Protein AF-0000000083157730 (afdb_homodimer)

InterPro domains:
  IPR029063 S-adenosyl-L-methionine-dependent methyltransferase superfamily [G3DSA:3.40.50.150] (27-294)
  IPR029063 S-adenosyl-L-methionine-dependent methyltransferase superfamily [SSF53335] (9-199)
  IPR041698 Methyltransferase domain 25 [PF13649] (53-160)

Nearest PDB structures (foldseek):
  4nec-assembly3_C  TM=6.832E-01  e=2.246E-10  Streptomyces lasalocidi
  4azs-assembly1_A  TM=8.277E-01  e=1.214E-08  Escherichia coli
  4nec-assembly4_D  TM=6.715E-01  e=4.086E-10  Streptomyces lasalocidi
  4nec-assembly2_B  TM=6.394E-01  e=2.400E-10  Streptomyces lasalocidi
  4nec-assembly1_A  TM=6.431E-01  e=3.347E-10  Streptomyces lasalocidi

Secondary structure (DSSP, 8-state):
---HHHHHHHHHH-HHHHHHHT-SS-HHHHHHHHHHHHHHHHHHHH-SS--EEEEET-TTTHHHHHHHHTT-EEEEEES-HHHHHHHHHHHHHTT---SEEEE--GGG--PBPTTS-TT-SSBTT-EEEEEE-SGGGT--SHHHHHHHHHHHHHHEEEEEEEEEEEEBHHHHHHHHHHH-THHHHHTIIIIIHHHHHH-EE-SSTTS-EE-B-HHHHHHHHHHHHHHHHHTT--EEEEEEEEETTGGGTTTTTTTGGGS-HHHHHHHHHHHHTTTT-GGGGGG-SEEEEEEEEE--/---HHHHHHHHHH-HHHHHHHTTTT-HHHHHHHHHHHHHHHHHHHH-SSPPEEEEET-TTTHHHHHHHHTT-EEEEEES-HHHHHHHHHHHHHTT---SEEEE--GGG--PBPTTS-TT-SSBTT-EEEEEE-SGGGT--SHHHHHHHHHHHHHHEEEEEEEEEEEEBHHHHHHHHHHH-THHHHHTIIIIIHHHHHH-EE-SSTTS-EE-B-HHHHHHHHHHHHHHHHHTT--EEEEEEEEETTGGGTTTTTTTGGGS-HHHHHHHHHHHHTTTT-GGGGGG-SEEEEEEEEE--

Radius of gyration: 27.25 Å; Cα contacts (8 Å, |Δi|>4): 1191; chains: 2; bounding box: 50×84×63 Å

Foldseek 3Di:
DFPVVLVQVVCLVCQVVVVCVCPFLDLLVLLLLVVVVVQLVVLCVVVVDAFEEEEAQCFLCPSVLVSQVVPHAYEYEHQHPNSLVNNCVVSVVSVGDHNYYYHDDLLPQDEDEPPPDPPDPQYFADGLEYEAERPQFRDQDLVSVLSSVLSVLRNHHAFHKYKYKAFAPVLVVLQCVPVPVVCCVVCVVPAVVVCVVRQWDCVDVSGITGHHAPVVVQVSLVVSQVVQVVVVHFGKAWDFKFQSNAQCASCNCVCLRVDDPVSSVVVSVVRSVCRRPPVRRNNHRMMMIMMTGHGD/DFPVVLVQVVCLVCQPVVVCVCPFLDLLVLLLLVVVVVQLVVLCVVPVDAFEEEEAQCFLCPSVLVSQVVPHAYEYEHQHPNSLVNNCVVSVVSVGDHNYYYHDDLLPQDEDEPPPDPPDPQYFADGLEYEAEHPQFRDQDLVSVLSSVLSVLRNHHAFHKYKYKAFAPVLVVLQCVPVPVVVCVVCVVPAVVVCVVRQWDCVDVSGITGHHAPVVVQVSLVVSQVVQVVVVHFGKAWDFKFQSNAQCASCNCVCLSVDDPVSSVVVSVVRSVCRRPPVRRNNHRMMMIMMTGHGD

pLDDT: mean 94.05, std 6.21, range [65.0, 98.88]

Solvent-accessible surface area (backbone atoms only — not comparable to full-atom values): 29670 Å² total; per-residue (Å²): 129,62,63,59,64,45,50,27,50,45,44,46,74,37,39,68,62,57,58,50,63,56,50,77,59,32,52,47,50,54,44,45,49,52,52,50,49,51,52,49,53,59,44,41,75,73,39,92,57,71,46,36,32,38,27,40,39,39,49,47,28,66,66,48,43,57,46,25,66,73,58,27,44,24,34,39,28,20,60,25,62,54,20,43,53,47,18,53,52,50,24,52,75,69,74,36,73,65,72,4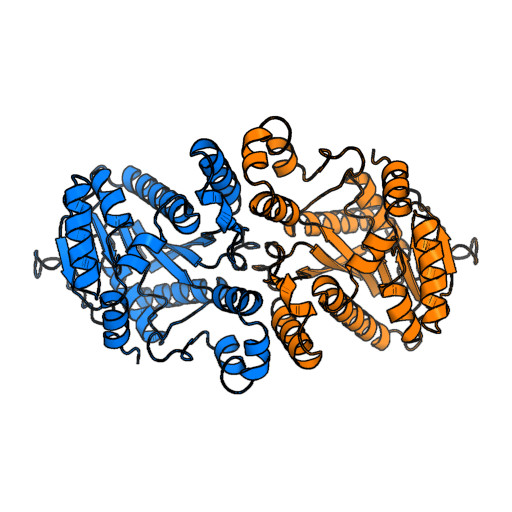1,81,45,76,46,56,70,84,68,66,66,72,36,62,71,87,76,54,91,79,49,88,47,29,39,46,66,22,46,32,36,38,39,48,45,53,52,28,47,37,59,42,66,68,50,45,45,50,37,53,46,50,53,52,48,21,30,22,86,68,10,39,41,37,33,27,42,35,25,49,54,34,59,54,37,48,33,33,66,75,42,55,61,50,58,48,75,35,24,87,83,44,46,60,56,27,75,74,69,21,48,41,62,85,47,81,65,57,50,26,24,26,42,50,66,67,58,54,52,50,50,42,52,50,39,19,50,56,29,44,75,73,74,41,55,29,43,45,77,76,46,58,32,13,26,35,8,76,32,27,77,61,43,51,68,58,40,48,78,45,55,72,67,40,36,50,45,51,52,57,59,39,56,74,47,13,60,40,63,30,21,41,48,24,9,33,33,35,39,35,36,27,32,30,36,76,124,128,61,63,61,64,46,51,26,51,46,44,47,74,37,39,68,61,58,56,50,63,56,49,76,61,32,53,46,52,54,44,47,49,52,53,49,48,52,51,50,53,58,45,40,76,74,39,92,55,70,48,36,33,39,26,40,39,38,49,48,27,67,64,48,43,57,47,25,65,73,59,26,45,23,34,40,28,20,61,26,62,54,20,42,53,48,17,54,51,50,26,52,76,69,74,36,73,66,72,41,80,45,76,44,56,69,82,68,66,67,71,38,64,70,86,75,54,91,78,50,88,48,29,38,45,67,22,46,33,35,38,38,49,45,54,51,29,46,37,60,41,67,69,50,46,45,51,39,52,46,48,53,52,50,22,29,23,86,67,10,39,41,38,33,29,42,34,25,48,52,34,58,53,37,48,34,33,66,76,43,52,61,50,56,48,76,34,23,87,83,43,45,58,56,26,75,73,68,20,50,40,62,85,47,81,67,57,46,26,24,25,45,50,68,69,58,54,51,50,51,43,52,50,40,21,49,56,30,44,74,72,72,39,56,30,44,45,78,76,47,58,32,13,26,36,9,76,34,27,78,63,42,52,67,58,44,48,78,46,56,72,66,39,34,49,44,49,52,57,60,37,56,74,48,13,59,40,62,32,22,41,48,25,9,33,34,39,39,36,36,28,32,28,36,75,124

Sequence (592 aa):
MTDTQIVADWYNQNVTVEHDRLKGRCLEFSISLRVIHQCVEQLAWRVERPLTILDLGGGTGRYAVELARKGHSVTLVDISQSELDLAKSFAAESGVTLKAVVQADARTIQVHPKGEDSQNIFTQSIYDMILCQGPMYHLLEESERLHVLCACASMLQPGGILVTAFVTRYAHLRDIAQRDPDRLAMEFESFYKEYLSSGKYTRNASMPSYHTNAKEAGELFWEVDGLLRARGAPGLTLNRVVACEGFLGGGLAGKLGALSPEAYERWVDVVVQSSEDEELLGNADHLLAVAERVLQMTDTQIVADWYNQNVTVEHDRLKGRCLEFSISLRVIHQCVEQLAWRVERPLTILDLGGGTGRYAVELARKGHSVTLVDISQSELDLAKSFAAESGVTLKAVVQADARTIQVHPKGEDSQNIFTQSIYDMILCQGPMYHLLEESERLHVLCACASMLQPGGILVTAFVTRYAHLRDIAQRDPDRLAMEFESFYKEYLSSGKYTRNASMPSYHTNAKEAGELFWEVDGLLRARGAPGLTLNRVVACEGFLGGGLAGKLGALSPEAYERWVDVVVQSSEDEELLGNADHLLAVAERVLQ

Organism: NCBI:txid41062

Structure (mmCIF, N/CA/C/O backbone):
data_AF-0000000083157730-model_v1
#
loop_
_entity.id
_entity.type
_entity.pdbx_description
1 polymer 'S-adenosyl-L-methionine-dependent methyltransferase'
#
loop_
_atom_site.group_PDB
_atom_site.id
_atom_site.type_symbol
_atom_site.label_atom_id
_atom_site.label_alt_id
_atom_site.label_comp_id
_atom_site.label_asym_id
_atom_site.label_entity_id
_atom_site.label_seq_id
_atom_site.pdbx_PDB_ins_code
_atom_site.Cartn_x
_atom_site.Cartn_y
_atom_site.Cartn_z
_atom_site.occupancy
_atom_site.B_iso_or_equiv
_atom_site.auth_seq_id
_atom_site.auth_comp_id
_atom_site.auth_asym_id
_atom_site.auth_atom_id
_atom_site.pdbx_PDB_model_num
ATOM 1 N N . MET A 1 1 ? -19.688 -24.188 -3.682 1 71.75 1 MET A N 1
ATOM 2 C CA . MET A 1 1 ? -18.594 -24.875 -4.363 1 71.75 1 MET A CA 1
ATOM 3 C C . MET A 1 1 ? -18.219 -24.156 -5.652 1 71.75 1 MET A C 1
ATOM 5 O O . MET A 1 1 ? -19.094 -23.656 -6.363 1 71.75 1 MET A O 1
ATOM 9 N N . THR A 1 2 ? -16.891 -24.047 -5.793 1 80.69 2 THR A N 1
ATOM 10 C CA . THR A 1 2 ? -16.438 -23.375 -7.008 1 80.69 2 THR A CA 1
ATOM 11 C C . THR A 1 2 ? -16.781 -24.203 -8.242 1 80.69 2 THR A C 1
ATOM 13 O O . THR A 1 2 ? -16.578 -25.406 -8.258 1 80.69 2 THR A O 1
ATOM 16 N N . ASP A 1 3 ? -17.453 -23.641 -9.18 1 81.69 3 ASP A N 1
ATOM 17 C CA . ASP A 1 3 ? -17.672 -24.281 -10.477 1 81.69 3 ASP A CA 1
ATOM 18 C C . ASP A 1 3 ? -16.438 -24.109 -11.375 1 81.69 3 ASP A C 1
ATOM 20 O O . ASP A 1 3 ? -16.328 -23.094 -12.062 1 81.69 3 ASP A O 1
ATOM 24 N N . THR A 1 4 ? -15.594 -25.094 -11.406 1 83.94 4 THR A N 1
ATOM 25 C CA . THR A 1 4 ? -14.32 -24.969 -12.094 1 83.94 4 THR A CA 1
ATOM 26 C C . THR A 1 4 ? -14.508 -25.062 -13.602 1 83.94 4 THR A C 1
ATOM 28 O O . THR A 1 4 ? -13.617 -24.703 -14.375 1 83.94 4 THR A O 1
ATOM 31 N N . GLN A 1 5 ? -15.586 -25.594 -13.977 1 84.88 5 GLN A N 1
ATOM 32 C CA . GLN A 1 5 ? -15.852 -25.625 -15.414 1 84.88 5 GLN A CA 1
ATOM 33 C C . GLN A 1 5 ? -16.016 -24.219 -15.969 1 84.88 5 GLN A C 1
ATOM 35 O O . GLN A 1 5 ? -15.609 -23.938 -17.094 1 84.88 5 GLN A O 1
ATOM 40 N N . ILE A 1 6 ? -16.625 -23.406 -15.172 1 83.38 6 ILE A N 1
ATOM 41 C CA . ILE A 1 6 ? -16.781 -22.016 -15.57 1 83.38 6 ILE A CA 1
ATOM 42 C C . ILE A 1 6 ? -15.422 -21.359 -15.719 1 83.38 6 ILE A C 1
ATOM 44 O O . ILE A 1 6 ? -15.195 -20.594 -16.656 1 83.38 6 ILE A O 1
ATOM 48 N N . VAL A 1 7 ? -14.539 -21.609 -14.836 1 83.81 7 VAL A N 1
ATOM 49 C C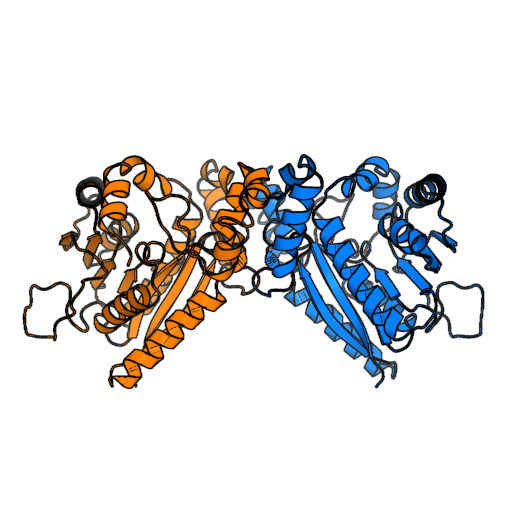A . VAL A 1 7 ? -13.18 -21.078 -14.891 1 83.81 7 VAL A CA 1
ATOM 50 C C . VAL A 1 7 ? -12.477 -21.578 -16.141 1 83.81 7 VAL A C 1
ATOM 52 O O . VAL A 1 7 ? -11.906 -20.797 -16.906 1 83.81 7 VAL A O 1
ATOM 55 N N . ALA A 1 8 ? -12.57 -22.859 -16.359 1 86.62 8 ALA A N 1
ATOM 56 C CA . ALA A 1 8 ? -11.953 -23.469 -17.531 1 86.62 8 ALA A CA 1
ATOM 57 C C . ALA A 1 8 ? -12.484 -22.828 -18.812 1 86.62 8 ALA A C 1
ATOM 59 O O . ALA A 1 8 ? -11.711 -22.516 -19.719 1 86.62 8 ALA A O 1
ATOM 60 N N . ASP A 1 9 ? -13.781 -22.656 -18.875 1 85.31 9 ASP A N 1
ATOM 61 C CA . ASP A 1 9 ? -14.422 -22.109 -20.062 1 85.31 9 ASP A CA 1
ATOM 62 C C . ASP A 1 9 ? -13.922 -20.688 -20.344 1 85.31 9 ASP A C 1
ATOM 64 O O . ASP A 1 9 ? -13.672 -20.328 -21.5 1 85.31 9 ASP A O 1
ATOM 68 N N . TRP A 1 10 ? -13.82 -19.953 -19.312 1 83 10 TRP A N 1
ATOM 69 C CA . TRP A 1 10 ? -13.336 -18.578 -19.484 1 83 10 TRP A CA 1
ATOM 70 C C . TRP A 1 10 ? -11.922 -18.578 -20.062 1 83 10 TRP A C 1
ATOM 72 O O . TRP A 1 10 ? -11.648 -17.891 -21.047 1 83 10 TRP A O 1
ATOM 82 N N . TYR A 1 11 ? -11.062 -19.281 -19.516 1 83.62 11 TYR A N 1
ATOM 83 C CA . TYR A 1 11 ? -9.672 -19.312 -19.953 1 83.62 11 TYR A CA 1
ATOM 84 C C . TYR A 1 11 ? -9.562 -19.938 -21.344 1 83.62 11 TYR A C 1
ATOM 86 O O . TYR A 1 11 ? -8.703 -19.547 -22.141 1 83.62 11 TYR A O 1
ATOM 94 N N . ASN A 1 12 ? -10.367 -20.891 -21.609 1 85.69 12 ASN A N 1
ATOM 95 C CA . ASN A 1 12 ? -10.391 -21.453 -22.953 1 85.69 12 ASN A CA 1
ATOM 96 C C . ASN A 1 12 ? -10.766 -20.406 -24 1 85.69 12 ASN A C 1
ATOM 98 O O . ASN A 1 12 ? -10.258 -20.438 -25.125 1 85.69 12 ASN A O 1
ATOM 102 N N . GLN A 1 13 ? -11.648 -19.484 -23.562 1 83.06 13 GLN A N 1
ATOM 103 C CA . GLN A 1 13 ? -12.18 -18.484 -24.484 1 83.06 13 GLN A CA 1
ATOM 104 C C . GLN A 1 13 ? -11.266 -17.266 -24.578 1 83.06 13 GLN A C 1
ATOM 106 O O . GLN A 1 13 ? -11.359 -16.484 -25.531 1 83.06 13 GLN A O 1
ATOM 111 N N . ASN A 1 14 ? -10.312 -17.125 -23.609 1 84.75 14 ASN A N 1
ATOM 112 C CA . ASN A 1 14 ? -9.516 -15.906 -23.547 1 84.75 14 ASN A CA 1
ATOM 113 C C . ASN A 1 14 ? -8.023 -16.219 -23.5 1 84.75 14 ASN A C 1
ATOM 115 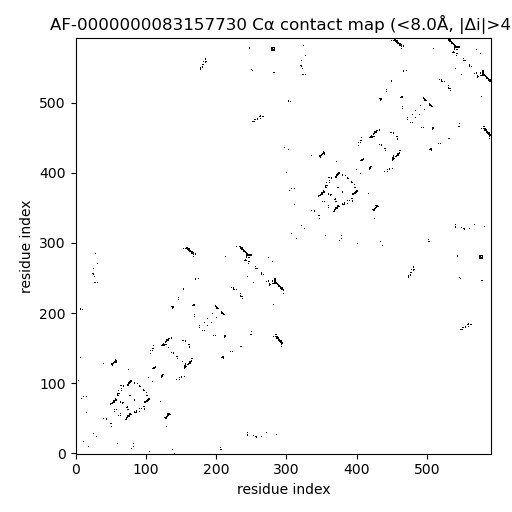O O . ASN A 1 14 ? -7.262 -15.516 -22.828 1 84.75 14 ASN A O 1
ATOM 119 N N . VAL A 1 15 ? -7.629 -17.125 -24.219 1 81.75 15 VAL A N 1
ATOM 120 C CA . VAL A 1 15 ? -6.277 -17.672 -24.125 1 81.75 15 VAL A CA 1
ATOM 121 C C . VAL A 1 15 ? -5.262 -16.609 -24.547 1 81.75 15 VAL A C 1
ATOM 123 O O . VAL A 1 15 ? -4.266 -16.391 -23.859 1 81.75 15 VAL A O 1
ATOM 126 N N . THR A 1 16 ? -5.523 -15.906 -25.625 1 79.19 16 THR A N 1
ATOM 127 C CA . THR A 1 16 ? -4.574 -14.922 -26.141 1 79.19 16 THR A CA 1
ATOM 128 C C . THR A 1 16 ? -4.457 -13.734 -25.188 1 79.19 16 THR A C 1
ATOM 130 O O . THR A 1 16 ? -3.355 -13.242 -24.938 1 79.19 16 THR A O 1
ATOM 133 N N . VAL A 1 17 ? -5.555 -13.344 -24.656 1 75.5 17 VAL A N 1
ATOM 134 C CA . VAL A 1 17 ? -5.586 -12.227 -23.719 1 75.5 17 VAL A CA 1
ATOM 135 C C . VAL A 1 17 ? -4.781 -12.57 -22.469 1 75.5 17 VAL A C 1
ATOM 137 O O . VAL A 1 17 ? -3.961 -11.773 -22.016 1 75.5 17 VAL A O 1
ATOM 140 N N . GLU A 1 18 ? -5.012 -13.727 -22.016 1 77.19 18 GLU A N 1
ATOM 141 C CA . GLU A 1 18 ? -4.328 -14.164 -20.797 1 77.19 18 GLU A CA 1
ATOM 142 C C . GLU A 1 18 ? -2.834 -14.352 -21.047 1 77.19 18 GLU A C 1
ATOM 144 O O . GLU A 1 18 ? -2.01 -13.977 -20.203 1 77.19 18 GLU A O 1
ATOM 149 N N . HIS A 1 19 ? -2.5 -14.914 -22.203 1 79.12 19 HIS A N 1
ATOM 150 C CA . HIS A 1 19 ? -1.092 -15.094 -22.531 1 79.12 19 HIS A CA 1
ATOM 151 C C . HIS A 1 19 ? -0.36 -13.758 -22.578 1 79.12 19 HIS A C 1
ATOM 153 O O . HIS A 1 19 ? 0.774 -13.648 -22.109 1 79.12 19 HIS A O 1
ATOM 159 N N . ASP A 1 20 ? -1.039 -12.773 -23.078 1 78.44 20 ASP A N 1
ATOM 160 C CA . ASP A 1 20 ? -0.409 -11.477 -23.297 1 78.44 20 ASP A CA 1
ATOM 161 C C . ASP A 1 20 ? -0.421 -10.633 -22.031 1 78.44 20 ASP A C 1
ATOM 163 O O . ASP A 1 20 ? 0.262 -9.609 -21.938 1 78.44 20 ASP A O 1
ATOM 167 N N . ARG A 1 21 ? -1.145 -11.148 -21.078 1 74.69 21 ARG A N 1
ATOM 168 C CA . ARG A 1 21 ? -1.3 -10.391 -19.828 1 74.69 21 ARG A CA 1
ATOM 169 C C . ARG A 1 21 ? 0.052 -10.141 -19.172 1 74.69 21 ARG A C 1
ATOM 171 O O . ARG A 1 21 ? 0.297 -9.055 -18.641 1 74.69 21 ARG A O 1
ATOM 178 N N . LEU A 1 22 ? 0.907 -11.109 -19.188 1 74.44 22 LEU A N 1
ATOM 179 C CA . LEU A 1 22 ? 2.189 -11.008 -18.5 1 74.44 22 LEU A CA 1
ATOM 180 C C . LEU A 1 22 ? 3.311 -10.688 -19.484 1 74.44 22 LEU A C 1
ATOM 182 O O . LEU A 1 22 ? 4.484 -10.672 -19.109 1 74.44 22 LEU A O 1
ATOM 186 N N . LYS A 1 23 ? 2.842 -10.57 -20.812 1 67.12 23 LYS A N 1
ATOM 187 C CA . LYS A 1 23 ? 3.861 -10.281 -21.828 1 67.12 23 LYS A CA 1
ATOM 188 C C . LYS A 1 23 ? 4.367 -8.852 -21.688 1 67.12 23 LYS A C 1
ATOM 190 O O . LYS A 1 23 ? 3.672 -7.984 -21.156 1 67.12 23 LYS A O 1
ATOM 195 N N . GLY A 1 24 ? 5.781 -8.828 -22.031 1 68.69 24 GLY A N 1
ATOM 196 C CA . GLY A 1 24 ? 6.359 -7.496 -22.047 1 68.69 24 GLY A CA 1
ATOM 197 C C . GLY A 1 24 ? 7.066 -7.137 -20.766 1 68.69 24 GLY A C 1
ATOM 198 O O . GLY A 1 24 ? 7.527 -8.023 -20.031 1 68.69 24 GLY A O 1
ATOM 199 N N . ARG A 1 25 ? 7.391 -6.156 -20.344 1 73.88 25 ARG A N 1
ATOM 200 C CA . ARG A 1 25 ? 8 -5.539 -19.188 1 73.88 25 ARG A CA 1
ATOM 201 C C . ARG A 1 25 ? 6.953 -5.219 -18.125 1 73.88 25 ARG A C 1
ATOM 203 O O . ARG A 1 25 ? 6.898 -4.098 -17.609 1 73.88 25 ARG A O 1
ATOM 210 N N . CYS A 1 26 ? 6.141 -6.484 -17.75 1 87.5 26 CYS A N 1
ATOM 211 C CA . CYS A 1 26 ? 5.148 -6.406 -16.688 1 87.5 26 CYS A CA 1
ATOM 212 C C . CYS A 1 26 ? 5.801 -6.562 -15.312 1 87.5 26 CYS A C 1
ATOM 214 O O . CYS A 1 26 ? 6.555 -7.508 -15.086 1 87.5 26 CYS A O 1
ATOM 216 N N . LEU A 1 27 ? 5.527 -5.668 -14.492 1 94.5 27 LEU A N 1
ATOM 217 C CA . LEU A 1 27 ? 6.184 -5.633 -13.188 1 94.5 27 LEU A CA 1
ATOM 218 C C . LEU A 1 27 ? 5.812 -6.855 -12.359 1 94.5 27 LEU A C 1
ATOM 220 O O . LEU A 1 27 ? 6.672 -7.441 -11.688 1 94.5 27 LEU A O 1
ATOM 224 N N . GLU A 1 28 ? 4.512 -7.242 -12.406 1 95.25 28 GLU A N 1
ATOM 225 C CA . GLU A 1 28 ? 4.07 -8.438 -11.688 1 95.25 28 GLU A CA 1
ATOM 226 C C . GLU A 1 28 ? 4.926 -9.648 -12.055 1 95.25 28 GLU A C 1
ATOM 228 O O . GLU A 1 28 ? 5.441 -10.336 -11.172 1 95.25 28 GLU A O 1
ATOM 233 N N . PHE A 1 29 ? 5.09 -9.906 -13.312 1 94.88 29 PHE A N 1
ATOM 234 C CA . PHE A 1 29 ? 5.863 -11.047 -13.797 1 94.88 29 PHE A CA 1
ATOM 235 C C . PHE A 1 29 ? 7.328 -10.922 -13.383 1 94.88 29 PHE A C 1
ATOM 237 O O . PHE A 1 29 ? 7.926 -11.883 -12.898 1 94.88 29 PHE A O 1
ATOM 244 N N . SER A 1 30 ? 7.887 -9.742 -13.555 1 96.31 30 SER A N 1
ATOM 245 C CA . SER A 1 30 ? 9.305 -9.523 -13.297 1 96.31 30 SER A CA 1
ATOM 246 C C . SER A 1 30 ? 9.648 -9.734 -11.828 1 96.31 30 SER A C 1
ATOM 248 O O . SER A 1 30 ? 10.641 -10.375 -11.5 1 96.31 30 SER A O 1
ATOM 250 N N . ILE A 1 31 ? 8.828 -9.188 -10.969 1 97.12 31 ILE A N 1
ATOM 251 C CA . ILE A 1 31 ? 9.086 -9.32 -9.539 1 97.12 31 ILE A CA 1
ATOM 252 C C . ILE A 1 31 ? 8.859 -10.766 -9.102 1 97.12 31 ILE A C 1
ATOM 254 O O . ILE A 1 31 ? 9.68 -11.336 -8.375 1 97.12 31 ILE A O 1
ATOM 258 N N . SER A 1 32 ? 7.781 -11.406 -9.578 1 97.25 32 SER A N 1
ATOM 259 C CA . SER A 1 32 ? 7.512 -12.797 -9.25 1 97.25 32 SER A CA 1
ATOM 260 C C . SER A 1 32 ? 8.648 -13.703 -9.719 1 97.25 32 SER A C 1
ATOM 262 O O . SER A 1 32 ? 9.102 -14.57 -8.969 1 97.25 32 SER A O 1
ATOM 264 N N . LEU A 1 33 ? 9.102 -13.469 -10.914 1 96.44 33 LEU A N 1
ATOM 265 C CA . LEU A 1 33 ? 10.18 -14.289 -11.461 1 96.44 33 LEU A CA 1
ATOM 266 C C . LEU A 1 33 ? 11.461 -14.117 -10.656 1 96.44 33 LEU A C 1
ATOM 268 O O . LEU A 1 33 ? 12.188 -15.086 -10.43 1 96.44 33 LEU A O 1
ATOM 272 N N . ARG A 1 34 ? 11.75 -12.93 -10.25 1 96.62 34 ARG A N 1
ATOM 273 C CA . ARG A 1 34 ? 12.914 -12.688 -9.414 1 96.62 34 ARG A CA 1
ATOM 274 C C . ARG A 1 34 ? 12.836 -13.477 -8.117 1 96.62 34 ARG A C 1
ATOM 276 O O . ARG A 1 34 ? 13.828 -14.07 -7.68 1 96.62 34 ARG A O 1
ATOM 283 N N . VAL A 1 35 ? 11.695 -13.438 -7.516 1 97.88 35 VAL A N 1
ATOM 284 C CA . VAL A 1 35 ? 11.5 -14.164 -6.27 1 97.88 35 VAL A CA 1
ATOM 285 C C . VAL A 1 35 ? 11.633 -15.664 -6.52 1 97.88 35 VAL A C 1
ATOM 287 O O . VAL A 1 35 ? 12.266 -16.375 -5.742 1 97.88 35 VAL A O 1
ATOM 290 N N . ILE A 1 36 ? 11.07 -16.156 -7.602 1 98.25 36 ILE A N 1
ATOM 291 C CA . ILE A 1 36 ? 11.148 -17.562 -7.969 1 98.25 36 ILE A CA 1
ATOM 292 C C . ILE A 1 36 ? 12.602 -17.953 -8.203 1 98.25 36 ILE A C 1
ATOM 294 O O . ILE A 1 36 ? 13.047 -19.016 -7.738 1 98.25 36 ILE A O 1
ATOM 298 N N . HIS A 1 37 ? 13.336 -17.125 -8.844 1 97.62 37 HIS A N 1
ATOM 299 C CA . HIS A 1 37 ? 14.75 -17.406 -9.07 1 97.62 37 HIS A CA 1
ATOM 300 C C . HIS A 1 37 ? 15.516 -17.453 -7.754 1 97.62 37 HIS A C 1
ATOM 302 O O . HIS A 1 37 ? 16.422 -18.266 -7.594 1 97.62 37 HIS A O 1
ATOM 308 N N . GLN A 1 38 ? 15.195 -16.594 -6.859 1 97.31 38 GLN A N 1
ATOM 309 C CA . GLN A 1 38 ? 15.82 -16.641 -5.543 1 97.31 38 GLN A CA 1
ATOM 310 C C . GLN A 1 38 ? 15.539 -17.969 -4.852 1 97.31 38 GLN A C 1
ATOM 312 O O . GLN A 1 38 ? 16.422 -18.531 -4.195 1 97.31 38 GLN A O 1
ATOM 317 N N . CYS A 1 39 ? 14.32 -18.438 -4.969 1 98.12 39 CYS A N 1
ATOM 318 C CA . CYS A 1 39 ? 13.945 -19.734 -4.398 1 98.12 39 CYS A CA 1
ATOM 319 C C . CYS A 1 39 ? 14.727 -20.859 -5.055 1 98.12 39 CYS A C 1
ATOM 321 O O . CYS A 1 39 ? 15.188 -21.781 -4.371 1 98.12 39 CYS A O 1
ATOM 323 N N . VAL A 1 40 ? 14.867 -20.781 -6.367 1 98.06 40 VAL A N 1
ATOM 324 C CA . VAL A 1 40 ? 15.617 -21.781 -7.121 1 98.06 40 VAL A CA 1
ATOM 325 C C . VAL A 1 40 ? 17.062 -21.812 -6.633 1 98.06 40 VAL A C 1
ATOM 327 O O . VAL A 1 40 ? 17.641 -22.891 -6.418 1 98.06 40 VAL A O 1
ATOM 330 N N . GLU A 1 41 ? 17.641 -20.641 -6.449 1 96.56 41 GLU A N 1
ATOM 331 C CA . GLU A 1 41 ? 19.016 -20.547 -5.973 1 96.56 41 GLU A CA 1
ATOM 332 C C . GLU A 1 41 ? 19.172 -21.141 -4.574 1 96.56 41 GLU A C 1
ATOM 334 O O . GLU A 1 41 ? 20.141 -21.828 -4.285 1 96.56 41 GLU A O 1
ATOM 339 N N . GLN A 1 42 ? 18.234 -20.844 -3.805 1 95.81 42 GLN A N 1
ATOM 340 C CA . GLN A 1 42 ? 18.234 -21.391 -2.453 1 95.81 42 GLN A CA 1
ATOM 341 C C . GLN A 1 42 ? 18.203 -22.922 -2.479 1 95.81 42 GLN A C 1
ATOM 343 O O . GLN A 1 42 ? 18.938 -23.578 -1.732 1 95.81 42 GLN A O 1
ATOM 348 N N . LEU A 1 43 ? 17.406 -23.484 -3.338 1 96.94 43 LEU A N 1
ATOM 349 C CA . LEU A 1 43 ? 17.25 -24.938 -3.438 1 96.94 43 LEU A CA 1
ATOM 350 C C . LEU A 1 43 ? 18.453 -25.578 -4.109 1 96.94 43 LEU A C 1
ATOM 352 O O . LEU A 1 43 ? 18.844 -26.688 -3.766 1 96.94 43 LEU A O 1
ATOM 356 N N . ALA A 1 44 ? 18.969 -24.859 -5.055 1 91.31 44 ALA A N 1
ATOM 357 C CA . ALA A 1 44 ? 20.125 -25.375 -5.797 1 91.31 44 ALA A CA 1
ATOM 358 C C . ALA A 1 44 ? 21.297 -25.641 -4.871 1 91.31 44 ALA A C 1
ATOM 360 O O . ALA A 1 44 ? 22.062 -26.594 -5.09 1 91.31 44 ALA A O 1
ATOM 361 N N . TRP A 1 45 ? 21.422 -24.797 -3.941 1 89 45 TRP A N 1
ATOM 362 C CA . TRP A 1 45 ? 22.5 -24.984 -2.971 1 89 45 TRP A CA 1
ATOM 363 C C . TRP A 1 45 ? 22.312 -26.281 -2.201 1 89 45 TRP A C 1
ATOM 365 O O . TRP A 1 45 ? 23.297 -26.906 -1.789 1 89 45 TRP A O 1
ATOM 375 N N . ARG A 1 46 ? 21.125 -26.703 -2.191 1 89.19 46 ARG A N 1
ATOM 376 C CA . ARG A 1 46 ? 20.812 -27.875 -1.385 1 89.19 46 ARG A CA 1
ATOM 377 C C . ARG A 1 46 ? 20.719 -29.125 -2.25 1 89.19 46 ARG A C 1
ATOM 379 O O . ARG A 1 46 ? 21.094 -30.219 -1.81 1 89.19 46 ARG A O 1
ATOM 386 N N . VAL A 1 47 ? 20.203 -28.766 -3.492 1 87.88 47 VAL A N 1
ATOM 387 C CA . VAL A 1 47 ? 19.938 -29.875 -4.402 1 87.88 47 VAL A CA 1
ATOM 388 C C . VAL A 1 47 ? 20.969 -29.859 -5.543 1 87.88 47 VAL A C 1
ATOM 390 O O . VAL A 1 47 ? 21.016 -28.891 -6.316 1 87.88 47 VAL A O 1
ATOM 393 N N . GLU A 1 48 ? 22 -30.391 -5.633 1 88.75 48 GLU A N 1
ATOM 394 C CA . GLU A 1 48 ? 23.078 -30.406 -6.605 1 88.75 48 GLU A CA 1
ATOM 395 C C . GLU A 1 48 ? 22.641 -31.078 -7.906 1 88.75 48 GLU A C 1
ATOM 397 O O . GLU A 1 48 ? 23.344 -31.953 -8.43 1 88.75 48 GLU A O 1
ATOM 402 N N . ARG A 1 49 ? 21.484 -30.844 -8.406 1 92.88 49 ARG A N 1
ATOM 403 C CA . ARG A 1 49 ? 20.906 -31.297 -9.664 1 92.88 49 ARG A CA 1
ATOM 404 C C . ARG A 1 49 ? 19.812 -30.344 -10.141 1 92.88 49 ARG A C 1
ATOM 406 O O . ARG A 1 49 ? 19.375 -29.469 -9.391 1 92.88 49 ARG A O 1
ATOM 413 N N . PRO A 1 50 ? 19.469 -30.438 -11.438 1 96.31 50 PRO A N 1
ATOM 414 C CA . PRO A 1 50 ? 18.281 -29.688 -11.859 1 96.31 50 PRO A CA 1
ATOM 415 C C . PRO A 1 50 ? 17.062 -29.984 -10.992 1 96.31 50 PRO A C 1
ATOM 417 O O . PRO A 1 50 ? 16.844 -31.125 -10.578 1 96.31 50 PRO A O 1
ATOM 420 N N . LEU A 1 51 ? 16.344 -28.969 -10.758 1 98.19 51 LEU A N 1
ATOM 421 C CA . LEU A 1 51 ? 15.188 -29.109 -9.875 1 98.19 51 LEU A CA 1
ATOM 422 C C . LEU A 1 51 ? 14.031 -29.781 -10.594 1 98.19 51 LEU A C 1
ATOM 424 O O . LEU A 1 51 ? 13.875 -29.625 -11.812 1 98.19 51 LEU A O 1
ATOM 428 N N . THR A 1 52 ? 13.297 -30.594 -9.875 1 97.94 52 THR A N 1
ATOM 429 C CA . THR A 1 52 ? 12 -31.094 -10.312 1 97.94 52 THR A CA 1
ATOM 430 C C . THR A 1 52 ? 10.875 -30.172 -9.836 1 97.94 52 THR A C 1
ATOM 432 O O . THR A 1 52 ? 10.664 -30.016 -8.633 1 97.94 52 THR A O 1
ATOM 435 N N . ILE A 1 53 ? 10.148 -29.531 -10.836 1 98.62 53 ILE A N 1
ATOM 436 C CA . ILE A 1 53 ? 9.234 -28.438 -10.5 1 98.62 53 ILE A CA 1
ATOM 437 C C . ILE A 1 53 ? 7.844 -28.75 -11.047 1 98.62 53 ILE A C 1
ATOM 439 O O . ILE A 1 53 ? 7.699 -29.234 -12.172 1 98.62 53 ILE A O 1
ATOM 443 N N . LEU A 1 54 ? 6.84 -28.547 -10.195 1 98.75 54 LEU A N 1
ATOM 444 C CA . LEU A 1 54 ? 5.449 -28.578 -10.633 1 98.75 54 LEU A CA 1
ATOM 445 C C . LEU A 1 54 ? 4.898 -27.156 -10.766 1 98.75 54 LEU A C 1
ATOM 447 O O . LEU A 1 54 ? 4.992 -26.359 -9.828 1 98.75 54 LEU A O 1
ATOM 451 N N . ASP A 1 55 ? 4.414 -26.766 -11.906 1 98.69 55 ASP A N 1
ATOM 452 C CA . ASP A 1 55 ? 3.668 -25.531 -12.133 1 98.69 55 ASP A CA 1
ATOM 453 C C . ASP A 1 55 ? 2.168 -25.812 -12.227 1 98.69 55 ASP A C 1
ATOM 455 O O . ASP A 1 55 ? 1.645 -26.031 -13.32 1 98.69 55 ASP A O 1
ATOM 459 N N . LEU A 1 56 ? 1.521 -25.766 -11.086 1 98.5 56 LEU A N 1
ATOM 460 C CA . LEU A 1 56 ? 0.1 -26.078 -10.961 1 98.5 56 LEU A CA 1
ATOM 461 C C . LEU A 1 56 ? -0.749 -24.828 -11.227 1 98.5 56 LEU A C 1
ATOM 463 O O . LEU A 1 56 ? -0.666 -23.844 -10.484 1 98.5 56 LEU A O 1
ATOM 467 N N . GLY A 1 57 ? -1.591 -24.891 -12.234 1 96.75 57 GLY A N 1
ATOM 468 C CA . GLY A 1 57 ? -2.32 -23.719 -12.664 1 96.75 57 GLY A CA 1
ATOM 469 C C . GLY A 1 57 ? -1.462 -22.734 -13.445 1 96.75 57 GLY A C 1
ATOM 470 O O . GLY A 1 57 ? -1.584 -21.516 -13.266 1 96.75 57 GLY A O 1
ATOM 471 N N . GLY A 1 58 ? -0.598 -23.25 -14.258 1 96.25 58 GLY A N 1
ATOM 472 C CA . GLY A 1 58 ? 0.433 -22.438 -14.883 1 96.25 58 GLY A CA 1
ATOM 473 C C . GLY A 1 58 ? -0.005 -21.828 -16.203 1 96.25 58 GLY A C 1
ATOM 474 O O . GLY A 1 58 ? 0.739 -21.047 -16.797 1 96.25 58 GLY A O 1
ATOM 475 N N . GLY A 1 59 ? -1.204 -22.141 -16.672 1 94.81 59 GLY A N 1
ATOM 476 C CA . GLY A 1 59 ? -1.761 -21.531 -17.859 1 94.81 59 GLY A CA 1
ATOM 477 C C . GLY A 1 59 ? -0.921 -21.766 -19.109 1 94.81 59 GLY A C 1
ATOM 478 O O . GLY A 1 59 ? -0.587 -22.922 -19.422 1 94.81 59 GLY A O 1
ATOM 479 N N . THR A 1 60 ? -0.521 -20.703 -19.734 1 93.44 60 THR A N 1
ATOM 480 C CA . THR A 1 60 ? 0.2 -20.797 -21 1 93.44 60 THR A CA 1
ATOM 481 C C . THR A 1 60 ? 1.683 -21.062 -20.75 1 93.44 60 THR A C 1
ATOM 483 O O . THR A 1 60 ? 2.49 -21 -21.688 1 93.44 60 THR A O 1
ATOM 486 N N . GLY A 1 61 ? 2.1 -21.266 -19.547 1 95.44 61 GLY A N 1
ATOM 487 C CA . GLY A 1 61 ? 3.4 -21.812 -19.203 1 95.44 61 GLY A CA 1
ATOM 488 C C . GLY A 1 61 ? 4.5 -20.766 -19.172 1 95.44 61 GLY A C 1
ATOM 489 O O . GLY A 1 61 ? 5.664 -21.078 -19.453 1 95.44 61 GLY A O 1
ATOM 490 N N . ARG A 1 62 ? 4.219 -19.562 -18.812 1 93.94 62 ARG A N 1
ATOM 491 C CA . ARG A 1 62 ? 5.219 -18.5 -18.844 1 93.94 62 ARG A CA 1
ATOM 492 C C . ARG A 1 62 ? 6.344 -18.781 -17.844 1 93.94 62 ARG A C 1
ATOM 494 O O . ARG A 1 62 ? 7.523 -18.688 -18.188 1 93.94 62 ARG A O 1
ATOM 501 N N . TYR A 1 63 ? 6.016 -19.125 -16.656 1 96.5 63 TYR A N 1
ATOM 502 C CA . TYR A 1 63 ? 7.031 -19.438 -15.656 1 96.5 63 TYR A CA 1
ATOM 503 C C . TYR A 1 63 ? 7.664 -20.797 -15.93 1 96.5 63 TYR A C 1
ATOM 505 O O . TYR A 1 63 ? 8.883 -20.953 -15.797 1 96.5 63 TYR A O 1
ATOM 513 N N . ALA A 1 64 ? 6.855 -21.75 -16.344 1 97.81 64 ALA A N 1
ATOM 514 C CA . ALA A 1 64 ? 7.336 -23.109 -16.625 1 97.81 64 ALA A CA 1
ATOM 515 C C . ALA A 1 64 ? 8.422 -23.078 -17.703 1 97.81 64 ALA A C 1
ATOM 517 O O . ALA A 1 64 ? 9.469 -23.719 -17.547 1 97.81 64 ALA A O 1
ATOM 518 N N . VAL A 1 65 ? 8.18 -22.359 -18.766 1 96.56 65 VAL A N 1
ATOM 519 C CA . VAL A 1 65 ? 9.109 -22.297 -19.891 1 96.56 65 VAL A CA 1
ATOM 520 C C . VAL A 1 65 ? 10.406 -21.625 -19.453 1 96.56 65 VAL A C 1
ATOM 522 O O . VAL A 1 65 ? 11.5 -22.078 -19.797 1 96.56 65 VAL A O 1
ATOM 525 N N . GLU A 1 66 ? 10.281 -20.516 -18.672 1 95.81 66 GLU A N 1
ATOM 526 C CA . GLU A 1 66 ? 11.461 -19.828 -18.156 1 95.81 66 GLU A CA 1
ATOM 527 C C . GLU A 1 66 ? 12.32 -20.75 -17.297 1 95.81 66 GLU A C 1
ATOM 529 O O . GLU A 1 66 ? 13.547 -20.75 -17.422 1 95.81 66 GLU A O 1
ATOM 534 N N . LEU A 1 67 ? 11.695 -21.531 -16.453 1 97.94 67 LEU A N 1
ATOM 535 C CA . LEU A 1 67 ? 12.414 -22.422 -15.555 1 97.94 67 LEU A CA 1
ATOM 536 C C . LEU A 1 67 ? 13.008 -23.609 -16.312 1 97.94 67 LEU A C 1
ATOM 538 O O . LEU A 1 67 ? 14.125 -24.031 -16.031 1 97.94 67 LEU A O 1
ATOM 542 N N . ALA A 1 68 ? 12.305 -24.109 -17.297 1 98.12 68 ALA A N 1
ATOM 543 C CA . ALA A 1 68 ? 12.82 -25.188 -18.141 1 98.12 68 ALA A CA 1
ATOM 544 C C . ALA A 1 68 ? 14.031 -24.719 -18.938 1 98.12 68 ALA A C 1
ATOM 546 O O . ALA A 1 68 ? 14.977 -25.484 -19.125 1 98.12 68 ALA A O 1
ATOM 547 N N . ARG A 1 69 ? 13.969 -23.516 -19.422 1 96.75 69 ARG A N 1
ATOM 548 C CA . ARG A 1 69 ? 15.086 -22.938 -20.172 1 96.75 69 ARG A CA 1
ATOM 549 C C . ARG A 1 69 ? 16.359 -22.938 -19.328 1 96.75 69 ARG A C 1
ATOM 551 O O . ARG A 1 69 ? 17.469 -23.047 -19.859 1 96.75 69 ARG A O 1
ATOM 558 N N . LYS A 1 70 ? 16.203 -22.891 -18.078 1 96 70 LYS A N 1
ATOM 559 C CA . LYS A 1 70 ? 17.344 -22.891 -17.172 1 96 70 LYS A CA 1
ATOM 560 C C . LYS A 1 70 ? 17.781 -24.312 -16.844 1 96 70 LYS A C 1
ATOM 562 O O . LYS A 1 70 ? 18.688 -24.516 -16.031 1 96 70 LYS A O 1
ATOM 567 N N . GLY A 1 71 ? 17.078 -25.328 -17.375 1 96.06 71 GLY A N 1
ATOM 568 C CA . GLY A 1 71 ? 17.531 -26.703 -17.266 1 96.06 71 GLY A CA 1
ATOM 569 C C . GLY A 1 71 ? 16.75 -27.516 -16.266 1 96.06 71 GLY A C 1
ATOM 570 O O . GLY A 1 71 ? 17.047 -28.688 -16.047 1 96.06 71 GLY A O 1
ATOM 571 N N . HIS A 1 72 ? 15.727 -26.953 -15.695 1 97.75 72 HIS A N 1
ATOM 572 C CA . HIS A 1 72 ? 14.945 -27.672 -14.695 1 97.75 72 HIS A CA 1
ATOM 573 C C . HIS A 1 72 ? 13.891 -28.562 -15.352 1 97.75 72 HIS A C 1
ATOM 575 O O . HIS A 1 72 ? 13.523 -28.328 -16.516 1 97.75 72 HIS A O 1
ATOM 581 N N . SER A 1 73 ? 13.562 -29.625 -14.672 1 98 73 SER A N 1
ATOM 582 C CA . SER A 1 73 ? 12.484 -30.5 -15.109 1 98 73 SER A CA 1
ATOM 583 C C . SER A 1 73 ? 11.125 -29.984 -14.633 1 98 73 SER A C 1
ATOM 585 O O . SER A 1 73 ? 10.82 -30.062 -13.445 1 98 73 SER A O 1
ATOM 587 N N . VAL A 1 74 ? 10.289 -29.484 -15.578 1 98.62 74 VAL A N 1
ATOM 588 C CA . VAL A 1 74 ? 9.07 -28.781 -15.18 1 98.62 74 VAL A CA 1
ATOM 589 C C . VAL A 1 74 ? 7.852 -29.516 -15.727 1 98.62 74 VAL A C 1
ATOM 591 O O . VAL A 1 74 ? 7.781 -29.812 -16.922 1 98.62 74 VAL A O 1
ATOM 594 N N . THR A 1 75 ? 6.941 -29.875 -14.867 1 98.5 75 THR A N 1
ATOM 595 C CA . THR A 1 75 ? 5.613 -30.359 -15.227 1 98.5 75 THR A CA 1
ATOM 596 C C . THR A 1 75 ? 4.586 -29.234 -15.117 1 98.5 75 THR A C 1
ATOM 598 O O . THR A 1 75 ? 4.496 -28.562 -14.078 1 98.5 75 THR A O 1
ATOM 601 N N . LEU A 1 76 ? 3.826 -28.984 -16.203 1 98.56 76 LEU A N 1
ATOM 602 C CA . LEU A 1 76 ? 2.799 -27.953 -16.25 1 98.56 76 LEU A CA 1
ATOM 603 C C . LEU A 1 76 ? 1.406 -28.562 -16.156 1 98.56 76 LEU A C 1
ATOM 605 O O . LEU A 1 76 ? 1.083 -29.5 -16.906 1 98.56 76 LEU A O 1
ATOM 609 N N . VAL A 1 77 ? 0.639 -28.094 -15.219 1 98 77 VAL A N 1
ATOM 610 C CA . VAL A 1 77 ? -0.73 -28.562 -15.031 1 98 77 VAL A CA 1
ATOM 611 C C . VAL A 1 77 ? -1.695 -27.375 -15.086 1 98 77 VAL A C 1
ATOM 613 O O . VAL A 1 77 ? -1.436 -26.328 -14.492 1 98 77 VAL A O 1
ATOM 616 N N . ASP A 1 78 ? -2.779 -27.5 -15.766 1 97 78 ASP A N 1
ATOM 617 C CA . ASP A 1 78 ? -3.838 -26.5 -15.812 1 97 78 ASP A CA 1
ATOM 618 C C . ASP A 1 78 ? -5.184 -27.141 -16.156 1 97 78 ASP A C 1
ATOM 620 O O . ASP A 1 78 ? -5.23 -28.219 -16.75 1 97 78 ASP A O 1
ATOM 624 N N . ILE A 1 79 ? -6.223 -26.453 -15.812 1 95.38 79 ILE A N 1
ATOM 625 C CA . ILE A 1 79 ? -7.559 -26.984 -16.062 1 95.38 79 ILE A CA 1
ATOM 626 C C . ILE A 1 79 ? -7.969 -26.719 -17.5 1 95.38 79 ILE A C 1
ATOM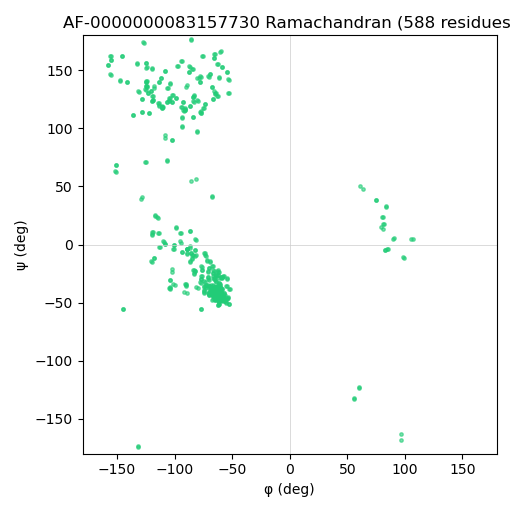 628 O O . ILE A 1 79 ? -8.836 -27.391 -18.047 1 95.38 79 ILE A O 1
ATOM 632 N N . SER A 1 80 ? -7.379 -25.719 -18.156 1 94.25 80 SER A N 1
ATOM 633 C CA . SER A 1 80 ? -7.762 -25.281 -19.484 1 94.25 80 SER A CA 1
ATOM 634 C C . SER A 1 80 ? -6.91 -25.969 -20.562 1 94.25 80 SER A C 1
ATOM 636 O O . SER A 1 80 ? -5.715 -25.688 -20.672 1 94.25 80 SER A O 1
ATOM 638 N N . GLN A 1 81 ? -7.547 -26.734 -21.438 1 94.81 81 GLN A N 1
ATOM 639 C CA . GLN A 1 81 ? -6.828 -27.422 -22.5 1 94.81 81 GLN A CA 1
ATOM 640 C C . GLN A 1 81 ? -6.289 -26.406 -23.516 1 94.81 81 GLN A C 1
ATOM 642 O O . GLN A 1 81 ? -5.195 -26.594 -24.062 1 94.81 81 GLN A O 1
ATOM 647 N N . SER A 1 82 ? -7.055 -25.406 -23.766 1 93.69 82 SER A N 1
ATOM 648 C CA . SER A 1 82 ? -6.617 -24.391 -24.719 1 93.69 82 SER A CA 1
ATOM 649 C C . SER A 1 82 ? -5.34 -23.703 -24.25 1 93.69 82 SER A C 1
ATOM 651 O O . SER A 1 82 ? -4.445 -23.422 -25.062 1 93.69 82 SER A O 1
ATOM 653 N N . GLU A 1 83 ? -5.273 -23.391 -22.953 1 94.25 83 GLU A N 1
ATOM 654 C CA . GLU A 1 83 ? -4.059 -22.781 -22.406 1 94.25 83 GLU A CA 1
ATOM 655 C C . GLU A 1 83 ? -2.875 -23.734 -22.516 1 94.25 83 GLU A C 1
ATOM 657 O O . GLU A 1 83 ? -1.76 -23.328 -22.828 1 94.25 83 GLU A O 1
ATOM 662 N N . LEU A 1 84 ? -3.119 -25.016 -22.312 1 96.69 84 LEU A N 1
ATOM 663 C CA . LEU A 1 84 ? -2.062 -26.016 -22.359 1 96.69 84 LEU A CA 1
ATOM 664 C C . LEU A 1 84 ? -1.551 -26.203 -23.781 1 96.69 84 LEU A C 1
ATOM 666 O O . LEU A 1 84 ? -0.353 -26.406 -23.984 1 96.69 84 LEU A O 1
ATOM 670 N N . ASP A 1 85 ? -2.451 -26.156 -24.719 1 96.06 85 ASP A N 1
ATOM 671 C CA . ASP A 1 85 ? -2.047 -26.266 -26.109 1 96.06 85 ASP A CA 1
ATOM 672 C C . ASP A 1 85 ? -1.131 -25.109 -26.5 1 96.06 85 ASP A C 1
ATOM 674 O O . ASP A 1 85 ? -0.118 -25.297 -27.172 1 96.06 85 ASP A O 1
ATOM 678 N N . LEU A 1 86 ? -1.515 -23.984 -26.078 1 94.69 86 LEU A N 1
ATOM 679 C CA . LEU A 1 86 ? -0.674 -22.828 -26.344 1 94.69 86 LEU A CA 1
ATOM 680 C C . LEU A 1 86 ? 0.664 -22.953 -25.625 1 94.69 86 LEU A C 1
ATOM 682 O O . LEU A 1 86 ? 1.695 -22.516 -26.125 1 94.69 86 LEU A O 1
ATOM 686 N N . ALA A 1 87 ? 0.624 -23.469 -24.438 1 95.81 87 ALA A N 1
ATOM 687 C CA . ALA A 1 87 ? 1.852 -23.656 -23.672 1 95.81 87 ALA A CA 1
ATOM 688 C C . ALA A 1 87 ? 2.828 -24.562 -24.406 1 95.81 87 ALA A C 1
ATOM 690 O O . ALA A 1 87 ? 4.035 -24.312 -24.422 1 95.81 87 ALA A O 1
ATOM 691 N N . LYS A 1 88 ? 2.371 -25.625 -25 1 96.56 88 LYS A N 1
ATOM 692 C CA . LYS A 1 88 ? 3.207 -26.531 -25.766 1 96.56 88 LYS A CA 1
ATOM 693 C C . LYS A 1 88 ? 3.861 -25.812 -26.938 1 96.56 88 LYS A C 1
ATOM 695 O O . LYS A 1 88 ? 5.059 -25.969 -27.188 1 96.56 88 LYS A O 1
ATOM 700 N N . SER A 1 89 ? 3.039 -25.062 -27.609 1 95.19 89 SER A N 1
ATOM 701 C CA . SER A 1 89 ? 3.551 -24.297 -28.734 1 95.19 89 SER A CA 1
ATOM 702 C C . SER A 1 89 ? 4.594 -23.281 -28.281 1 95.19 89 SER A C 1
ATOM 704 O O . SER A 1 89 ? 5.633 -23.109 -28.922 1 95.19 89 SER A O 1
ATOM 706 N N . PHE A 1 90 ? 4.234 -22.625 -27.234 1 93.88 90 PHE A N 1
ATOM 707 C CA . PHE A 1 90 ? 5.137 -21.625 -26.672 1 93.88 90 PHE A CA 1
ATOM 708 C C . PHE A 1 90 ? 6.461 -22.266 -26.266 1 93.88 90 PHE A C 1
ATOM 710 O O . PHE A 1 90 ? 7.527 -21.719 -26.547 1 93.88 90 PHE A O 1
ATOM 717 N N . ALA A 1 91 ? 6.422 -23.375 -25.609 1 96.12 91 ALA A N 1
ATOM 718 C CA . ALA A 1 91 ? 7.629 -24.109 -25.219 1 96.12 91 ALA A CA 1
ATOM 719 C C . ALA A 1 91 ? 8.461 -24.484 -26.438 1 96.12 91 ALA A C 1
ATOM 721 O O . ALA A 1 91 ? 9.68 -24.266 -26.469 1 96.12 91 ALA A O 1
ATOM 722 N N . ALA A 1 92 ? 7.852 -24.969 -27.438 1 96 92 ALA A N 1
ATOM 723 C CA . ALA A 1 92 ? 8.531 -25.359 -28.656 1 96 92 ALA A CA 1
ATOM 724 C C . ALA A 1 92 ? 9.211 -24.156 -29.328 1 96 92 ALA A C 1
ATOM 726 O O . ALA A 1 92 ? 10.367 -24.25 -29.734 1 96 92 ALA A O 1
ATOM 727 N N . GLU A 1 93 ? 8.492 -23.141 -29.422 1 95.44 93 GLU A N 1
ATOM 728 C CA . GLU A 1 93 ? 9.008 -21.906 -30.031 1 95.44 93 GLU A CA 1
ATOM 729 C C . GLU A 1 93 ? 10.203 -21.375 -29.234 1 95.44 93 GLU A C 1
ATOM 731 O O . GLU A 1 93 ? 11.086 -20.734 -29.812 1 95.44 93 GLU A O 1
ATOM 736 N N . SER A 1 94 ? 10.188 -21.656 -28 1 94.75 94 SER A N 1
ATOM 737 C CA . SER A 1 94 ? 11.25 -21.156 -27.125 1 94.75 94 SER A CA 1
ATOM 738 C C . SER A 1 94 ? 12.422 -22.141 -27.078 1 94.75 94 SER A C 1
ATOM 740 O O . SER A 1 94 ? 13.406 -21.906 -26.359 1 94.75 94 SER A O 1
ATOM 742 N N . GLY A 1 95 ? 12.289 -23.328 -27.672 1 95.62 95 GLY A N 1
ATOM 743 C CA . GLY A 1 95 ? 13.352 -24.312 -27.734 1 95.62 95 GLY A CA 1
ATOM 744 C C . GLY A 1 95 ? 13.492 -25.125 -26.453 1 95.62 95 GLY A C 1
ATOM 745 O O . GLY A 1 95 ? 14.594 -25.562 -26.109 1 95.62 95 GLY A O 1
ATOM 746 N N . VAL A 1 96 ? 12.406 -25.172 -25.734 1 95.5 96 VAL A N 1
ATOM 747 C CA . VAL A 1 96 ? 12.477 -25.891 -24.469 1 95.5 96 VAL A CA 1
ATOM 748 C C . VAL A 1 96 ? 11.477 -27.047 -24.484 1 95.5 96 VAL A C 1
ATOM 750 O O . VAL A 1 96 ? 10.5 -27.031 -25.234 1 95.5 96 VAL A O 1
ATOM 753 N N . THR A 1 97 ? 11.844 -28.062 -23.719 1 95.25 97 THR A N 1
ATOM 754 C CA . THR A 1 97 ? 10.945 -29.203 -23.547 1 95.25 97 THR A CA 1
ATOM 755 C C . THR A 1 97 ? 10.477 -29.297 -22.094 1 95.25 97 THR A C 1
ATOM 757 O O . THR A 1 97 ? 11.289 -29.375 -21.172 1 95.25 97 THR A O 1
ATOM 760 N N . LEU A 1 98 ? 9.195 -29.25 -21.906 1 97.69 98 LEU A N 1
ATOM 761 C CA . LEU A 1 98 ? 8.617 -29.5 -20.594 1 97.69 98 LEU A CA 1
ATOM 762 C C . LEU A 1 98 ? 8.531 -31 -20.328 1 97.69 98 LEU A C 1
ATOM 764 O O . LEU A 1 98 ? 8.281 -31.797 -21.25 1 97.69 98 LEU A O 1
ATOM 768 N N . LYS A 1 99 ? 8.75 -31.359 -19.141 1 97.25 99 LYS A N 1
ATOM 769 C CA . LYS A 1 99 ? 8.695 -32.781 -18.766 1 97.25 99 LYS A CA 1
ATOM 770 C C . LYS A 1 99 ? 7.32 -33.375 -19.062 1 97.25 99 LYS A C 1
ATOM 772 O O . LYS A 1 99 ? 7.211 -34.5 -19.531 1 97.25 99 LYS A O 1
ATOM 777 N N . ALA A 1 100 ? 6.266 -32.656 -18.672 1 97.25 100 ALA A N 1
ATOM 778 C CA . ALA A 1 100 ? 4.891 -33.094 -18.938 1 97.25 100 ALA A CA 1
ATOM 779 C C . ALA A 1 100 ? 3.945 -31.891 -18.938 1 97.25 100 ALA A C 1
ATOM 781 O O . ALA A 1 100 ? 4.207 -30.875 -18.281 1 97.25 100 ALA A O 1
ATOM 782 N N . VAL A 1 101 ? 2.924 -31.922 -19.75 1 97.81 101 VAL A N 1
ATOM 783 C CA . VAL A 1 101 ? 1.807 -30.984 -19.812 1 97.81 101 VAL A CA 1
ATOM 784 C C . VAL A 1 101 ? 0.491 -31.734 -19.609 1 97.81 101 VAL A C 1
ATOM 786 O O . VAL A 1 101 ? 0.098 -32.531 -20.453 1 97.81 101 VAL A O 1
ATOM 789 N N . VAL A 1 102 ? -0.184 -31.469 -18.516 1 97.25 102 VAL A N 1
ATOM 790 C CA . VAL A 1 102 ? -1.286 -32.312 -18.094 1 97.25 102 VAL A CA 1
ATOM 791 C C . VAL A 1 102 ? -2.508 -31.469 -17.766 1 97.25 102 VAL A C 1
ATOM 793 O O . VAL A 1 102 ? -2.393 -30.438 -17.078 1 97.25 102 VAL A O 1
ATOM 796 N N . GLN A 1 103 ? -3.65 -31.828 -18.281 1 96.75 103 GLN A N 1
ATOM 797 C CA . GLN A 1 103 ? -4.902 -31.188 -17.891 1 96.75 103 GLN A CA 1
ATOM 798 C C . GLN A 1 103 ? -5.469 -31.781 -16.609 1 96.75 103 GLN A C 1
ATOM 800 O O . GLN A 1 103 ? -5.68 -33 -16.531 1 96.75 103 GLN A O 1
ATOM 805 N N . ALA A 1 104 ? -5.68 -30.984 -15.594 1 95.75 104 ALA A N 1
ATOM 806 C CA . ALA A 1 104 ? -6.281 -31.453 -14.352 1 95.75 104 ALA A CA 1
ATOM 807 C C . ALA A 1 104 ? -6.902 -30.281 -13.57 1 95.75 104 ALA A C 1
ATOM 809 O O . ALA A 1 104 ? -6.535 -29.125 -13.781 1 95.75 104 ALA A O 1
ATOM 810 N N . ASP A 1 105 ? -7.859 -30.609 -12.773 1 95.06 105 ASP A N 1
ATOM 811 C CA . ASP A 1 105 ? -8.461 -29.688 -11.805 1 95.06 105 ASP A CA 1
ATOM 812 C C . ASP A 1 105 ? -7.734 -29.766 -10.461 1 95.06 105 ASP A C 1
ATOM 814 O O . ASP A 1 105 ? -7.738 -30.812 -9.805 1 95.06 105 ASP A O 1
ATOM 818 N N . ALA A 1 106 ? -7.113 -28.609 -10.055 1 94.06 106 ALA A N 1
ATOM 819 C CA . ALA A 1 106 ? -6.348 -28.578 -8.812 1 94.06 106 ALA A CA 1
ATOM 820 C C . ALA A 1 106 ? -7.195 -29.047 -7.637 1 94.06 106 ALA A C 1
ATOM 822 O O . ALA A 1 106 ? -6.68 -29.656 -6.695 1 94.06 106 ALA A O 1
ATOM 823 N N . ARG A 1 107 ? -8.508 -28.922 -7.527 1 92.5 107 ARG A N 1
ATOM 824 C CA . ARG A 1 107 ? -9.414 -29.234 -6.426 1 92.5 107 ARG A CA 1
ATOM 825 C C . ARG A 1 107 ? -9.531 -30.75 -6.227 1 92.5 107 ARG A C 1
ATOM 827 O O . ARG A 1 107 ? -9.93 -31.203 -5.156 1 92.5 107 ARG A O 1
ATOM 834 N N . THR A 1 108 ? -9.164 -31.438 -7.32 1 90.31 108 THR A N 1
ATOM 835 C CA . THR A 1 108 ? -9.461 -32.844 -7.277 1 90.31 108 THR A CA 1
ATOM 836 C C . THR A 1 108 ? -8.172 -33.688 -7.258 1 90.31 108 THR A C 1
ATOM 838 O O . THR A 1 108 ? -8.211 -34.906 -7.426 1 90.31 108 THR A O 1
ATOM 841 N N . ILE A 1 109 ? -7.176 -33 -7.082 1 91.94 109 ILE A N 1
ATOM 842 C CA . ILE A 1 109 ? -5.891 -33.688 -7.039 1 91.94 109 ILE A CA 1
ATOM 843 C C . ILE A 1 109 ? -5.863 -34.656 -5.852 1 91.94 109 ILE A C 1
ATOM 845 O O . ILE A 1 109 ? -6.227 -34.281 -4.734 1 91.94 109 ILE A O 1
ATOM 849 N N . GLN A 1 110 ? -5.527 -35.875 -6.137 1 92.5 110 GLN A N 1
ATOM 850 C CA . GLN A 1 110 ? -5.258 -36.906 -5.129 1 92.5 110 GLN A CA 1
ATOM 851 C C . GLN A 1 110 ? -3.779 -37.281 -5.113 1 92.5 110 GLN A C 1
ATOM 853 O O . GLN A 1 110 ? -3.248 -37.75 -6.117 1 92.5 110 GLN A O 1
ATOM 858 N N . VAL A 1 111 ? -3.221 -37 -3.98 1 95.31 111 VAL A N 1
ATOM 859 C CA . VAL A 1 111 ? -1.794 -37.281 -3.859 1 95.31 111 VAL A CA 1
ATOM 860 C C . VAL A 1 111 ? -1.582 -38.719 -3.484 1 95.31 111 VAL A C 1
ATOM 862 O O . VAL A 1 111 ? -2.125 -39.219 -2.486 1 95.31 111 VAL A O 1
ATOM 865 N N . HIS A 1 112 ? -0.809 -39.406 -4.211 1 94.19 112 HIS A N 1
ATOM 866 C CA . HIS A 1 112 ? -0.535 -40.812 -3.986 1 94.19 112 HIS A CA 1
ATOM 867 C C . HIS A 1 112 ? 0.767 -41.031 -3.215 1 94.19 112 HIS A C 1
ATOM 869 O O . HIS A 1 112 ? 1.671 -40.188 -3.295 1 94.19 112 HIS A O 1
ATOM 875 N N . PRO A 1 113 ? 0.899 -42.156 -2.482 1 91.56 113 PRO A N 1
ATOM 876 C CA . PRO A 1 113 ? 2.16 -42.469 -1.804 1 91.56 113 PRO A CA 1
ATOM 877 C C . PRO A 1 113 ? 3.303 -42.75 -2.777 1 91.56 113 PRO A C 1
ATOM 879 O O . PRO A 1 113 ? 3.064 -43.188 -3.902 1 91.56 113 PRO A O 1
ATOM 882 N N . LYS A 1 114 ? 4.371 -42.625 -2.223 1 88.06 114 LYS A N 1
ATOM 883 C CA . LYS A 1 114 ? 5.559 -42.906 -3.021 1 88.06 114 LYS A CA 1
ATOM 884 C C . LYS A 1 114 ? 5.641 -44.375 -3.361 1 88.06 114 LYS A C 1
ATOM 886 O O . LYS A 1 114 ? 5.344 -45.25 -2.521 1 88.06 114 LYS A O 1
ATOM 891 N N . GLY A 1 115 ? 5.934 -44.75 -4.531 1 81.12 115 GLY A N 1
ATOM 892 C CA . GLY A 1 115 ? 6.172 -46.125 -4.895 1 81.12 115 GLY A CA 1
ATOM 893 C C . GLY A 1 115 ? 4.965 -46.781 -5.531 1 81.12 115 GLY A C 1
ATOM 894 O O . GLY A 1 115 ? 5.078 -47.875 -6.109 1 81.12 115 GLY A O 1
ATOM 895 N N . GLU A 1 116 ? 3.834 -46.219 -5.496 1 77.19 116 GLU A N 1
ATOM 896 C CA . GLU A 1 116 ? 2.641 -46.875 -6.031 1 77.19 116 GLU A CA 1
ATOM 897 C C . GLU A 1 116 ? 2.619 -46.812 -7.559 1 77.19 116 GLU A C 1
ATOM 899 O O . GLU A 1 116 ? 2.367 -47.812 -8.219 1 77.19 116 GLU A O 1
ATOM 904 N N . ASP A 1 117 ? 2.711 -45.625 -8.102 1 76.44 117 ASP A N 1
ATOM 905 C CA . ASP A 1 117 ? 2.719 -45.375 -9.539 1 76.44 117 ASP A CA 1
ATOM 906 C C . ASP A 1 117 ? 3.791 -44.344 -9.922 1 76.44 117 ASP A C 1
ATOM 908 O O . ASP A 1 117 ? 3.641 -43.156 -9.656 1 76.44 117 ASP A O 1
ATOM 912 N N . SER A 1 118 ? 4.691 -44.844 -10.562 1 75.31 118 SER A N 1
ATOM 913 C CA . SER A 1 118 ? 5.84 -44 -10.867 1 75.31 118 SER A CA 1
ATOM 914 C C . SER A 1 118 ? 5.492 -42.969 -11.93 1 75.31 118 SER A C 1
ATOM 916 O O . SER A 1 118 ? 6.203 -41.969 -12.094 1 75.31 118 SER A O 1
ATOM 918 N N . GLN A 1 119 ? 4.391 -43.156 -12.477 1 79.88 119 GLN A N 1
ATOM 919 C CA . GLN A 1 119 ? 4.055 -42.25 -13.562 1 79.88 119 GLN A CA 1
ATOM 920 C C . GLN A 1 119 ? 3.086 -41.156 -13.102 1 79.88 119 GLN A C 1
ATOM 922 O O . GLN A 1 119 ? 2.842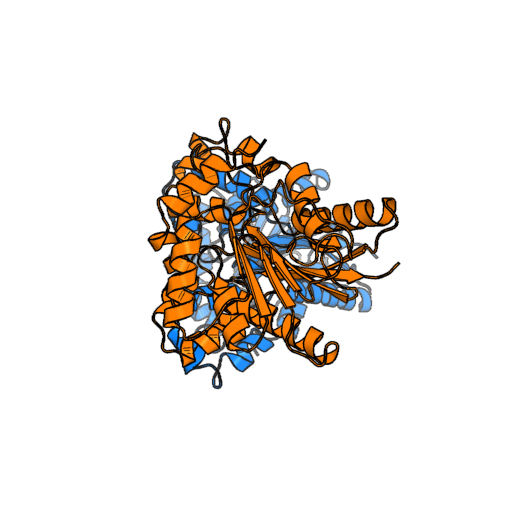 -40.188 -13.812 1 79.88 119 GLN A O 1
ATOM 927 N N . ASN A 1 120 ? 2.717 -41.281 -11.953 1 91.25 120 ASN A N 1
ATOM 928 C CA . ASN A 1 120 ? 1.765 -40.312 -11.43 1 91.25 120 ASN A CA 1
ATOM 929 C C . ASN A 1 120 ? 2.457 -39.031 -11.023 1 91.25 120 ASN A C 1
ATOM 931 O O . ASN A 1 120 ? 3.369 -39.031 -10.195 1 91.25 120 ASN A O 1
ATOM 935 N N . ILE A 1 121 ? 2.021 -37.969 -11.578 1 94.56 121 ILE A N 1
ATOM 936 C CA . ILE A 1 121 ? 2.682 -36.688 -11.328 1 94.56 121 ILE A CA 1
ATOM 937 C C . ILE A 1 121 ? 2.201 -36.094 -10.008 1 94.56 121 ILE A C 1
ATOM 939 O O . ILE A 1 121 ? 2.758 -35.125 -9.516 1 94.56 121 ILE A O 1
ATOM 943 N N . PHE A 1 122 ? 1.173 -36.719 -9.438 1 97.12 122 PHE A N 1
ATOM 944 C CA . PHE A 1 122 ? 0.686 -36.312 -8.125 1 97.12 122 PHE A CA 1
ATOM 945 C C . PHE A 1 122 ? 1.06 -37.312 -7.066 1 97.12 122 PHE A C 1
ATOM 947 O O . PHE A 1 122 ? 0.208 -38.094 -6.609 1 97.12 122 PHE A O 1
ATOM 954 N N . THR A 1 123 ? 2.307 -37.344 -6.738 1 95.69 123 THR A N 1
ATOM 955 C CA . THR A 1 123 ? 2.891 -38.312 -5.805 1 95.69 123 THR A CA 1
ATOM 956 C C . THR A 1 123 ? 3.596 -37.562 -4.66 1 95.69 123 THR A C 1
ATOM 958 O O . THR A 1 123 ? 4.105 -36.469 -4.84 1 95.69 123 THR A O 1
ATOM 961 N N . GLN A 1 124 ? 3.688 -38.188 -3.494 1 95 124 GLN A N 1
ATOM 962 C CA . GLN A 1 124 ? 4.305 -37.594 -2.311 1 95 124 GLN A CA 1
ATOM 963 C C . GLN A 1 124 ? 5.797 -37.375 -2.527 1 95 124 GLN A C 1
ATOM 965 O O . GLN A 1 124 ? 6.488 -38.219 -3.084 1 95 124 GLN A O 1
ATOM 970 N N . SER A 1 125 ? 6.242 -36.188 -2.189 1 94.56 125 SER A N 1
ATOM 971 C CA . SER A 1 125 ? 7.645 -35.844 -1.979 1 94.56 125 SER A CA 1
ATOM 972 C C . SER A 1 125 ? 8.461 -36.062 -3.254 1 94.56 125 SER A C 1
ATOM 974 O O . SER A 1 125 ? 9.531 -36.656 -3.221 1 94.56 125 SER A O 1
ATOM 976 N N . ILE A 1 126 ? 7.992 -35.531 -4.336 1 94.81 126 ILE A N 1
ATOM 977 C CA . ILE A 1 126 ? 8.766 -35.75 -5.555 1 94.81 126 ILE A CA 1
ATOM 978 C C . ILE A 1 126 ? 9.203 -34.406 -6.129 1 94.81 126 ILE A C 1
ATOM 980 O O . ILE A 1 126 ? 10.062 -34.344 -7.012 1 94.81 126 ILE A O 1
ATOM 984 N N . TYR A 1 127 ? 8.617 -33.344 -5.672 1 97.75 127 TYR A N 1
ATOM 985 C CA . TYR A 1 127 ? 8.961 -32.031 -6.246 1 97.75 127 TYR A CA 1
ATOM 986 C C . TYR A 1 127 ? 9.859 -31.25 -5.305 1 97.75 127 TYR A C 1
ATOM 988 O O . TYR A 1 127 ? 9.656 -31.266 -4.09 1 97.75 127 TYR A O 1
ATOM 996 N N . ASP A 1 128 ? 10.875 -30.578 -5.844 1 98.31 128 ASP A N 1
ATOM 997 C CA . ASP A 1 128 ? 11.703 -29.641 -5.094 1 98.31 128 ASP A CA 1
ATOM 998 C C . ASP A 1 128 ? 10.977 -28.312 -4.895 1 98.31 128 ASP A C 1
ATOM 1000 O O . ASP A 1 128 ? 11.188 -27.625 -3.893 1 98.31 128 ASP A O 1
ATOM 1004 N N . MET A 1 129 ? 10.164 -27.938 -5.879 1 98.75 129 MET A N 1
ATOM 1005 C CA . MET A 1 129 ? 9.453 -26.672 -5.887 1 98.75 129 MET A CA 1
ATOM 1006 C C . MET A 1 129 ? 8.102 -26.812 -6.582 1 98.75 129 MET A C 1
ATOM 1008 O O . MET A 1 129 ? 7.984 -27.516 -7.578 1 98.75 129 MET A O 1
ATOM 1012 N N . ILE A 1 130 ? 7.141 -26.156 -6.062 1 98.88 130 ILE A N 1
ATOM 1013 C CA . ILE A 1 130 ? 5.824 -26.094 -6.688 1 98.88 130 ILE A CA 1
ATOM 1014 C C . ILE A 1 130 ? 5.375 -24.641 -6.812 1 98.88 130 ILE A C 1
ATOM 1016 O O . ILE A 1 130 ? 5.477 -23.875 -5.855 1 98.88 130 ILE A O 1
ATOM 1020 N N . LEU A 1 131 ? 5.035 -24.234 -7.992 1 98.81 131 LEU A N 1
ATOM 1021 C CA . LEU A 1 131 ? 4.301 -23 -8.234 1 98.81 131 LEU A CA 1
ATOM 1022 C C . LEU A 1 131 ? 2.799 -23.25 -8.273 1 98.81 131 LEU A C 1
ATOM 1024 O O . LEU A 1 131 ? 2.332 -24.125 -9.008 1 98.81 131 LEU A O 1
ATOM 1028 N N . CYS A 1 132 ? 2.062 -22.594 -7.438 1 98.44 132 CYS A N 1
ATOM 1029 C CA . CYS A 1 132 ? 0.605 -22.656 -7.406 1 98.44 132 CYS A CA 1
ATOM 1030 C C . CYS A 1 132 ? 0.008 -21.25 -7.5 1 98.44 132 CYS A C 1
ATOM 1032 O O . CYS A 1 132 ? -0.602 -20.766 -6.543 1 98.44 132 CYS A O 1
ATOM 1034 N N . GLN A 1 133 ? 0.048 -20.578 -8.586 1 94.31 133 GLN A N 1
ATOM 1035 C CA . GLN A 1 133 ? -0.245 -19.156 -8.695 1 94.31 133 GLN A CA 1
ATOM 1036 C C . GLN A 1 133 ? -1.638 -18.922 -9.273 1 94.31 133 GLN A C 1
ATOM 1038 O O . GLN A 1 133 ? -2.32 -17.969 -8.898 1 94.31 133 GLN A O 1
ATOM 1043 N N . GLY A 1 134 ? -2.238 -19.719 -9.961 1 88.81 134 GLY A N 1
ATOM 1044 C CA . GLY A 1 134 ? -3.539 -19.531 -10.586 1 88.81 134 GLY A CA 1
ATOM 1045 C C . GLY A 1 134 ? -4.691 -19.953 -9.695 1 88.81 134 GLY A C 1
ATOM 1046 O O . GLY A 1 134 ? -5.641 -19.203 -9.492 1 88.81 134 GLY A O 1
ATOM 1047 N N . PRO A 1 135 ? -4.629 -20.953 -9.047 1 91.75 135 PRO A N 1
ATOM 1048 C CA . PRO A 1 135 ? -5.781 -21.609 -8.414 1 91.75 135 PRO A CA 1
ATOM 1049 C C . PRO A 1 135 ? -6.34 -20.797 -7.242 1 91.75 135 PRO A C 1
ATOM 1051 O O . PRO A 1 135 ? -7.555 -20.719 -7.066 1 91.75 135 PRO A O 1
ATOM 1054 N N . MET A 1 136 ? -5.52 -20.125 -6.48 1 91.88 136 MET A N 1
ATOM 1055 C CA . MET A 1 136 ? -5.945 -19.578 -5.195 1 91.88 136 MET A CA 1
ATOM 1056 C C . MET A 1 136 ? -7.008 -18.5 -5.395 1 91.88 136 MET A C 1
ATOM 1058 O O . MET A 1 136 ? -7.871 -18.297 -4.535 1 91.88 136 MET A O 1
ATOM 1062 N N . TYR A 1 137 ? -6.961 -17.797 -6.496 1 89.5 137 TYR A N 1
ATOM 1063 C CA . TYR A 1 137 ? -7.93 -16.703 -6.617 1 89.5 137 TYR A CA 1
ATOM 1064 C C . TYR A 1 137 ? -9.117 -17.125 -7.465 1 89.5 137 TYR A C 1
ATOM 1066 O O . TYR A 1 137 ? -9.992 -16.312 -7.777 1 89.5 137 TYR A O 1
ATOM 1074 N N . HIS A 1 138 ? -9.266 -18.391 -7.699 1 91.5 138 HIS A N 1
ATOM 1075 C CA . HIS A 1 138 ? -10.445 -18.906 -8.383 1 91.5 138 HIS A CA 1
ATOM 1076 C C . HIS A 1 138 ? -11.227 -19.859 -7.484 1 91.5 138 HIS A C 1
ATOM 1078 O O . HIS A 1 138 ? -12.352 -20.25 -7.816 1 91.5 138 HIS A O 1
ATOM 1084 N N . LEU A 1 139 ? -10.656 -20.234 -6.418 1 93.62 139 LEU A N 1
ATOM 1085 C CA . LEU A 1 139 ? -11.32 -21.125 -5.469 1 93.62 139 LEU A CA 1
ATOM 1086 C C . LEU A 1 139 ? -12.062 -20.328 -4.402 1 93.62 139 LEU A C 1
ATOM 1088 O O . LEU A 1 139 ? -11.438 -19.703 -3.539 1 93.62 139 LEU A O 1
ATOM 1092 N N . LEU A 1 140 ? -13.32 -20.406 -4.355 1 92.19 140 LEU A N 1
ATOM 1093 C CA . LEU A 1 140 ? -14.164 -19.562 -3.52 1 92.19 140 LEU A CA 1
ATOM 1094 C C . LEU A 1 140 ? -14.18 -20.062 -2.078 1 92.19 140 LEU A C 1
ATOM 1096 O O . LEU A 1 140 ? -14.172 -19.266 -1.14 1 92.19 140 LEU A O 1
ATOM 1100 N N . GLU A 1 141 ? -14.18 -21.328 -1.928 1 94.25 141 GLU A N 1
ATOM 1101 C CA . GLU A 1 141 ? -14.305 -21.891 -0.587 1 94.25 141 GLU A CA 1
ATOM 1102 C C . GLU A 1 141 ? -12.938 -22.078 0.058 1 94.25 141 GLU A C 1
ATOM 1104 O O . GLU A 1 141 ? -12.008 -22.578 -0.586 1 94.25 141 GLU A O 1
ATOM 1109 N N . GLU A 1 142 ? -12.875 -21.719 1.289 1 95.69 142 GLU A N 1
ATOM 1110 C CA . GLU A 1 142 ? -11.617 -21.875 2.023 1 95.69 142 GLU A CA 1
ATOM 1111 C C . GLU A 1 142 ? -11.18 -23.328 2.064 1 95.69 142 GLU A C 1
ATOM 1113 O O . GLU A 1 142 ? -9.984 -23.625 1.978 1 95.69 142 GLU A O 1
ATOM 1118 N N . SER A 1 143 ? -12.148 -24.25 2.213 1 96 143 SER A N 1
ATOM 1119 C CA . SER A 1 143 ? -11.828 -25.672 2.279 1 96 143 SER A CA 1
ATOM 1120 C C . SER A 1 143 ? -11.133 -26.141 1.007 1 96 143 SER A C 1
ATOM 1122 O O . SER A 1 143 ? -10.266 -27.016 1.055 1 96 143 SER A O 1
ATOM 1124 N N . GLU A 1 144 ? -11.539 -25.594 -0.113 1 96.31 144 GLU A N 1
ATOM 1125 C CA . GLU A 1 144 ? -10.906 -25.922 -1.385 1 96.31 144 GLU A CA 1
ATOM 1126 C C . GLU A 1 144 ? -9.469 -25.422 -1.431 1 96.31 144 GLU A C 1
ATOM 1128 O O . GLU A 1 144 ? -8.57 -26.141 -1.886 1 96.31 144 GLU A O 1
ATOM 1133 N N . ARG A 1 145 ? -9.242 -24.156 -0.966 1 97.38 145 ARG A N 1
ATOM 1134 C CA . ARG A 1 145 ? -7.898 -23.578 -0.934 1 97.38 145 ARG A CA 1
ATOM 1135 C C . ARG A 1 145 ? -6.992 -24.359 0.012 1 97.38 145 ARG A C 1
ATOM 1137 O O . ARG A 1 145 ? -5.836 -24.641 -0.316 1 97.38 145 ARG A O 1
ATOM 1144 N N . LEU A 1 146 ? -7.52 -24.781 1.139 1 97.5 146 LEU A N 1
ATOM 1145 C CA . LEU A 1 146 ? -6.766 -25.594 2.096 1 97.5 146 LEU A CA 1
ATOM 1146 C C . LEU A 1 146 ? -6.383 -26.938 1.49 1 97.5 146 LEU A C 1
ATOM 1148 O O . LEU A 1 146 ? -5.25 -27.391 1.649 1 97.5 146 LEU A O 1
ATOM 1152 N N . HIS A 1 147 ? -7.316 -27.547 0.802 1 96.75 147 HIS A N 1
ATOM 1153 C CA . HIS A 1 147 ? -7.066 -28.844 0.186 1 96.75 147 HIS A CA 1
ATOM 1154 C C . HIS A 1 147 ? -5.918 -28.766 -0.815 1 96.75 147 HIS A C 1
ATOM 1156 O O . HIS A 1 147 ? -5.008 -29.609 -0.792 1 96.75 147 HIS A O 1
ATOM 1162 N N . VAL A 1 148 ? -5.969 -27.781 -1.67 1 98.06 148 VAL A N 1
ATOM 1163 C CA . VAL A 1 148 ? -4.961 -27.641 -2.713 1 98.06 148 VAL A CA 1
ATOM 1164 C C . VAL A 1 148 ? -3.596 -27.375 -2.08 1 98.06 148 VAL A C 1
ATOM 1166 O O . VAL A 1 148 ? -2.594 -27.984 -2.482 1 98.06 148 VAL A O 1
ATOM 1169 N N . LEU A 1 149 ? -3.52 -26.5 -1.093 1 98.38 149 LEU A N 1
ATOM 1170 C CA . LEU A 1 149 ? -2.252 -26.156 -0.456 1 98.38 149 LEU A CA 1
ATOM 1171 C C . LEU A 1 149 ? -1.687 -27.359 0.299 1 98.38 149 LEU A C 1
ATOM 1173 O O . LEU A 1 149 ? -0.475 -27.578 0.29 1 98.38 149 LEU A O 1
ATOM 1177 N N . CYS A 1 150 ? -2.529 -28.156 0.922 1 97.81 150 CYS A N 1
ATOM 1178 C CA . CYS A 1 150 ? -2.08 -29.375 1.597 1 97.81 150 CYS A CA 1
ATOM 1179 C C . CYS A 1 150 ? -1.54 -30.375 0.595 1 97.81 150 CYS A C 1
ATOM 1181 O O . CYS A 1 150 ? -0.522 -31.031 0.849 1 97.81 150 CYS A O 1
ATOM 1183 N N . ALA A 1 151 ? -2.264 -30.547 -0.485 1 97.81 151 ALA A N 1
ATOM 1184 C CA . ALA A 1 151 ? -1.793 -31.453 -1.534 1 97.81 151 ALA A CA 1
ATOM 1185 C C . ALA A 1 151 ? -0.421 -31.016 -2.049 1 97.81 151 ALA A C 1
ATOM 1187 O O . ALA A 1 151 ? 0.482 -31.844 -2.186 1 97.81 151 ALA A O 1
ATOM 1188 N N . CYS A 1 152 ? -0.289 -29.688 -2.322 1 98.62 152 CYS A N 1
ATOM 1189 C CA . CYS A 1 152 ? 0.997 -29.156 -2.77 1 98.62 152 CYS A CA 1
ATOM 1190 C C . CYS A 1 152 ? 2.092 -29.469 -1.753 1 98.62 152 CYS A C 1
ATOM 1192 O O . CYS A 1 152 ? 3.162 -29.953 -2.115 1 98.62 152 CYS A O 1
ATOM 1194 N N . ALA A 1 153 ? 1.815 -29.203 -0.535 1 98.19 153 ALA A N 1
ATOM 1195 C CA . ALA A 1 153 ? 2.797 -29.422 0.521 1 98.19 153 ALA A CA 1
ATOM 1196 C C . ALA A 1 153 ? 3.217 -30.891 0.572 1 98.19 153 ALA A C 1
ATOM 1198 O O . ALA A 1 153 ? 4.402 -31.203 0.732 1 98.19 153 ALA A O 1
ATOM 1199 N N . SER A 1 154 ? 2.297 -31.797 0.433 1 96.88 154 SER A N 1
ATOM 1200 C CA . SER A 1 154 ? 2.568 -33.219 0.524 1 96.88 154 SER A CA 1
ATOM 1201 C C . SER A 1 154 ? 3.453 -33.688 -0.625 1 96.88 154 SER A C 1
ATOM 1203 O O . SER A 1 154 ? 4.199 -34.656 -0.484 1 96.88 154 SER A O 1
ATOM 1205 N N . MET A 1 155 ? 3.354 -33.031 -1.719 1 97.75 155 MET A N 1
ATOM 1206 C CA . MET A 1 155 ? 4.105 -33.438 -2.902 1 97.75 155 MET A CA 1
ATOM 1207 C C . MET A 1 155 ? 5.52 -32.844 -2.873 1 97.75 155 MET A C 1
ATOM 1209 O O . MET A 1 155 ? 6.375 -33.281 -3.656 1 97.75 155 MET A O 1
ATOM 1213 N N . LEU A 1 156 ? 5.734 -31.922 -1.967 1 97.88 156 LEU A N 1
ATOM 1214 C CA . LEU A 1 156 ? 7.059 -31.312 -1.845 1 97.88 156 LEU A CA 1
ATOM 1215 C C . LEU A 1 156 ? 8.008 -32.25 -1.099 1 97.88 156 LEU A C 1
ATOM 1217 O O . LEU A 1 156 ? 7.617 -32.906 -0.125 1 97.88 156 LEU A O 1
ATOM 1221 N N . GLN A 1 157 ? 9.242 -32.312 -1.559 1 95.25 157 GLN A N 1
ATOM 1222 C CA . GLN A 1 157 ? 10.32 -32.875 -0.772 1 95.25 157 GLN A CA 1
ATOM 1223 C C . GLN A 1 157 ? 10.555 -32.094 0.513 1 95.25 157 GLN A C 1
ATOM 1225 O O . GLN A 1 157 ? 10.219 -30.922 0.592 1 95.25 157 GLN A O 1
ATOM 1230 N N . PRO A 1 158 ? 11.141 -32.844 1.502 1 92.88 158 PRO A N 1
ATOM 1231 C CA . PRO A 1 158 ? 11.562 -32.062 2.66 1 92.88 158 PRO A CA 1
ATOM 1232 C C . PRO A 1 158 ? 12.453 -30.891 2.275 1 92.88 158 PRO A C 1
ATOM 1234 O O . PRO A 1 158 ? 13.398 -31.047 1.503 1 92.88 158 PRO A O 1
ATOM 1237 N N . GLY A 1 159 ? 12.102 -29.75 2.791 1 95.19 159 GLY A N 1
ATOM 1238 C CA . GLY A 1 159 ? 12.859 -28.562 2.459 1 95.19 159 GLY A CA 1
ATOM 1239 C C . GLY A 1 159 ? 12.422 -27.906 1.161 1 95.19 159 GLY A C 1
ATOM 1240 O O . GLY A 1 159 ? 12.93 -26.859 0.78 1 95.19 159 GLY A O 1
ATOM 1241 N N . GLY A 1 160 ? 11.461 -28.562 0.492 1 97.94 160 GLY A N 1
ATOM 1242 C CA . GLY A 1 160 ? 10.945 -28 -0.75 1 97.94 160 GLY A CA 1
ATOM 1243 C C . GLY A 1 160 ? 10.195 -26.703 -0.553 1 97.94 160 GLY A C 1
ATOM 1244 O O . GLY A 1 160 ? 9.844 -26.344 0.574 1 97.94 160 GLY A O 1
ATOM 1245 N N . ILE A 1 161 ? 9.977 -25.938 -1.646 1 98.62 161 ILE A N 1
ATOM 1246 C CA . ILE A 1 161 ? 9.406 -24.594 -1.555 1 98.62 161 ILE A CA 1
ATOM 1247 C C . ILE A 1 161 ? 8.109 -24.531 -2.352 1 98.62 161 ILE A C 1
ATOM 1249 O O . ILE A 1 161 ? 8.023 -25.062 -3.461 1 98.62 161 ILE A O 1
ATOM 1253 N N . LEU A 1 162 ? 7.129 -24 -1.762 1 98.88 162 LEU A N 1
ATOM 1254 C CA . LEU A 1 162 ? 5.848 -23.703 -2.395 1 98.88 162 LEU A CA 1
ATOM 1255 C C . LEU A 1 162 ? 5.688 -22.203 -2.621 1 98.88 162 LEU A C 1
ATOM 1257 O O . LEU A 1 162 ? 5.797 -21.422 -1.68 1 98.88 162 LEU A O 1
ATOM 1261 N N . VAL A 1 163 ? 5.473 -21.766 -3.863 1 98.88 163 VAL A N 1
ATOM 1262 C CA . VAL A 1 163 ? 5.207 -20.375 -4.223 1 98.88 163 VAL A CA 1
ATOM 1263 C C . VAL A 1 163 ? 3.76 -20.234 -4.688 1 98.88 163 VAL A C 1
ATOM 1265 O O . VAL A 1 163 ? 3.352 -20.859 -5.668 1 98.88 163 VAL A O 1
ATOM 1268 N N . THR A 1 164 ? 3.002 -19.438 -4 1 98.75 164 THR A N 1
ATOM 1269 C CA . THR A 1 164 ? 1.574 -19.297 -4.262 1 98.75 164 THR A CA 1
ATOM 1270 C C . THR A 1 164 ? 1.208 -17.828 -4.5 1 98.75 164 THR A C 1
ATOM 1272 O O . THR A 1 164 ? 1.703 -16.938 -3.805 1 98.75 164 THR A O 1
ATOM 1275 N N . ALA A 1 165 ? 0.341 -17.578 -5.434 1 98.25 165 ALA A N 1
ATOM 1276 C CA . ALA A 1 165 ? -0.086 -16.203 -5.715 1 98.25 165 ALA A CA 1
ATOM 1277 C C . ALA A 1 165 ? -1.519 -15.977 -5.242 1 98.25 165 ALA A C 1
ATOM 1279 O O . ALA A 1 165 ? -2.332 -16.906 -5.223 1 98.25 165 ALA A O 1
ATOM 1280 N N . PHE A 1 166 ? -1.821 -14.773 -4.859 1 98.19 166 PHE A N 1
ATOM 1281 C CA . PHE A 1 166 ? -3.137 -14.297 -4.449 1 98.19 166 PHE A CA 1
ATOM 1282 C C . PHE A 1 166 ? -3.467 -12.977 -5.129 1 98.19 166 PHE A C 1
ATOM 1284 O O . PHE A 1 166 ? -2.57 -12.281 -5.617 1 98.19 166 PHE A O 1
ATOM 1291 N N . VAL A 1 167 ? -4.723 -12.695 -5.246 1 97.75 167 VAL A N 1
ATOM 1292 C CA . VAL A 1 167 ? -5.211 -11.383 -5.656 1 97.75 167 VAL A CA 1
ATOM 1293 C C . VAL A 1 167 ? -5.797 -10.656 -4.449 1 97.75 167 VAL A C 1
ATOM 1295 O O . VAL A 1 167 ? -6.531 -11.242 -3.654 1 97.75 167 VAL A O 1
ATOM 1298 N N . THR A 1 168 ? -5.445 -9.398 -4.309 1 97.56 168 THR A N 1
ATOM 1299 C CA . THR A 1 168 ? -5.926 -8.648 -3.148 1 97.56 168 THR A CA 1
ATOM 1300 C C . THR A 1 168 ? -7.293 -8.031 -3.434 1 97.56 168 THR A C 1
ATOM 1302 O O . THR A 1 168 ? -7.625 -7.75 -4.586 1 97.56 168 THR A O 1
ATOM 1305 N N . ARG A 1 169 ? -8.078 -7.82 -2.383 1 96.94 169 ARG A N 1
ATOM 1306 C CA . ARG A 1 169 ? -9.344 -7.109 -2.49 1 96.94 169 ARG A CA 1
ATOM 1307 C C . ARG A 1 169 ? -9.141 -5.699 -3.027 1 96.94 169 ARG A C 1
ATOM 1309 O O . ARG A 1 169 ? -9.992 -5.172 -3.744 1 96.94 169 ARG A O 1
ATOM 1316 N N . TYR A 1 170 ? -8.023 -5.121 -2.795 1 97.31 170 TYR A N 1
ATOM 1317 C CA . TYR A 1 170 ? -7.719 -3.75 -3.184 1 97.31 170 TYR A CA 1
ATOM 1318 C C . TYR A 1 170 ? -7.57 -3.631 -4.695 1 97.31 170 TYR A C 1
ATOM 1320 O O . TYR A 1 170 ? -7.844 -2.576 -5.273 1 97.31 170 TYR A O 1
ATOM 1328 N N . ALA A 1 171 ? -7.094 -4.762 -5.289 1 97.19 171 ALA A N 1
ATOM 1329 C CA . ALA A 1 171 ? -6.957 -4.762 -6.746 1 97.19 171 ALA A CA 1
ATOM 1330 C C . ALA A 1 171 ? -8.289 -4.426 -7.418 1 97.19 171 ALA A C 1
ATOM 1332 O O . ALA A 1 171 ? -8.344 -3.555 -8.289 1 97.19 171 ALA A O 1
ATOM 1333 N N . HIS A 1 172 ? -9.32 -5.07 -6.996 1 96.81 172 HIS A N 1
ATOM 1334 C CA . HIS A 1 172 ? -10.641 -4.836 -7.57 1 96.81 172 HIS A CA 1
ATOM 1335 C C . HIS A 1 172 ? -11.141 -3.434 -7.246 1 96.81 172 HIS A C 1
ATOM 1337 O O . HIS A 1 172 ? -11.68 -2.746 -8.117 1 96.81 172 HIS A O 1
ATOM 1343 N N . LEU A 1 173 ? -10.945 -3.014 -6.027 1 97.94 173 LEU A N 1
ATOM 1344 C CA . LEU A 1 173 ? -11.43 -1.707 -5.594 1 97.94 173 LEU A CA 1
ATOM 1345 C C . LEU A 1 173 ? -10.703 -0.587 -6.332 1 97.94 173 LEU A C 1
ATOM 1347 O O . LEU A 1 173 ? -11.32 0.409 -6.719 1 97.94 173 LEU A O 1
ATOM 1351 N N . ARG A 1 174 ? -9.422 -0.72 -6.547 1 97.94 174 ARG A N 1
ATOM 1352 C CA . ARG A 1 174 ? -8.656 0.251 -7.32 1 97.94 174 ARG A CA 1
ATOM 1353 C C . ARG A 1 174 ? -9.148 0.303 -8.766 1 97.94 174 ARG A C 1
ATOM 1355 O O . ARG A 1 174 ? -9.242 1.381 -9.359 1 97.94 174 ARG A O 1
ATOM 1362 N N . ASP A 1 175 ? -9.453 -0.861 -9.305 1 96.44 175 ASP A N 1
ATOM 1363 C CA . ASP A 1 175 ? -9.961 -0.938 -10.672 1 96.44 175 ASP A CA 1
ATOM 1364 C C . ASP A 1 175 ? -11.266 -0.167 -10.828 1 96.44 175 ASP A C 1
ATOM 1366 O O . ASP A 1 175 ? -11.414 0.643 -11.742 1 96.44 175 ASP A O 1
ATOM 1370 N N . ILE A 1 176 ? -12.219 -0.329 -9.914 1 96.94 176 ILE A N 1
ATOM 1371 C CA . ILE A 1 176 ? -13.523 0.304 -10.078 1 96.94 176 ILE A CA 1
ATOM 1372 C C . ILE A 1 176 ? -13.422 1.79 -9.742 1 96.94 176 ILE A C 1
ATOM 1374 O O . ILE A 1 176 ? -14.156 2.611 -10.297 1 96.94 176 ILE A O 1
ATOM 1378 N N . ALA A 1 177 ? -12.477 2.18 -8.883 1 97.75 177 ALA A N 1
ATOM 1379 C CA . ALA A 1 177 ? -12.258 3.596 -8.609 1 97.75 177 ALA A CA 1
ATOM 1380 C C . ALA A 1 177 ? -11.844 4.34 -9.875 1 97.75 177 ALA A C 1
ATOM 1382 O O . ALA A 1 177 ? -12.18 5.516 -10.047 1 97.75 177 ALA A O 1
ATOM 1383 N N . GLN A 1 178 ? -11.141 3.664 -10.727 1 96.38 178 GLN A N 1
ATOM 1384 C CA . GLN A 1 178 ? -10.602 4.281 -11.93 1 96.38 178 GLN A CA 1
ATOM 1385 C C . GLN A 1 178 ? -11.578 4.164 -13.102 1 96.38 178 GLN A C 1
ATOM 1387 O O . GLN A 1 178 ? -11.695 5.082 -13.914 1 96.38 178 GLN A O 1
ATOM 1392 N N . ARG A 1 179 ? -12.312 3.082 -13.172 1 96.38 179 ARG A N 1
ATOM 1393 C CA . ARG A 1 179 ? -13.062 2.803 -14.391 1 96.38 179 ARG A CA 1
ATOM 1394 C C . ARG A 1 179 ? -14.547 3.1 -14.211 1 96.38 179 ARG A C 1
ATOM 1396 O O . ARG A 1 179 ? -15.219 3.533 -15.148 1 96.38 179 ARG A O 1
ATOM 1403 N N . ASP A 1 180 ? -15.031 2.812 -13.055 1 97.06 180 ASP A N 1
ATOM 1404 C CA . ASP A 1 180 ? -16.453 2.945 -12.758 1 97.06 180 ASP A CA 1
ATOM 1405 C C . ASP A 1 180 ? -16.672 3.248 -11.281 1 97.06 180 ASP A C 1
ATOM 1407 O O . ASP A 1 180 ? -17.281 2.451 -10.562 1 97.06 180 ASP A O 1
ATOM 1411 N N . PRO A 1 181 ? -16.281 4.422 -10.844 1 97.25 181 PRO A N 1
ATOM 1412 C CA . PRO A 1 181 ? -16.297 4.719 -9.406 1 97.25 181 PRO A CA 1
ATOM 1413 C C . PRO A 1 181 ? -17.703 4.777 -8.828 1 97.25 181 PRO A C 1
ATOM 1415 O O . PRO A 1 181 ? -17.891 4.578 -7.625 1 97.25 181 PRO A O 1
ATOM 1418 N N . ASP A 1 182 ? -18.75 4.945 -9.664 1 97.69 182 ASP A N 1
ATOM 1419 C CA . ASP A 1 182 ? -20.125 5.004 -9.172 1 97.69 182 ASP A CA 1
ATOM 1420 C C . ASP A 1 182 ? -20.594 3.633 -8.695 1 97.69 182 ASP A C 1
ATOM 1422 O O . ASP A 1 182 ? -21.531 3.533 -7.902 1 97.69 182 ASP A O 1
ATOM 1426 N N . ARG A 1 183 ? -20 2.652 -9.172 1 97.31 183 ARG A N 1
ATOM 1427 C CA . ARG A 1 183 ? -20.453 1.282 -8.977 1 97.31 183 ARG A CA 1
ATOM 1428 C C . ARG A 1 183 ? -20.438 0.909 -7.496 1 97.31 183 ARG A C 1
ATOM 1430 O O . ARG A 1 183 ? -21.328 0.186 -7.027 1 97.31 183 ARG A O 1
ATOM 1437 N N . LEU A 1 184 ? -19.406 1.349 -6.723 1 97.94 184 LEU A N 1
ATOM 1438 C CA . LEU A 1 184 ? -19.297 1.004 -5.309 1 97.94 184 LEU A CA 1
ATOM 1439 C C . LEU A 1 184 ? -20.562 1.413 -4.555 1 97.94 184 LEU A C 1
ATOM 1441 O O . LEU A 1 184 ? -21.156 0.597 -3.848 1 97.94 184 LEU A O 1
ATOM 1445 N N . ALA A 1 185 ? -20.953 2.639 -4.75 1 97.25 185 ALA A N 1
ATOM 1446 C CA . ALA A 1 185 ? -22.141 3.145 -4.059 1 97.25 185 ALA A CA 1
ATOM 1447 C C . ALA A 1 185 ? -23.406 2.482 -4.59 1 97.25 185 ALA A C 1
ATOM 1449 O O . ALA A 1 185 ? -24.281 2.094 -3.812 1 97.25 185 ALA A O 1
ATOM 1450 N N . MET A 1 186 ? -23.516 2.322 -5.898 1 97.56 186 MET A N 1
ATOM 1451 C CA . MET A 1 186 ? -24.703 1.792 -6.551 1 97.56 186 MET A CA 1
ATOM 1452 C C . MET A 1 186 ? -24.969 0.352 -6.121 1 97.56 186 MET A C 1
ATOM 1454 O O . MET A 1 186 ? -26.125 -0.056 -5.965 1 97.56 186 MET A O 1
ATOM 1458 N N . GLU A 1 187 ? -23.938 -0.387 -5.934 1 97.69 187 GLU A N 1
ATOM 1459 C CA . GLU A 1 187 ? -24.078 -1.808 -5.633 1 97.69 187 GLU A CA 1
ATOM 1460 C C . GLU A 1 187 ? -23.578 -2.133 -4.23 1 97.69 187 GLU A C 1
ATOM 1462 O O . GLU A 1 187 ? -23.094 -3.244 -3.979 1 97.69 187 GLU A O 1
ATOM 1467 N N . PHE A 1 188 ? -23.562 -1.082 -3.334 1 97.62 188 PHE A N 1
ATOM 1468 C CA . PHE A 1 188 ? -22.969 -1.307 -2.021 1 97.62 188 PHE A CA 1
ATOM 1469 C C . PHE A 1 188 ? -23.734 -2.377 -1.257 1 97.62 188 PHE A C 1
ATOM 1471 O O . PHE A 1 188 ? -23.156 -3.373 -0.819 1 97.62 188 PHE A O 1
ATOM 1478 N N . GLU A 1 189 ? -25.062 -2.256 -1.133 1 96.88 189 GLU A N 1
ATOM 1479 C CA . GLU A 1 189 ? -25.859 -3.176 -0.333 1 96.88 189 GLU A CA 1
ATOM 1480 C C . GLU A 1 189 ? -26.016 -4.52 -1.034 1 96.88 189 GLU A C 1
ATOM 1482 O O . GLU A 1 189 ? -26.078 -5.566 -0.38 1 96.88 189 GLU A O 1
ATOM 1487 N N . SER A 1 190 ? -26.047 -4.543 -2.367 1 96.25 190 SER A N 1
ATOM 1488 C CA . SER A 1 190 ? -26.344 -5.762 -3.115 1 96.25 190 SER A CA 1
ATOM 1489 C C . SER A 1 190 ? -25.094 -6.613 -3.299 1 96.25 190 SER A C 1
ATOM 1491 O O . SER A 1 190 ? -25.188 -7.828 -3.488 1 96.25 190 SER A O 1
ATOM 1493 N N . PHE A 1 191 ? -23.969 -6.004 -3.197 1 96.94 191 PHE A N 1
ATOM 1494 C CA . PHE A 1 191 ? -22.797 -6.805 -3.537 1 96.94 191 PHE A CA 1
ATOM 1495 C C . PHE A 1 191 ? -21.609 -6.43 -2.654 1 96.94 191 PHE A C 1
ATOM 1497 O O . PHE A 1 191 ? -21.047 -7.281 -1.959 1 96.94 191 PHE A O 1
ATOM 1504 N N . TYR A 1 192 ? -21.156 -5.164 -2.557 1 97.75 192 TYR A N 1
ATOM 1505 C CA . TYR A 1 192 ? -19.844 -4.766 -2.047 1 97.75 192 TYR A CA 1
ATOM 1506 C C . TYR A 1 192 ? -19.766 -4.941 -0.535 1 97.75 192 TYR A C 1
ATOM 1508 O O . TYR A 1 192 ? -18.703 -5.258 0.009 1 97.75 192 TYR A O 1
ATOM 1516 N N . LYS A 1 193 ? -20.859 -4.715 0.178 1 97.06 193 LYS A N 1
ATOM 1517 C CA . LYS A 1 193 ? -20.859 -4.93 1.621 1 97.06 193 LYS A CA 1
ATOM 1518 C C . LYS A 1 193 ? -20.391 -6.34 1.968 1 97.06 193 LYS A C 1
ATOM 1520 O O . LYS A 1 193 ? -19.516 -6.512 2.816 1 97.06 193 LYS A O 1
ATOM 1525 N N . GLU A 1 194 ? -20.906 -7.32 1.259 1 96.31 194 GLU A N 1
ATOM 1526 C CA . GLU A 1 194 ? -20.516 -8.711 1.473 1 96.31 194 GLU A CA 1
ATOM 1527 C C . GLU A 1 194 ? -19.125 -8.984 0.896 1 96.31 194 GLU A C 1
ATOM 1529 O O . GLU A 1 194 ? -18.328 -9.703 1.503 1 96.31 194 GLU A O 1
ATOM 1534 N N . TYR A 1 195 ? -18.859 -8.461 -0.239 1 96.88 195 TYR A N 1
ATOM 1535 C CA . TYR A 1 195 ? -17.562 -8.641 -0.894 1 96.88 195 TYR A CA 1
ATOM 1536 C C . TYR A 1 195 ? -16.438 -8.172 0.006 1 96.88 195 TYR A C 1
ATOM 1538 O O . TYR A 1 195 ? -15.422 -8.867 0.148 1 96.88 195 TYR A O 1
ATOM 1546 N N . LEU A 1 196 ? -16.594 -6.996 0.681 1 96.44 196 LEU A N 1
ATOM 1547 C CA . LEU A 1 196 ? -15.562 -6.41 1.524 1 96.44 196 LEU A CA 1
ATOM 1548 C C . LEU A 1 196 ? -15.273 -7.301 2.729 1 96.44 196 LEU A C 1
ATOM 1550 O O . LEU A 1 196 ? -14.141 -7.367 3.197 1 96.44 196 LEU A O 1
ATOM 1554 N N . SER A 1 197 ? -16.219 -8.031 3.156 1 94.56 197 SER A N 1
ATOM 1555 C CA . SER A 1 197 ? -16.062 -8.875 4.336 1 94.56 197 SER A CA 1
ATOM 1556 C C . SER A 1 197 ? -15.562 -10.266 3.961 1 94.56 197 SER A C 1
ATOM 1558 O O . SER A 1 197 ? -14.719 -10.836 4.648 1 94.56 197 SER A O 1
ATOM 1560 N N . SER A 1 198 ? -15.977 -10.836 2.801 1 94.81 198 SER A N 1
ATOM 1561 C CA . SER A 1 198 ? -15.742 -12.242 2.5 1 94.81 198 SER A CA 1
ATOM 1562 C C . SER A 1 198 ? -14.602 -12.406 1.494 1 94.81 198 SER A C 1
ATOM 1564 O O . SER A 1 198 ? -13.977 -13.469 1.434 1 94.81 198 SER A O 1
ATOM 1566 N N . GLY A 1 199 ? -14.477 -11.383 0.621 1 96.25 199 GLY A N 1
ATOM 1567 C CA . GLY A 1 199 ? -13.508 -11.492 -0.46 1 96.25 199 GLY A CA 1
ATOM 1568 C C . GLY A 1 199 ? -14.031 -12.266 -1.655 1 96.25 199 GLY A C 1
ATOM 1569 O O . GLY A 1 199 ? -13.336 -12.422 -2.658 1 96.25 199 GLY A O 1
ATOM 1570 N N . LYS A 1 200 ? -15.242 -12.828 -1.568 1 95.31 200 LYS A N 1
ATOM 1571 C CA . LYS A 1 200 ? -15.836 -13.578 -2.666 1 95.31 200 LYS A CA 1
ATOM 1572 C C . LYS A 1 200 ? -16.375 -12.641 -3.742 1 95.31 200 LYS A C 1
ATOM 1574 O O . LYS A 1 200 ? -17.281 -11.844 -3.482 1 95.31 200 LYS A O 1
ATOM 1579 N N . TYR A 1 201 ? -15.812 -12.664 -4.84 1 95 201 TYR A N 1
ATOM 1580 C CA . TYR A 1 201 ? -16.266 -11.906 -6 1 95 201 TYR A CA 1
ATOM 1581 C C . TYR A 1 201 ? -17.188 -12.75 -6.875 1 95 201 TYR A C 1
ATOM 1583 O O . TYR A 1 201 ? -16.719 -13.508 -7.727 1 95 201 TYR A O 1
ATOM 1591 N N . THR A 1 202 ? -18.438 -12.555 -6.77 1 90.94 202 THR A N 1
ATOM 1592 C CA . THR A 1 202 ? -19.438 -13.352 -7.473 1 90.94 202 THR A CA 1
ATOM 1593 C C . THR A 1 202 ? -20.281 -12.477 -8.391 1 90.94 202 THR A C 1
ATOM 1595 O O . THR A 1 202 ? -21.359 -12.883 -8.836 1 90.94 202 THR A O 1
ATOM 1598 N N . ARG A 1 203 ? -19.859 -11.25 -8.523 1 87.88 203 ARG A N 1
ATOM 1599 C CA . ARG A 1 203 ? -20.609 -10.297 -9.328 1 87.88 203 ARG A CA 1
ATOM 1600 C C . ARG A 1 203 ? -20.672 -10.742 -10.781 1 87.88 203 ARG A C 1
ATOM 1602 O O . ARG A 1 203 ? -21.703 -10.555 -11.438 1 87.88 203 ARG A O 1
ATOM 1609 N N . ASN A 1 204 ? -19.562 -11.164 -11.25 1 84.06 204 ASN A N 1
ATOM 1610 C CA . ASN A 1 204 ? -19.516 -11.766 -12.578 1 84.06 204 ASN A CA 1
ATOM 1611 C C . ASN A 1 204 ? -19.656 -13.289 -12.508 1 84.06 204 ASN A C 1
ATOM 1613 O O . ASN A 1 204 ? -18.703 -13.992 -12.172 1 84.06 204 ASN A O 1
ATOM 1617 N N . ALA A 1 205 ? -20.703 -13.75 -12.93 1 80 205 ALA A N 1
ATOM 1618 C CA . ALA A 1 205 ? -21.031 -15.172 -12.812 1 80 205 ALA A CA 1
ATOM 1619 C C . ALA A 1 205 ? -20.094 -16.031 -13.656 1 80 205 ALA A C 1
ATOM 1621 O O . ALA A 1 205 ? -19.859 -17.203 -13.352 1 80 205 ALA A O 1
ATOM 1622 N N . SER A 1 206 ? -19.578 -15.414 -14.633 1 80.81 206 SER A N 1
ATOM 1623 C CA . SER A 1 206 ? -18.719 -16.156 -15.547 1 80.81 206 SER A CA 1
ATOM 1624 C C . SER A 1 206 ? -17.281 -16.203 -15.031 1 80.81 206 SER A C 1
ATOM 1626 O O . SER A 1 206 ? -16.469 -17 -15.523 1 80.81 206 SER A O 1
ATOM 1628 N N . MET A 1 207 ? -17.016 -15.484 -13.977 1 83.25 207 MET A N 1
ATOM 1629 C CA . MET A 1 207 ? -15.648 -15.484 -13.477 1 83.25 207 MET A CA 1
ATOM 1630 C C . MET A 1 207 ? -15.625 -15.234 -11.969 1 83.25 207 MET A C 1
ATOM 1632 O O . MET A 1 207 ? -15.062 -14.234 -11.516 1 83.25 207 MET A O 1
ATOM 1636 N N . PRO A 1 208 ? -16.203 -16.125 -11.266 1 88.5 208 PRO A N 1
ATOM 1637 C CA . PRO A 1 208 ? -16.078 -15.961 -9.812 1 88.5 208 PRO A CA 1
ATOM 1638 C C . PRO A 1 208 ? -14.633 -16.016 -9.336 1 88.5 208 PRO A C 1
ATOM 1640 O O . PRO A 1 208 ? -13.82 -16.766 -9.906 1 88.5 208 PRO A O 1
ATOM 1643 N N . SER A 1 209 ? -14.359 -15.25 -8.383 1 93.06 209 SER A N 1
ATOM 1644 C CA . SER A 1 209 ? -13 -15.164 -7.871 1 93.06 209 SER A CA 1
ATOM 1645 C C . SER A 1 209 ? -12.984 -14.922 -6.363 1 93.06 209 SER A C 1
ATOM 1647 O O . SER A 1 209 ? -14.031 -14.648 -5.77 1 93.06 209 SER A O 1
ATOM 1649 N N . TYR A 1 210 ? -11.914 -15.18 -5.801 1 96 210 TYR A N 1
ATOM 1650 C CA . TYR A 1 210 ? -11.68 -14.891 -4.391 1 96 210 TYR A CA 1
ATOM 1651 C C . TYR A 1 210 ? -10.508 -13.93 -4.219 1 96 210 TYR A C 1
ATOM 1653 O O . TYR A 1 210 ? -9.414 -14.18 -4.734 1 96 210 TYR A O 1
ATOM 1661 N N . HIS A 1 211 ? -10.789 -12.828 -3.555 1 97.62 211 HIS A N 1
ATOM 1662 C CA . HIS A 1 211 ? -9.781 -11.812 -3.273 1 97.62 211 HIS A CA 1
ATOM 1663 C C . HIS A 1 211 ? -9.5 -11.719 -1.778 1 97.62 211 HIS A C 1
ATOM 1665 O O . HIS A 1 211 ? -10.414 -11.812 -0.961 1 97.62 211 HIS A O 1
ATOM 1671 N N . THR A 1 212 ? -8.25 -11.562 -1.462 1 96.94 212 THR A N 1
ATOM 1672 C CA . THR A 1 212 ? -7.844 -11.625 -0.061 1 96.94 212 THR A CA 1
ATOM 1673 C C . THR A 1 212 ? -6.945 -10.445 0.295 1 96.94 212 THR A C 1
ATOM 1675 O O . THR A 1 212 ? -6.949 -9.422 -0.397 1 96.94 212 THR A O 1
ATOM 1678 N N . ASN A 1 213 ? -6.359 -10.375 1.512 1 95.5 213 ASN A N 1
ATOM 1679 C CA . ASN A 1 213 ? -5.273 -9.5 1.927 1 95.5 213 ASN A CA 1
ATOM 1680 C C . ASN A 1 213 ? -4.117 -10.281 2.541 1 95.5 213 ASN A C 1
ATOM 1682 O O . ASN A 1 213 ? -4.188 -11.508 2.652 1 95.5 213 ASN A O 1
ATOM 1686 N N . ALA A 1 214 ? -3.07 -9.633 2.826 1 96.44 214 ALA A N 1
ATOM 1687 C CA . ALA A 1 214 ? -1.846 -10.289 3.279 1 96.44 214 ALA A CA 1
ATOM 1688 C C . ALA A 1 214 ? -2.084 -11.062 4.574 1 96.44 214 ALA A C 1
ATOM 1690 O O . ALA A 1 214 ? -1.58 -12.172 4.738 1 96.44 214 ALA A O 1
ATOM 1691 N N . LYS A 1 215 ? -2.811 -10.477 5.477 1 95.44 215 LYS A N 1
ATOM 1692 C CA . LYS A 1 215 ? -3.086 -11.117 6.758 1 95.44 215 LYS A CA 1
ATOM 1693 C C . LYS A 1 215 ? -3.846 -12.43 6.562 1 95.44 215 LYS A C 1
ATOM 1695 O O . LYS A 1 215 ? -3.469 -13.461 7.121 1 95.44 215 LYS A O 1
ATOM 1700 N N . GLU A 1 216 ? -4.871 -12.398 5.793 1 96 216 GLU A N 1
ATOM 1701 C CA . GLU A 1 216 ? -5.691 -13.578 5.539 1 96 216 GLU A CA 1
ATOM 1702 C C . GLU A 1 216 ? -4.902 -14.648 4.789 1 96 216 GLU A C 1
ATOM 1704 O O . GLU A 1 216 ? -5.078 -15.844 5.031 1 96 216 GLU A O 1
ATOM 1709 N N . ALA A 1 217 ? -4.109 -14.258 3.838 1 96.94 217 ALA A N 1
ATOM 1710 C CA . ALA A 1 217 ? -3.238 -15.211 3.15 1 96.94 217 ALA A CA 1
ATOM 1711 C C . ALA A 1 217 ? -2.318 -15.922 4.137 1 96.94 217 ALA A C 1
ATOM 1713 O O . ALA A 1 217 ? -2.125 -17.141 4.051 1 96.94 217 ALA A O 1
ATOM 1714 N N . GLY A 1 218 ? -1.725 -15.133 5.074 1 97.69 218 GLY A N 1
ATOM 1715 C CA . GLY A 1 218 ? -0.89 -15.727 6.102 1 97.69 218 GLY A CA 1
ATOM 1716 C C . GLY A 1 218 ? -1.64 -16.719 6.98 1 97.69 218 GLY A C 1
ATOM 1717 O O . GLY A 1 218 ? -1.111 -17.766 7.328 1 97.69 218 GLY A O 1
ATOM 1718 N N . GLU A 1 219 ? -2.82 -16.359 7.348 1 97.69 219 GLU A N 1
ATOM 1719 C CA . GLU A 1 219 ? -3.654 -17.234 8.172 1 97.69 219 GLU A CA 1
ATOM 1720 C C . GLU A 1 219 ? -3.947 -18.547 7.469 1 97.69 219 GLU A C 1
ATOM 1722 O O . GLU A 1 219 ? -4.023 -19.609 8.109 1 97.69 219 GLU A O 1
ATOM 1727 N N . LEU A 1 220 ? -4.148 -18.453 6.215 1 97.81 220 LEU A N 1
ATOM 1728 C CA . LEU A 1 220 ? -4.387 -19.656 5.422 1 97.81 220 LEU A CA 1
ATOM 1729 C C . LEU A 1 220 ? -3.217 -20.641 5.551 1 97.81 220 LEU A C 1
ATOM 1731 O O . LEU A 1 220 ? -3.42 -21.828 5.73 1 97.81 220 LEU A O 1
ATOM 1735 N N . PHE A 1 221 ? -2.012 -20.156 5.469 1 98.38 221 PHE A N 1
ATOM 1736 C CA . PHE A 1 221 ? -0.83 -21 5.578 1 98.38 221 PHE A CA 1
ATOM 1737 C C . PHE A 1 221 ? -0.682 -21.547 6.992 1 98.38 221 PHE A C 1
ATOM 1739 O O . PHE A 1 221 ? -0.208 -22.672 7.188 1 98.38 221 PHE A O 1
ATOM 1746 N N . TRP A 1 222 ? -1.038 -20.734 7.957 1 98.06 222 TRP A N 1
ATOM 1747 C CA . TRP A 1 222 ? -1.033 -21.219 9.336 1 98.06 222 TRP A CA 1
ATOM 1748 C C . TRP A 1 222 ? -1.989 -22.391 9.508 1 98.06 222 TRP A C 1
ATOM 1750 O O . TRP A 1 222 ? -1.657 -23.375 10.172 1 98.06 222 TRP A O 1
ATOM 1760 N N . GLU A 1 223 ? -3.1 -22.25 8.953 1 98.31 223 GLU A N 1
ATOM 1761 C CA . GLU A 1 223 ? -4.082 -23.328 9.023 1 98.31 223 GLU A CA 1
ATOM 1762 C C . GLU A 1 223 ? -3.574 -24.594 8.32 1 98.31 223 GLU A C 1
ATOM 1764 O O . GLU A 1 223 ? -3.768 -25.703 8.812 1 98.31 223 GLU A O 1
ATOM 1769 N N . VAL A 1 224 ? -2.994 -24.406 7.18 1 98.44 224 VAL A N 1
ATOM 1770 C CA . VAL A 1 224 ? -2.43 -25.531 6.434 1 98.44 224 VAL A CA 1
ATOM 1771 C C . VAL A 1 224 ? -1.379 -26.234 7.285 1 98.44 224 VAL A C 1
ATOM 1773 O O . VAL A 1 224 ? -1.37 -27.469 7.371 1 98.44 224 VAL A O 1
ATOM 1776 N N . ASP A 1 225 ? -0.471 -25.469 7.879 1 98.31 225 ASP A N 1
ATOM 1777 C CA . ASP A 1 225 ? 0.553 -26.031 8.758 1 98.31 225 ASP A CA 1
ATOM 1778 C C . ASP A 1 225 ? -0.076 -26.859 9.875 1 98.31 225 ASP A C 1
ATOM 1780 O O . ASP A 1 225 ? 0.37 -27.984 10.148 1 98.31 225 ASP A O 1
ATOM 1784 N N . GLY A 1 226 ? -1.089 -26.281 10.477 1 97.5 226 GLY A N 1
ATOM 1785 C CA . GLY A 1 226 ? -1.79 -27 11.539 1 97.5 226 GLY A CA 1
ATOM 1786 C C . GLY A 1 226 ? -2.406 -28.297 11.07 1 97.5 226 GLY A C 1
ATOM 1787 O O . GLY A 1 226 ? -2.301 -29.312 11.758 1 97.5 226 GLY A O 1
ATOM 1788 N N . LEU A 1 227 ? -3.07 -28.312 9.953 1 97.62 227 LEU A N 1
ATOM 1789 C CA . LEU A 1 227 ? -3.727 -29.5 9.398 1 97.62 227 LEU A CA 1
ATOM 1790 C C . LEU A 1 227 ? -2.711 -30.594 9.102 1 97.62 227 LEU A C 1
ATOM 1792 O O . LEU A 1 227 ? -2.959 -31.766 9.375 1 97.62 227 LEU A O 1
ATOM 1796 N N . LEU A 1 228 ? -1.632 -30.203 8.539 1 97 228 LEU A N 1
ATOM 1797 C CA . LEU A 1 228 ? -0.587 -31.172 8.211 1 97 228 LEU A CA 1
ATOM 1798 C C . LEU A 1 228 ? -0.019 -31.812 9.469 1 97 228 LEU A C 1
ATOM 1800 O O . LEU A 1 228 ? 0.09 -33.031 9.555 1 97 228 LEU A O 1
ATOM 1804 N N . ARG A 1 229 ? 0.273 -31.016 10.422 1 95.75 229 ARG A N 1
ATOM 1805 C CA . ARG A 1 229 ? 0.854 -31.5 11.664 1 95.75 229 ARG A CA 1
ATOM 1806 C C . ARG A 1 229 ? -0.133 -32.406 12.414 1 95.75 229 ARG A C 1
ATOM 1808 O O . ARG A 1 229 ? 0.262 -33.375 13.047 1 95.75 229 ARG A O 1
ATOM 1815 N N . ALA A 1 230 ? -1.325 -32.062 12.344 1 96.19 230 ALA A N 1
ATOM 1816 C CA . ALA A 1 230 ? -2.361 -32.844 12.984 1 96.19 230 ALA A CA 1
ATOM 1817 C C . ALA A 1 230 ? -2.422 -34.25 12.383 1 96.19 230 ALA A C 1
ATOM 1819 O O . ALA A 1 230 ? -2.797 -35.219 13.062 1 96.19 230 ALA A O 1
ATOM 1820 N N . ARG A 1 231 ? -2.006 -34.438 11.141 1 93.19 231 ARG A N 1
ATOM 1821 C CA . ARG A 1 231 ? -2.014 -35.75 10.461 1 93.19 231 ARG A CA 1
ATOM 1822 C C . ARG A 1 231 ? -0.663 -36.438 10.586 1 93.19 231 ARG A C 1
ATOM 1824 O O . ARG A 1 231 ? -0.429 -37.469 9.953 1 93.19 231 ARG A O 1
ATOM 1831 N N . GLY A 1 232 ? 0.24 -35.812 11.305 1 93.5 232 GLY A N 1
ATOM 1832 C CA . GLY A 1 232 ? 1.562 -36.375 11.5 1 93.5 232 GLY A CA 1
ATOM 1833 C C . GLY A 1 232 ? 2.488 -36.156 10.32 1 93.5 232 GLY A C 1
ATOM 1834 O O . GLY A 1 232 ? 3.492 -36.875 10.172 1 93.5 232 GLY A O 1
ATOM 1835 N N . ALA A 1 233 ? 2.117 -35.281 9.469 1 93.5 233 ALA A N 1
ATOM 1836 C CA . ALA A 1 233 ? 2.934 -34.969 8.297 1 93.5 233 ALA A CA 1
ATOM 1837 C C . ALA A 1 233 ? 3.846 -33.781 8.555 1 93.5 233 ALA A C 1
ATOM 1839 O O . ALA A 1 233 ? 3.615 -33 9.492 1 93.5 233 ALA A O 1
ATOM 1840 N N . PRO A 1 234 ? 4.914 -33.656 7.809 1 94.56 234 PRO A N 1
ATOM 1841 C CA . PRO A 1 234 ? 5.719 -32.438 7.887 1 94.56 234 PRO A CA 1
ATOM 1842 C C . PRO A 1 234 ? 4.891 -31.172 7.656 1 94.56 234 PRO A C 1
ATOM 1844 O O . PRO A 1 234 ? 3.975 -31.172 6.832 1 94.56 234 PRO A O 1
ATOM 1847 N N . GLY A 1 235 ? 5.289 -30.094 8.305 1 96.69 235 GLY A N 1
ATOM 1848 C CA . GLY A 1 235 ? 4.559 -28.844 8.234 1 96.69 235 GLY A CA 1
ATOM 1849 C C . GLY A 1 235 ? 4.949 -27.984 7.043 1 96.69 235 GLY A C 1
ATOM 1850 O O . GLY A 1 235 ? 5.734 -28.422 6.199 1 96.69 235 GLY A O 1
ATOM 1851 N N . LEU A 1 236 ? 4.297 -26.922 6.91 1 98.12 236 LEU A N 1
ATOM 1852 C CA . LEU A 1 236 ? 4.559 -25.891 5.902 1 98.12 236 LEU A CA 1
ATOM 1853 C C . LEU A 1 236 ? 4.684 -24.516 6.539 1 98.12 236 LEU A C 1
ATOM 1855 O O . LEU A 1 236 ? 3.709 -23.984 7.082 1 98.12 236 LEU A O 1
ATOM 1859 N N . THR A 1 237 ? 5.84 -23.922 6.484 1 97.94 237 THR A N 1
ATOM 1860 C CA . THR A 1 237 ? 6.098 -22.641 7.137 1 97.94 237 THR A CA 1
ATOM 1861 C C . THR A 1 237 ? 6.145 -21.5 6.113 1 97.94 237 THR A C 1
ATOM 1863 O O . THR A 1 237 ? 6.902 -21.578 5.141 1 97.94 237 THR A O 1
ATOM 1866 N N . LEU A 1 238 ? 5.312 -20.5 6.324 1 98.38 238 LEU A N 1
ATOM 1867 C CA . LEU A 1 238 ? 5.34 -19.312 5.484 1 98.38 238 LEU A CA 1
ATOM 1868 C C . LEU A 1 238 ? 6.562 -18.453 5.801 1 98.38 238 LEU A C 1
ATOM 1870 O O . LEU A 1 238 ? 6.723 -17.984 6.93 1 98.38 238 LEU A O 1
ATOM 1874 N N . ASN A 1 239 ? 7.391 -18.234 4.77 1 97.69 239 ASN A N 1
ATOM 1875 C CA . ASN A 1 239 ? 8.648 -17.531 4.988 1 97.69 239 ASN A CA 1
ATOM 1876 C C . ASN A 1 239 ? 8.578 -16.094 4.484 1 97.69 239 ASN A C 1
ATOM 1878 O O . ASN A 1 239 ? 9.188 -15.195 5.066 1 97.69 239 ASN A O 1
ATOM 1882 N N . ARG A 1 240 ? 7.898 -15.922 3.355 1 97.75 240 ARG A N 1
ATOM 1883 C CA . ARG A 1 240 ? 7.867 -14.609 2.709 1 97.75 240 ARG A CA 1
ATOM 1884 C C . ARG A 1 240 ? 6.484 -14.32 2.135 1 97.75 240 ARG A C 1
ATOM 1886 O O . ARG A 1 240 ? 5.805 -15.219 1.646 1 97.75 240 ARG A O 1
ATOM 1893 N N . VAL A 1 241 ? 6.043 -13.188 2.252 1 98.56 241 VAL A N 1
ATOM 1894 C CA . VAL A 1 241 ? 4.957 -12.633 1.452 1 98.56 241 VAL A CA 1
ATOM 1895 C C . VAL A 1 241 ? 5.457 -11.422 0.672 1 98.56 241 VAL A C 1
ATOM 1897 O O . VAL A 1 241 ? 6.035 -10.5 1.251 1 98.56 241 VAL A O 1
ATOM 1900 N N . VAL A 1 242 ? 5.242 -11.398 -0.642 1 98.56 242 VAL A N 1
ATOM 1901 C CA . VAL A 1 242 ? 5.859 -10.422 -1.531 1 98.56 242 VAL A CA 1
ATOM 1902 C C . VAL A 1 242 ? 4.773 -9.656 -2.293 1 98.56 242 VAL A C 1
ATOM 1904 O O . VAL A 1 242 ? 3.857 -10.266 -2.852 1 98.56 242 VAL A O 1
ATOM 1907 N N . ALA A 1 243 ? 4.879 -8.336 -2.277 1 98.38 243 ALA A N 1
ATOM 1908 C CA . ALA A 1 243 ? 4.035 -7.492 -3.123 1 98.38 243 ALA A CA 1
ATOM 1909 C C . ALA A 1 243 ? 4.535 -7.496 -4.566 1 98.38 243 ALA A C 1
ATOM 1911 O O . ALA A 1 243 ? 5.559 -6.879 -4.879 1 98.38 243 ALA A O 1
ATOM 1912 N N . CYS A 1 244 ? 3.777 -8.023 -5.508 1 97.44 244 CYS A N 1
ATOM 1913 C CA . CYS A 1 244 ? 4.285 -8.32 -6.84 1 97.44 244 CYS A CA 1
ATOM 1914 C C . CYS A 1 244 ? 4.414 -7.051 -7.672 1 97.44 244 CYS A C 1
ATOM 1916 O O . CYS A 1 244 ? 5.137 -7.023 -8.664 1 97.44 244 CYS A O 1
ATOM 1918 N N . GLU A 1 245 ? 3.697 -5.984 -7.332 1 96.88 245 GLU A N 1
ATOM 1919 C CA . GLU A 1 245 ? 3.842 -4.703 -8.016 1 96.88 245 GLU A CA 1
ATOM 1920 C C . GLU A 1 245 ? 4.496 -3.666 -7.105 1 96.88 245 GLU A C 1
ATOM 1922 O O . GLU A 1 245 ? 4.57 -2.484 -7.453 1 96.88 245 GLU A O 1
ATOM 1927 N N . GLY A 1 246 ? 4.867 -4.141 -5.879 1 96.25 246 GLY A N 1
ATOM 1928 C CA . GLY A 1 246 ? 5.441 -3.207 -4.926 1 96.25 246 GLY A CA 1
ATOM 1929 C C . GLY A 1 246 ? 4.547 -2.01 -4.656 1 96.25 246 GLY A C 1
ATOM 1930 O O . GLY A 1 246 ? 3.357 -2.166 -4.379 1 96.25 246 GLY A O 1
ATOM 1931 N N . PHE A 1 247 ? 5.133 -0.834 -4.699 1 97.44 247 PHE A N 1
ATOM 1932 C CA . PHE A 1 247 ? 4.395 0.391 -4.418 1 97.44 247 PHE A CA 1
ATOM 1933 C C . PHE A 1 247 ? 3.725 0.923 -5.68 1 97.44 247 PHE A C 1
ATOM 1935 O O . PHE A 1 247 ? 3.203 2.039 -5.688 1 97.44 247 PHE A O 1
ATOM 1942 N N . LEU A 1 248 ? 3.664 0.141 -6.777 1 97.75 248 LEU A N 1
ATOM 1943 C CA . LEU A 1 248 ? 3.113 0.616 -8.039 1 97.75 248 LEU A CA 1
ATOM 1944 C C . LEU A 1 248 ? 1.876 -0.187 -8.43 1 97.75 248 LEU A C 1
ATOM 1946 O O . LEU A 1 248 ? 1.579 -0.342 -9.617 1 97.75 248 LEU A O 1
ATOM 1950 N N . GLY A 1 249 ? 1.184 -0.787 -7.492 1 96.06 249 GLY A N 1
ATOM 1951 C CA . GLY A 1 249 ? -0.081 -1.446 -7.773 1 96.06 249 GLY A CA 1
ATOM 1952 C C . GLY A 1 249 ? -1.132 -0.509 -8.336 1 96.06 249 GLY A C 1
ATOM 1953 O O . GLY A 1 249 ? -0.949 0.71 -8.336 1 96.06 249 GLY A O 1
ATOM 1954 N N . GLY A 1 250 ? -2.238 -1.084 -8.891 1 95.31 250 GLY A N 1
ATOM 1955 C CA . GLY A 1 250 ? -3.35 -0.288 -9.391 1 95.31 250 GLY A CA 1
ATOM 1956 C C . GLY A 1 250 ? -3.105 0.272 -10.781 1 95.31 250 GLY A C 1
ATOM 1957 O O . GLY A 1 250 ? -3.736 1.254 -11.18 1 95.31 250 GLY A O 1
ATOM 1958 N N . GLY A 1 251 ? -2.15 -0.296 -11.461 1 94.31 251 GLY A N 1
ATOM 1959 C CA . GLY A 1 251 ? -1.878 0.157 -12.812 1 94.31 251 GLY A CA 1
ATOM 1960 C C . GLY A 1 251 ? -0.854 1.275 -12.875 1 94.31 251 GLY A C 1
ATOM 1961 O O . GLY A 1 251 ? -0.545 1.784 -13.953 1 94.31 251 GLY A O 1
ATOM 1962 N N . LEU A 1 252 ? -0.257 1.648 -11.812 1 96 252 LEU A N 1
ATOM 1963 C CA . LEU A 1 252 ? 0.668 2.773 -11.75 1 96 252 LEU A CA 1
ATOM 1964 C C . LEU A 1 252 ? 1.958 2.461 -12.5 1 96 252 LEU A C 1
ATOM 1966 O O . LEU A 1 252 ? 2.732 3.367 -12.812 1 96 252 LEU A O 1
ATOM 1970 N N . ALA A 1 253 ? 2.174 1.2 -12.805 1 95.25 253 ALA A N 1
ATOM 1971 C CA . ALA A 1 253 ? 3.363 0.784 -13.539 1 95.25 253 ALA A CA 1
ATOM 1972 C C . ALA A 1 253 ? 3.08 0.692 -15.039 1 95.25 253 ALA A C 1
ATOM 1974 O O . ALA A 1 253 ? 3.902 0.181 -15.805 1 95.25 253 ALA A O 1
ATOM 1975 N N . GLY A 1 254 ? 1.97 1.143 -15.508 1 92.62 254 GLY A N 1
ATOM 1976 C CA . GLY A 1 254 ? 1.484 0.93 -16.859 1 92.62 254 GLY A CA 1
ATOM 1977 C C . GLY A 1 254 ? 2.436 1.448 -17.922 1 92.62 254 GLY A C 1
ATOM 1978 O O . GLY A 1 254 ? 2.482 0.916 -19.047 1 92.62 254 GLY A O 1
ATOM 1979 N N . LYS A 1 255 ? 3.211 2.43 -17.656 1 94.56 255 LYS A N 1
ATOM 1980 C CA . LYS A 1 255 ? 4.066 3.062 -18.656 1 94.56 255 LYS A CA 1
ATOM 1981 C C . LYS A 1 255 ? 5.465 2.449 -18.656 1 94.56 255 LYS A C 1
ATOM 1983 O O . LYS A 1 255 ? 6.277 2.74 -19.531 1 94.56 255 LYS A O 1
ATOM 1988 N N . LEU A 1 256 ? 5.738 1.599 -17.734 1 96.06 256 LEU A N 1
ATOM 1989 C CA . LEU A 1 256 ? 7.094 1.073 -17.594 1 96.06 256 LEU A CA 1
ATOM 1990 C C . LEU A 1 256 ? 7.43 0.131 -18.75 1 96.06 256 LEU A C 1
ATOM 1992 O O . LEU A 1 256 ? 8.594 -0.017 -19.109 1 96.06 256 LEU A O 1
ATOM 1996 N N . GLY A 1 257 ? 6.426 -0.499 -19.312 1 92.19 257 GLY A N 1
ATOM 1997 C CA . GLY A 1 257 ? 6.637 -1.447 -20.406 1 92.19 257 GLY A CA 1
ATOM 1998 C C . GLY A 1 257 ? 7.234 -0.813 -21.641 1 92.19 257 GLY A C 1
ATOM 1999 O O . GLY A 1 257 ? 7.855 -1.498 -22.453 1 92.19 257 GLY A O 1
ATOM 2000 N N . ALA A 1 258 ? 7.07 0.471 -21.828 1 93.12 258 ALA A N 1
ATOM 2001 C CA . ALA A 1 258 ? 7.52 1.187 -23.031 1 93.12 258 ALA A CA 1
ATOM 2002 C C . ALA A 1 258 ? 8.953 1.674 -22.859 1 93.12 258 ALA A C 1
ATOM 2004 O O . ALA A 1 258 ? 9.562 2.172 -23.812 1 93.12 258 ALA A O 1
ATOM 2005 N N . LEU A 1 259 ? 9.547 1.49 -21.75 1 96.12 259 LEU A N 1
ATOM 2006 C CA . LEU A 1 259 ? 10.898 1.967 -21.484 1 96.12 259 LEU A CA 1
ATOM 2007 C C . LEU A 1 259 ? 11.938 1.086 -22.156 1 96.12 259 LEU A C 1
ATOM 2009 O O . LEU A 1 259 ? 11.617 -0.01 -22.625 1 96.12 259 LEU A O 1
ATOM 2013 N N . SER A 1 260 ? 13.164 1.678 -22.281 1 96.25 260 SER A N 1
ATOM 2014 C CA . SER A 1 260 ? 14.289 0.822 -22.656 1 96.25 260 SER A CA 1
ATOM 2015 C C . SER A 1 260 ? 14.484 -0.298 -21.641 1 96.25 260 SER A C 1
ATOM 2017 O O . SER A 1 260 ? 14.062 -0.182 -20.484 1 96.25 260 SER A O 1
ATOM 2019 N N . PRO A 1 261 ? 15.047 -1.43 -22.078 1 95.38 261 PRO A N 1
ATOM 2020 C CA . PRO A 1 261 ? 15.289 -2.531 -21.141 1 95.38 261 PRO A CA 1
ATOM 2021 C C . PRO A 1 261 ? 16.062 -2.094 -19.891 1 95.38 261 PRO A C 1
ATOM 2023 O O . PRO A 1 261 ? 15.75 -2.529 -18.781 1 95.38 261 PRO A O 1
ATOM 2026 N N . GLU A 1 262 ? 17 -1.236 -20.078 1 96 262 GLU A N 1
ATOM 2027 C CA . GLU A 1 262 ? 17.812 -0.779 -18.969 1 96 262 GLU A CA 1
ATOM 2028 C C . GLU A 1 262 ? 17 0.041 -17.969 1 96 262 GLU A C 1
ATOM 2030 O O . GLU A 1 262 ? 17.094 -0.155 -16.766 1 96 262 GLU A O 1
ATOM 2035 N N . ALA A 1 263 ? 16.234 0.961 -18.484 1 97.5 263 ALA A N 1
ATOM 2036 C CA . ALA A 1 263 ? 15.391 1.794 -17.641 1 97.5 263 ALA A CA 1
ATOM 2037 C C . ALA A 1 263 ? 14.352 0.951 -16.906 1 97.5 263 ALA A C 1
ATOM 2039 O O . ALA A 1 263 ? 14.078 1.179 -15.727 1 97.5 263 ALA A O 1
ATOM 2040 N N . TYR A 1 264 ? 13.805 0.005 -17.625 1 97.56 264 TYR A N 1
ATOM 2041 C CA . TYR A 1 264 ? 12.82 -0.897 -17.031 1 97.56 264 TYR A CA 1
ATOM 2042 C C . TYR A 1 264 ? 13.445 -1.699 -15.891 1 97.56 264 TYR A C 1
ATOM 2044 O O . TYR A 1 264 ? 12.859 -1.807 -14.812 1 97.56 264 TYR A O 1
ATOM 2052 N N . GLU A 1 265 ? 14.594 -2.24 -16.141 1 97.06 265 GLU A N 1
ATOM 2053 C CA . GLU A 1 265 ? 15.266 -3.045 -15.117 1 97.06 265 GLU A CA 1
ATOM 2054 C C . GLU A 1 265 ? 15.602 -2.215 -13.883 1 97.06 265 GLU A C 1
ATOM 2056 O O . GLU A 1 265 ? 15.578 -2.725 -12.766 1 97.06 265 GLU A O 1
ATOM 2061 N N . ARG A 1 266 ? 15.938 -0.948 -14.086 1 97.81 266 ARG A N 1
ATOM 2062 C CA . ARG A 1 266 ? 16.188 -0.062 -12.953 1 97.81 266 ARG A CA 1
ATOM 2063 C C . ARG A 1 266 ? 14.953 0.07 -12.078 1 97.81 266 ARG A C 1
ATOM 2065 O O . ARG A 1 266 ? 15.055 0.06 -10.844 1 97.81 266 ARG A O 1
ATOM 2072 N N . TRP A 1 267 ? 13.805 0.215 -12.656 1 98.19 267 TRP A N 1
ATOM 2073 C CA . TRP A 1 267 ? 12.562 0.249 -11.898 1 98.19 267 TRP A CA 1
ATOM 2074 C C . TRP A 1 267 ? 12.352 -1.056 -11.141 1 98.19 267 TRP A C 1
ATOM 2076 O O . TRP A 1 267 ? 11.992 -1.043 -9.961 1 98.19 267 TRP A O 1
ATOM 2086 N N . VAL A 1 268 ? 12.547 -2.205 -11.828 1 97.69 268 VAL A N 1
ATOM 2087 C CA . VAL A 1 268 ? 12.375 -3.502 -11.18 1 97.69 268 VAL A CA 1
ATOM 2088 C C . VAL A 1 268 ? 13.289 -3.592 -9.961 1 97.69 268 VAL A C 1
ATOM 2090 O O . VAL A 1 268 ? 12.859 -4.012 -8.883 1 97.69 268 VAL A O 1
ATOM 2093 N N . ASP A 1 269 ? 14.508 -3.107 -10.102 1 97.44 269 ASP A N 1
ATOM 2094 C CA . ASP A 1 269 ? 15.492 -3.127 -9.023 1 97.44 269 ASP A CA 1
ATOM 2095 C C . ASP A 1 269 ? 15.016 -2.297 -7.832 1 97.44 269 ASP A C 1
ATOM 2097 O O . ASP A 1 269 ? 15.141 -2.717 -6.68 1 97.44 269 ASP A O 1
ATOM 2101 N N . VAL A 1 270 ? 14.5 -1.156 -8.109 1 97.88 270 VAL A N 1
ATOM 2102 C CA . VAL A 1 270 ? 14.078 -0.244 -7.055 1 97.88 270 VAL A CA 1
ATOM 2103 C C . VAL A 1 270 ? 12.828 -0.792 -6.371 1 97.88 270 VAL A C 1
ATOM 2105 O O . VAL A 1 270 ? 12.742 -0.811 -5.141 1 97.88 270 VAL A O 1
ATOM 2108 N N . VAL A 1 271 ? 11.891 -1.326 -7.109 1 97.69 271 VAL A N 1
ATOM 2109 C CA . VAL A 1 271 ? 10.609 -1.789 -6.582 1 97.69 271 VAL A CA 1
ATOM 2110 C C . VAL A 1 271 ? 10.82 -3.035 -5.727 1 97.69 271 VAL A C 1
ATOM 2112 O O . VAL A 1 271 ? 10.227 -3.17 -4.652 1 97.69 271 VAL A O 1
ATOM 2115 N N . VAL A 1 272 ? 11.664 -3.924 -6.156 1 96.5 272 VAL A N 1
ATOM 2116 C CA . VAL A 1 272 ? 11.844 -5.199 -5.473 1 96.5 272 VAL A CA 1
ATOM 2117 C C . VAL A 1 272 ? 12.445 -4.965 -4.09 1 96.5 272 VAL A C 1
ATOM 2119 O O . VAL A 1 272 ? 12.227 -5.754 -3.168 1 96.5 272 VAL A O 1
ATOM 2122 N N . GLN A 1 273 ? 13.133 -3.84 -3.859 1 94.75 273 GLN A N 1
ATOM 2123 C CA . GLN A 1 273 ? 13.797 -3.545 -2.594 1 94.75 273 GLN A CA 1
ATOM 2124 C C . GLN A 1 273 ? 12.789 -3.422 -1.458 1 94.75 273 GLN A C 1
ATOM 2126 O O . GLN A 1 273 ? 13.102 -3.723 -0.304 1 94.75 273 GLN A O 1
ATOM 2131 N N . SER A 1 274 ? 11.578 -3.062 -1.819 1 94.31 274 SER A N 1
ATOM 2132 C CA . SER A 1 274 ? 10.578 -2.852 -0.772 1 94.31 274 SER A CA 1
ATOM 2133 C C . SER A 1 274 ? 9.398 -3.807 -0.93 1 94.31 274 SER A C 1
ATOM 2135 O O . SER A 1 274 ? 8.383 -3.658 -0.256 1 94.31 274 SER A O 1
ATOM 2137 N N . SER A 1 275 ? 9.531 -4.785 -1.797 1 96.44 275 SER A N 1
ATOM 2138 C CA . SER A 1 275 ? 8.391 -5.625 -2.156 1 96.44 275 SER A CA 1
ATOM 2139 C C . SER A 1 275 ? 8.008 -6.559 -1.015 1 96.44 275 SER A C 1
ATOM 2141 O O . SER A 1 275 ? 6.926 -7.145 -1.021 1 96.44 275 SER A O 1
ATOM 2143 N N . GLU A 1 276 ? 8.883 -6.703 -0.006 1 97.19 276 GLU A N 1
ATOM 2144 C CA . GLU A 1 276 ? 8.57 -7.57 1.125 1 97.19 276 GLU A CA 1
ATOM 2145 C C . GLU A 1 276 ? 8.281 -6.758 2.383 1 97.19 276 GLU A C 1
ATOM 2147 O O . GLU A 1 276 ? 8.055 -7.32 3.455 1 97.19 276 GLU A O 1
ATOM 2152 N N . ASP A 1 277 ? 8.336 -5.406 2.295 1 96.12 277 ASP A N 1
ATOM 2153 C CA . ASP A 1 277 ? 7.977 -4.559 3.428 1 96.12 277 ASP A CA 1
ATOM 2154 C C . ASP A 1 277 ? 6.5 -4.703 3.779 1 96.12 277 ASP A C 1
ATOM 2156 O O . ASP A 1 277 ? 5.633 -4.562 2.912 1 96.12 277 ASP A O 1
ATOM 2160 N N . GLU A 1 278 ? 6.219 -4.93 5.012 1 95.81 278 GLU A N 1
ATOM 2161 C CA . GLU A 1 278 ? 4.848 -5.145 5.465 1 95.81 278 GLU A CA 1
ATOM 2162 C C . GLU A 1 278 ? 3.943 -3.988 5.047 1 95.81 278 GLU A C 1
ATOM 2164 O O . GLU A 1 278 ? 2.793 -4.203 4.66 1 95.81 278 GLU A O 1
ATOM 2169 N N . GLU A 1 279 ? 4.406 -2.803 5.027 1 95.88 279 GLU A N 1
ATOM 2170 C CA . GLU A 1 279 ? 3.59 -1.616 4.785 1 95.88 279 GLU A CA 1
ATOM 2171 C C . GLU A 1 279 ? 3.199 -1.506 3.314 1 95.88 279 GLU A C 1
ATOM 2173 O O . GLU A 1 279 ? 2.369 -0.671 2.947 1 95.88 279 GLU A O 1
ATOM 2178 N N . LEU A 1 280 ? 3.76 -2.381 2.496 1 96.56 280 LEU A N 1
ATOM 2179 C CA . LEU A 1 280 ? 3.482 -2.256 1.068 1 96.56 280 LEU A CA 1
ATOM 2180 C C . LEU A 1 280 ? 2.67 -3.443 0.566 1 96.56 280 LEU A C 1
ATOM 2182 O O . LEU A 1 280 ? 2.256 -3.471 -0.595 1 96.56 280 LEU A O 1
ATOM 2186 N N . LEU A 1 281 ? 2.359 -4.41 1.4 1 97.75 281 LEU A N 1
ATOM 2187 C CA . LEU A 1 281 ? 1.699 -5.633 0.956 1 97.75 281 LEU A CA 1
ATOM 2188 C C . LEU A 1 281 ? 0.307 -5.332 0.413 1 97.75 281 LEU A C 1
ATOM 2190 O O . LEU A 1 281 ? -0.132 -5.953 -0.559 1 97.75 281 LEU A O 1
ATOM 2194 N N . GLY A 1 282 ? -0.283 -4.344 0.969 1 96.5 282 GLY A N 1
ATOM 2195 C CA . GLY A 1 282 ? -1.614 -3.979 0.513 1 96.5 282 GLY A CA 1
ATOM 2196 C C . GLY A 1 282 ? -1.6 -3.105 -0.729 1 96.5 282 GLY A C 1
ATOM 2197 O O . GLY A 1 282 ? -2.648 -2.844 -1.322 1 96.5 282 GLY A O 1
ATOM 2198 N N . ASN A 1 283 ? -0.465 -2.717 -1.174 1 94.81 283 ASN A N 1
ATOM 2199 C CA . ASN A 1 283 ? -0.332 -1.861 -2.348 1 94.81 283 ASN A CA 1
ATOM 2200 C C . ASN A 1 283 ? -0.38 -2.672 -3.641 1 94.81 283 ASN A C 1
ATOM 2202 O O . ASN A 1 283 ? -0.67 -2.129 -4.707 1 94.81 283 ASN A O 1
ATOM 2206 N N . ALA A 1 284 ? -0.032 -3.898 -3.541 1 95.81 284 ALA A N 1
ATOM 2207 C CA . ALA A 1 284 ? 0.06 -4.723 -4.742 1 95.81 284 ALA A CA 1
ATOM 2208 C C . ALA A 1 284 ? -1.285 -5.359 -5.074 1 95.81 284 ALA A C 1
ATOM 2210 O O . ALA A 1 284 ? -2.096 -5.613 -4.184 1 95.81 284 ALA A O 1
ATOM 2211 N N . ASP A 1 285 ? -1.482 -5.527 -6.305 1 97 285 ASP A N 1
ATOM 2212 C CA . ASP A 1 285 ? -2.678 -6.227 -6.77 1 97 285 ASP A CA 1
ATOM 2213 C C . ASP A 1 285 ? -2.537 -7.734 -6.578 1 97 285 ASP A C 1
ATOM 2215 O O . ASP A 1 285 ? -3.531 -8.438 -6.387 1 97 285 ASP A O 1
ATOM 2219 N N . HIS A 1 286 ? -1.342 -8.18 -6.633 1 97.56 286 HIS A N 1
ATOM 2220 C CA . HIS A 1 286 ? -1.021 -9.594 -6.434 1 97.56 286 HIS A CA 1
ATOM 2221 C C . HIS A 1 286 ? 0.003 -9.773 -5.32 1 97.56 286 HIS A C 1
ATOM 2223 O O . HIS A 1 286 ? 0.912 -8.953 -5.168 1 97.56 286 HIS A O 1
ATOM 2229 N N . LEU A 1 287 ? -0.188 -10.766 -4.555 1 98.44 287 LEU A N 1
ATOM 2230 C CA . LEU A 1 287 ? 0.781 -11.195 -3.551 1 98.44 287 LEU A CA 1
ATOM 2231 C C . LEU A 1 287 ? 1.381 -12.547 -3.916 1 98.44 287 LEU A C 1
ATOM 2233 O O . LEU A 1 287 ? 0.7 -13.391 -4.496 1 98.44 287 LEU A O 1
ATOM 2237 N N . LEU A 1 288 ? 2.58 -12.719 -3.658 1 98.44 288 LEU A N 1
ATOM 2238 C CA . LEU A 1 288 ? 3.271 -14 -3.768 1 98.44 288 LEU A CA 1
ATOM 2239 C C . LEU A 1 288 ? 3.701 -14.5 -2.395 1 98.44 288 LEU A C 1
ATOM 2241 O O . LEU A 1 288 ? 4.418 -13.812 -1.671 1 98.44 288 LEU A O 1
ATOM 2245 N N . ALA A 1 289 ? 3.236 -15.625 -1.992 1 98.69 289 ALA A N 1
ATOM 2246 C CA . ALA A 1 289 ? 3.617 -16.25 -0.732 1 98.69 289 ALA A CA 1
ATOM 2247 C C . ALA A 1 289 ? 4.625 -17.375 -0.967 1 98.69 289 ALA A C 1
ATOM 2249 O O . ALA A 1 289 ? 4.426 -18.234 -1.837 1 98.69 289 ALA A O 1
ATOM 2250 N N . VAL A 1 290 ? 5.711 -17.359 -0.258 1 98.81 290 VAL A N 1
ATOM 2251 C CA . VAL A 1 290 ? 6.742 -18.391 -0.328 1 98.81 290 VAL A CA 1
ATOM 2252 C C . VAL A 1 290 ? 6.766 -19.188 0.974 1 98.81 290 VAL A C 1
ATOM 2254 O O . VAL A 1 290 ? 7.02 -18.625 2.045 1 98.81 290 VAL A O 1
ATOM 2257 N N . ALA A 1 291 ? 6.508 -20.438 0.869 1 98.75 291 ALA A N 1
ATOM 2258 C CA . ALA A 1 291 ? 6.484 -21.312 2.039 1 98.75 291 ALA A CA 1
ATOM 2259 C C . ALA A 1 291 ? 7.426 -22.5 1.857 1 98.75 291 ALA A C 1
ATOM 2261 O O . ALA A 1 291 ? 7.762 -22.875 0.729 1 98.75 291 ALA A O 1
ATOM 2262 N N . GLU A 1 292 ? 7.852 -23.047 2.924 1 98.31 292 GLU A N 1
ATOM 2263 C CA . GLU A 1 292 ? 8.797 -24.172 2.916 1 98.31 292 GLU A CA 1
ATOM 2264 C C . GLU A 1 292 ? 8.242 -25.359 3.689 1 98.31 292 GLU A C 1
ATOM 2266 O O . GLU A 1 292 ? 7.656 -25.203 4.762 1 98.31 292 GLU A O 1
ATOM 2271 N N . ARG A 1 293 ? 8.43 -26.5 3.092 1 97.62 293 ARG A N 1
ATOM 2272 C CA . ARG A 1 293 ? 8.062 -27.734 3.779 1 97.62 293 ARG A CA 1
ATOM 2273 C C . ARG A 1 293 ? 9.078 -28.078 4.863 1 97.62 293 ARG A C 1
ATOM 2275 O O . ARG A 1 293 ? 10.266 -28.266 4.574 1 97.62 293 ARG A O 1
ATOM 2282 N N . VAL A 1 294 ? 8.641 -28.109 6.129 1 93.44 294 VAL A N 1
ATOM 2283 C CA . VAL A 1 294 ? 9.578 -28.25 7.234 1 93.44 294 VAL A CA 1
ATOM 2284 C C . VAL A 1 294 ? 9.289 -29.547 7.988 1 93.44 294 VAL A C 1
ATOM 2286 O O . VAL A 1 294 ? 8.125 -29.922 8.164 1 93.44 294 VAL A O 1
ATOM 2289 N N . LEU A 1 295 ? 10.352 -30.25 8.281 1 80.56 295 LEU A N 1
ATOM 2290 C CA . LEU A 1 295 ? 10.219 -31.484 9.031 1 80.56 295 LEU A CA 1
ATOM 2291 C C . LEU A 1 295 ? 9.797 -31.219 10.469 1 80.56 295 LEU A C 1
ATOM 2293 O O . LEU A 1 295 ? 10.031 -30.125 10.992 1 80.56 295 LEU A O 1
ATOM 2297 N N . GLN A 1 296 ? 9 -32.094 11.109 1 65.38 296 GLN A N 1
ATOM 2298 C CA . GLN A 1 296 ? 8.609 -32.031 12.516 1 65.38 296 GLN A CA 1
ATOM 2299 C C . GLN A 1 296 ? 9.836 -31.938 13.422 1 65.38 296 GLN A C 1
ATOM 2301 O O . GLN A 1 296 ? 10.906 -32.438 13.094 1 65.38 296 GLN A O 1
ATOM 2306 N N . MET B 1 1 ? 20.938 22.859 6.266 1 71.75 1 MET B N 1
ATOM 2307 C CA . MET B 1 1 ? 19.812 23.562 6.895 1 71.75 1 MET B CA 1
ATOM 2308 C C . MET B 1 1 ? 18.766 23.922 5.859 1 71.75 1 MET B C 1
ATOM 2310 O O . MET B 1 1 ? 19.094 24.297 4.73 1 71.75 1 MET B O 1
ATOM 2314 N N . THR B 1 2 ? 17.531 23.672 6.301 1 80.56 2 THR B N 1
ATOM 2315 C CA . THR B 1 2 ? 16.453 24 5.383 1 80.56 2 THR B CA 1
ATOM 2316 C C . THR B 1 2 ? 16.359 25.5 5.168 1 80.56 2 THR B C 1
ATOM 2318 O O . THR B 1 2 ? 16.438 26.281 6.125 1 80.56 2 THR B O 1
ATOM 2321 N N . ASP B 1 3 ? 16.406 25.953 3.975 1 81.69 3 ASP B N 1
ATOM 2322 C CA . ASP B 1 3 ? 16.125 27.359 3.658 1 81.69 3 ASP B CA 1
ATOM 2323 C C . ASP B 1 3 ? 14.633 27.625 3.602 1 81.69 3 ASP B C 1
ATOM 2325 O O . ASP B 1 3 ? 13.992 27.422 2.564 1 81.69 3 ASP B O 1
ATOM 2329 N N . THR B 1 4 ? 14.078 28.125 4.672 1 84 4 THR B N 1
ATOM 2330 C CA . THR B 1 4 ? 12.633 28.25 4.789 1 84 4 THR B CA 1
ATOM 2331 C C . THR B 1 4 ? 12.133 29.453 3.973 1 84 4 THR B C 1
ATOM 2333 O O . THR B 1 4 ? 10.938 29.562 3.709 1 84 4 THR B O 1
ATOM 2336 N N . GLN B 1 5 ? 13.016 30.297 3.668 1 84.81 5 GLN B N 1
ATOM 2337 C CA . GLN B 1 5 ? 12.609 31.391 2.805 1 84.81 5 GLN B CA 1
ATOM 2338 C C . GLN B 1 5 ? 12.203 30.891 1.424 1 84.81 5 GLN B C 1
ATOM 2340 O O . GLN B 1 5 ? 11.281 31.438 0.809 1 84.81 5 GLN B O 1
ATOM 2345 N N . ILE B 1 6 ? 12.914 29.906 0.996 1 83.44 6 ILE B N 1
ATOM 2346 C CA . ILE B 1 6 ? 12.586 29.312 -0.29 1 83.44 6 ILE B CA 1
ATOM 2347 C C . ILE B 1 6 ? 11.195 28.688 -0.226 1 83.44 6 ILE B C 1
ATOM 2349 O O . ILE B 1 6 ? 10.406 28.812 -1.169 1 83.44 6 ILE B O 1
ATOM 2353 N N . VAL B 1 7 ? 10.883 28.031 0.828 1 83.75 7 VAL B N 1
ATOM 2354 C CA . VAL B 1 7 ? 9.57 27.438 1.034 1 83.75 7 VAL B CA 1
ATOM 2355 C C . VAL B 1 7 ? 8.5 28.516 1.044 1 83.75 7 VAL B C 1
ATOM 2357 O O . VAL B 1 7 ? 7.496 28.422 0.334 1 83.75 7 VAL B O 1
ATOM 2360 N N . ALA B 1 8 ? 8.773 29.547 1.814 1 86.69 8 ALA B N 1
ATOM 2361 C CA . ALA B 1 8 ? 7.832 30.656 1.896 1 86.69 8 ALA B CA 1
ATOM 2362 C C . ALA B 1 8 ? 7.582 31.266 0.52 1 86.69 8 ALA B C 1
ATOM 2364 O O . ALA B 1 8 ? 6.434 31.531 0.155 1 86.69 8 ALA B O 1
ATOM 2365 N N . ASP B 1 9 ? 8.641 31.469 -0.216 1 85.38 9 ASP B N 1
ATOM 2366 C CA . ASP B 1 9 ? 8.547 32.094 -1.537 1 85.38 9 ASP B CA 1
ATOM 2367 C C . ASP B 1 9 ? 7.688 31.234 -2.477 1 85.38 9 ASP B C 1
ATOM 2369 O O . ASP B 1 9 ? 6.875 31.766 -3.232 1 85.38 9 ASP B O 1
ATOM 2373 N N . TRP B 1 10 ? 7.898 29.984 -2.408 1 83.12 10 TRP B N 1
ATOM 2374 C CA . TRP B 1 10 ? 7.113 29.094 -3.26 1 83.12 10 TRP B CA 1
ATOM 2375 C C . TRP B 1 10 ? 5.625 29.203 -2.938 1 83.12 10 TRP B C 1
ATOM 2377 O O . TRP B 1 10 ? 4.805 29.406 -3.838 1 83.12 10 TRP B O 1
ATOM 2387 N N . TYR B 1 11 ? 5.285 29.094 -1.75 1 83.81 11 TYR B N 1
ATOM 2388 C CA . TYR B 1 11 ? 3.887 29.141 -1.342 1 83.81 11 TYR B CA 1
ATOM 2389 C C . TYR B 1 11 ? 3.293 30.531 -1.583 1 83.81 11 TYR B C 1
ATOM 2391 O O . TYR B 1 11 ? 2.109 30.656 -1.905 1 83.81 11 TYR B O 1
ATOM 2399 N N . ASN B 1 12 ? 4.066 31.531 -1.406 1 85.75 12 ASN B N 1
ATOM 2400 C CA . ASN B 1 12 ? 3.605 32.875 -1.728 1 85.75 12 ASN B CA 1
ATOM 2401 C C . ASN B 1 12 ? 3.234 33 -3.201 1 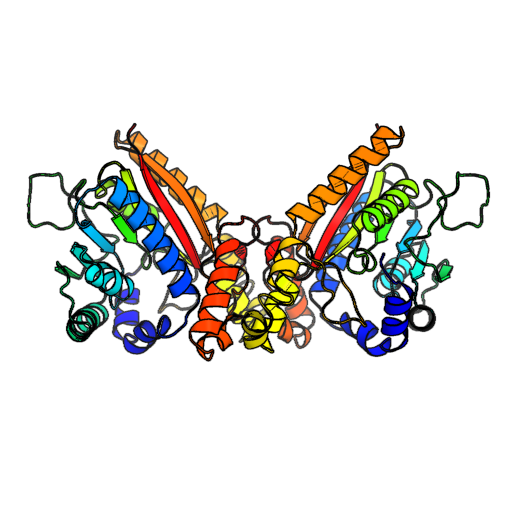85.75 12 ASN B C 1
ATOM 2403 O O . ASN B 1 12 ? 2.289 33.719 -3.549 1 85.75 12 ASN B O 1
ATOM 2407 N N . GLN B 1 13 ? 4.012 32.25 -4.035 1 83.12 13 GLN B N 1
ATOM 2408 C CA . GLN B 1 13 ? 3.846 32.375 -5.477 1 83.12 13 GLN B CA 1
ATOM 2409 C C . GLN B 1 13 ? 2.754 31.438 -5.988 1 83.12 13 GLN B C 1
ATOM 2411 O O . GLN B 1 13 ? 2.236 31.625 -7.09 1 83.12 13 GLN B O 1
ATOM 2416 N N . ASN B 1 14 ? 2.336 30.453 -5.141 1 84.5 14 ASN B N 1
ATOM 2417 C CA . ASN B 1 14 ? 1.423 29.422 -5.625 1 84.5 14 ASN B CA 1
ATOM 2418 C C . ASN B 1 14 ? 0.214 29.266 -4.707 1 84.5 14 ASN B C 1
ATOM 2420 O O . ASN B 1 14 ? -0.285 28.156 -4.508 1 84.5 14 ASN B O 1
ATOM 2424 N N . VAL B 1 15 ? -0.274 30.297 -4.238 1 81.56 15 VAL B N 1
ATOM 2425 C CA . VAL B 1 15 ? -1.289 30.297 -3.191 1 81.56 15 VAL B CA 1
ATOM 2426 C C . VAL B 1 15 ? -2.582 29.688 -3.719 1 81.56 15 VAL B C 1
ATOM 2428 O O . VAL B 1 15 ? -3.182 28.828 -3.061 1 81.56 15 VAL B O 1
ATOM 2431 N N . THR B 1 16 ? -2.986 30.047 -4.914 1 78.94 16 THR B N 1
ATOM 2432 C CA . THR B 1 16 ? -4.25 29.562 -5.461 1 78.94 16 THR B CA 1
ATOM 2433 C C . THR B 1 16 ? -4.18 28.078 -5.758 1 78.94 16 THR B C 1
ATOM 2435 O O . THR B 1 16 ? -5.121 27.328 -5.473 1 78.94 16 THR B O 1
ATOM 2438 N N . VAL B 1 17 ? -3.084 27.656 -6.246 1 75.31 17 VAL B N 1
ATOM 2439 C CA . VAL B 1 17 ? -2.875 26.25 -6.574 1 75.31 17 VAL B CA 1
ATOM 2440 C C . VAL B 1 17 ? -2.93 25.422 -5.297 1 75.31 17 VAL B C 1
ATOM 2442 O O . VAL B 1 17 ? -3.58 24.375 -5.262 1 75.31 17 VAL B O 1
ATOM 2445 N N . GLU B 1 18 ? -2.271 25.906 -4.34 1 76.5 18 GLU B N 1
ATOM 2446 C CA . GLU B 1 18 ? -2.217 25.172 -3.076 1 76.5 18 GLU B CA 1
ATOM 2447 C C . GLU B 1 18 ? -3.578 25.156 -2.387 1 76.5 18 GLU B C 1
ATOM 2449 O O . GLU B 1 18 ? -3.988 24.141 -1.833 1 76.5 18 GLU B O 1
ATOM 2454 N N . HIS B 1 19 ? -4.262 26.297 -2.457 1 79.12 19 HIS B N 1
ATOM 2455 C CA . HIS B 1 19 ? -5.594 26.359 -1.865 1 79.12 19 HIS B CA 1
ATOM 2456 C C . HIS B 1 19 ? -6.535 25.344 -2.516 1 79.12 19 HIS B C 1
ATOM 2458 O O . HIS B 1 19 ? -7.328 24.703 -1.829 1 79.12 19 HIS B O 1
ATOM 2464 N N . ASP B 1 20 ? -6.379 25.172 -3.787 1 78.38 20 ASP B N 1
ATOM 2465 C CA . ASP B 1 20 ? -7.301 24.328 -4.547 1 78.38 20 ASP B CA 1
ATOM 2466 C C . ASP B 1 20 ? -6.887 22.859 -4.48 1 78.38 20 ASP B C 1
ATOM 2468 O O . ASP B 1 20 ? -7.656 21.984 -4.859 1 78.38 20 ASP B O 1
ATOM 2472 N N . ARG B 1 21 ? -5.719 22.688 -3.922 1 74.56 21 ARG B N 1
ATOM 2473 C CA . ARG B 1 21 ? -5.18 21.328 -3.875 1 74.56 21 ARG B CA 1
ATOM 2474 C C . ARG B 1 21 ? -6.105 20.391 -3.102 1 74.56 21 ARG B C 1
ATOM 2476 O O . ARG B 1 21 ? -6.312 19.25 -3.5 1 74.56 21 ARG B O 1
ATOM 2483 N N . LEU B 1 22 ? -6.637 20.875 -2.031 1 74.31 22 LEU B N 1
ATOM 2484 C CA . LEU B 1 22 ? -7.465 20.047 -1.167 1 74.31 22 LEU B CA 1
ATOM 2485 C C . LEU B 1 22 ? -8.945 20.297 -1.41 1 74.31 22 LEU B C 1
ATOM 2487 O O . LEU B 1 22 ? -9.805 19.766 -0.7 1 74.31 22 LEU B O 1
ATOM 2491 N N . LYS B 1 23 ? -9.148 21.297 -2.418 1 66.62 23 LYS B N 1
ATOM 2492 C CA . LYS B 1 23 ? -10.547 21.625 -2.703 1 66.62 23 LYS B CA 1
ATOM 2493 C C . LYS B 1 23 ? -11.234 20.469 -3.426 1 66.62 23 LYS B C 1
ATOM 2495 O O . LYS B 1 23 ? -10.578 19.641 -4.059 1 66.62 23 LYS B O 1
ATOM 2500 N N . GLY B 1 24 ? -12.609 20.406 -2.957 1 67.69 24 GLY B N 1
ATOM 2501 C CA . GLY B 1 24 ? -13.398 19.406 -3.652 1 67.69 24 GLY B CA 1
ATOM 2502 C C . GLY B 1 24 ? -13.484 18.078 -2.908 1 67.69 24 GLY B C 1
ATOM 2503 O O . GLY B 1 24 ? -13.25 18.031 -1.697 1 67.69 24 GLY B O 1
ATOM 2504 N N . ARG B 1 25 ? -13.836 17.109 -3.201 1 73.81 25 ARG B N 1
ATOM 2505 C CA . ARG B 1 25 ? -13.969 15.742 -2.729 1 73.81 25 ARG B CA 1
ATOM 2506 C C . ARG B 1 25 ? -12.664 14.977 -2.889 1 73.81 25 ARG B C 1
ATOM 2508 O O . ARG B 1 25 ? -12.641 13.891 -3.475 1 73.81 25 ARG B O 1
ATOM 2515 N N . CYS B 1 26 ? -11.5 15.672 -2.168 1 87.5 26 CYS B N 1
ATOM 2516 C CA . CYS B 1 26 ? -10.18 15.055 -2.113 1 87.5 26 CYS B CA 1
ATOM 2517 C C . CYS B 1 26 ? -10.102 14.039 -0.982 1 87.5 26 CYS B C 1
ATOM 2519 O O . CYS B 1 26 ? -10.469 14.336 0.156 1 87.5 26 CYS B O 1
ATOM 2521 N N . LEU B 1 27 ? -9.68 12.906 -1.295 1 94.44 27 LEU B N 1
ATOM 2522 C CA . LEU B 1 27 ? -9.672 11.812 -0.329 1 94.44 27 LEU B CA 1
ATOM 2523 C C . LEU B 1 27 ? -8.711 12.117 0.822 1 94.44 27 LEU B C 1
ATOM 2525 O O . LEU B 1 27 ? -9.031 11.844 1.982 1 94.44 27 LEU B O 1
ATOM 2529 N N . GLU B 1 28 ? -7.523 12.68 0.475 1 95.19 28 GLU B N 1
ATOM 2530 C CA . GLU B 1 28 ? -6.566 13.055 1.513 1 95.19 28 GLU B CA 1
ATOM 2531 C C . GLU B 1 28 ? -7.219 13.938 2.57 1 95.19 28 GLU B C 1
ATOM 2533 O O . GLU B 1 28 ? -7.109 13.664 3.768 1 95.19 28 GLU B O 1
ATOM 2538 N N . PHE B 1 29 ? -7.879 14.977 2.16 1 94.81 29 PHE B N 1
ATOM 2539 C CA . PHE B 1 29 ? -8.531 15.914 3.062 1 94.81 29 PHE B CA 1
ATOM 2540 C C . PHE B 1 29 ? -9.633 15.227 3.854 1 94.81 29 PHE B C 1
ATOM 2542 O O . PHE B 1 29 ? -9.734 15.398 5.07 1 94.81 29 PHE B O 1
ATOM 2549 N N . SER B 1 30 ? -10.453 14.453 3.17 1 96.31 30 SER B N 1
ATOM 2550 C CA . SER B 1 30 ? -11.617 13.828 3.787 1 96.31 30 SER B CA 1
ATOM 2551 C C . SER B 1 30 ? -11.203 12.844 4.875 1 96.31 30 SER B C 1
ATOM 2553 O O . SER B 1 30 ? -11.789 12.82 5.957 1 96.31 30 SER B O 1
ATOM 2555 N N . ILE B 1 31 ? -10.219 12.047 4.574 1 97.06 31 ILE B N 1
ATOM 2556 C CA . ILE B 1 31 ? -9.773 11.047 5.543 1 97.06 31 ILE B CA 1
ATOM 2557 C C . ILE B 1 31 ? -9.07 11.75 6.711 1 97.06 31 ILE B C 1
ATOM 2559 O O . ILE B 1 31 ? -9.328 11.43 7.875 1 97.06 31 ILE B O 1
ATOM 2563 N N . SER B 1 32 ? -8.211 12.734 6.426 1 97.25 32 SER B N 1
ATOM 2564 C CA . SER B 1 32 ? -7.535 13.484 7.477 1 97.25 32 SER B CA 1
ATOM 2565 C C . SER B 1 32 ? -8.539 14.18 8.391 1 97.25 32 SER B C 1
ATOM 2567 O O . SER B 1 32 ? -8.414 14.125 9.617 1 97.25 32 SER B O 1
ATOM 2569 N N . LEU B 1 33 ? -9.516 14.781 7.801 1 96.5 33 LEU B N 1
ATOM 2570 C CA . LEU B 1 33 ? -10.523 15.492 8.578 1 96.5 33 LEU B CA 1
ATOM 2571 C C . LEU B 1 33 ? -11.312 14.531 9.469 1 96.5 33 LEU B C 1
ATOM 2573 O O . LEU B 1 33 ? -11.633 14.859 10.609 1 96.5 33 LEU B O 1
ATOM 2577 N N . ARG B 1 34 ? -11.625 13.391 8.953 1 96.69 34 ARG B N 1
ATOM 2578 C CA . ARG B 1 34 ? -12.32 12.383 9.758 1 96.69 34 ARG B CA 1
ATOM 2579 C C . ARG B 1 34 ? -11.492 12 10.977 1 96.69 34 ARG B C 1
ATOM 2581 O O . ARG B 1 34 ? -12.031 11.867 12.078 1 96.69 34 ARG B O 1
ATOM 2588 N N . VAL B 1 35 ? -10.242 11.781 10.75 1 97.81 35 VAL B N 1
ATOM 2589 C CA . VAL B 1 35 ? -9.352 11.414 11.852 1 97.81 35 VAL B CA 1
ATOM 2590 C C . VAL B 1 35 ? -9.258 12.57 12.852 1 97.81 35 VAL B C 1
ATOM 2592 O O . VAL B 1 35 ? -9.312 12.352 14.062 1 97.81 35 VAL B O 1
ATOM 2595 N N . ILE B 1 36 ? -9.164 13.781 12.367 1 98.25 36 ILE B N 1
ATOM 2596 C CA . ILE B 1 36 ? -9.094 14.969 13.211 1 98.25 36 ILE B CA 1
ATOM 2597 C C . ILE B 1 36 ? -10.375 15.094 14.031 1 98.25 36 ILE B C 1
ATOM 2599 O O . ILE B 1 36 ? -10.328 15.367 15.227 1 98.25 36 ILE B O 1
ATOM 2603 N N . HIS B 1 37 ? -11.484 14.844 13.422 1 97.62 37 HIS B N 1
ATOM 2604 C CA . HIS B 1 37 ? -12.75 14.883 14.141 1 97.62 37 HIS B CA 1
ATOM 2605 C C . HIS B 1 37 ? -12.805 13.82 15.227 1 97.62 37 HIS B C 1
ATOM 2607 O O . HIS B 1 37 ? -13.344 14.055 16.312 1 97.62 37 HIS B O 1
ATOM 2613 N N . GLN B 1 38 ? -12.312 12.672 14.938 1 97.25 38 GLN B N 1
ATOM 2614 C CA . GLN B 1 38 ? -12.242 11.633 15.961 1 97.25 38 GLN B CA 1
ATOM 2615 C C . GLN B 1 38 ? -11.398 12.086 17.156 1 97.25 38 GLN B C 1
ATOM 2617 O O . GLN B 1 38 ? -11.75 11.812 18.297 1 97.25 38 GLN B O 1
ATOM 2622 N N . CYS B 1 39 ? -10.297 12.742 16.875 1 98.12 39 CYS B N 1
ATOM 2623 C CA . CYS B 1 39 ? -9.438 13.273 17.922 1 98.12 39 CYS B CA 1
ATOM 2624 C C . CYS B 1 39 ? -10.172 14.328 18.734 1 98.12 39 CYS B C 1
ATOM 2626 O O . CYS B 1 39 ? -10.07 14.359 19.969 1 98.12 39 CYS B O 1
ATOM 2628 N N . VAL B 1 40 ? -10.906 15.188 18.062 1 98.06 40 VAL B N 1
ATOM 2629 C CA . VAL B 1 40 ? -11.688 16.234 18.703 1 98.06 40 VAL B CA 1
ATOM 2630 C C . VAL B 1 40 ? -12.719 15.594 19.641 1 98.06 40 VAL B C 1
ATOM 2632 O O . VAL B 1 40 ? -12.883 16.031 20.781 1 98.06 40 VAL B O 1
ATOM 2635 N N . GLU B 1 41 ? -13.383 14.562 19.172 1 96.56 41 GLU B N 1
ATOM 2636 C CA . GLU B 1 41 ? -14.383 13.867 19.984 1 96.56 41 GLU B CA 1
ATOM 2637 C C . GLU B 1 41 ? -13.742 13.234 21.219 1 96.56 41 GLU B C 1
ATOM 2639 O O . GLU B 1 41 ? -14.312 13.273 22.297 1 96.56 41 GLU B O 1
ATOM 2644 N N . GLN B 1 42 ? -12.648 12.688 21 1 95.75 42 GLN B N 1
ATOM 2645 C CA . GLN B 1 42 ? -11.914 12.086 22.109 1 95.75 42 GLN B CA 1
ATOM 2646 C C . GLN B 1 42 ? -11.578 13.125 23.172 1 95.75 42 GLN B C 1
ATOM 2648 O O . GLN B 1 42 ? -11.734 12.875 24.359 1 95.75 42 GLN B O 1
ATOM 2653 N N . LEU B 1 43 ? -11.156 14.289 22.75 1 96.88 43 LEU B N 1
ATOM 2654 C CA . LEU B 1 43 ? -10.758 15.352 23.656 1 96.88 43 LEU B CA 1
ATOM 2655 C C . LEU B 1 43 ? -11.977 16 24.312 1 96.88 43 LEU B C 1
ATOM 2657 O O . LEU B 1 43 ? -11.922 16.422 25.469 1 96.88 43 LEU B O 1
ATOM 2661 N N . ALA B 1 44 ? -13.008 16.094 23.516 1 91.25 44 ALA B N 1
ATOM 2662 C CA . ALA B 1 44 ? -14.227 16.719 24.016 1 91.25 44 ALA B CA 1
ATOM 2663 C C . ALA B 1 44 ? -14.766 15.992 25.234 1 91.25 44 ALA B C 1
ATOM 2665 O O . ALA B 1 44 ? -15.32 16.625 26.141 1 91.25 44 ALA B O 1
ATOM 2666 N N . TRP B 1 45 ? -14.641 14.734 25.172 1 88.94 45 TRP B N 1
ATOM 2667 C CA . TRP B 1 45 ? -15.094 13.938 26.297 1 88.94 45 TRP B CA 1
ATOM 2668 C C . TRP B 1 45 ? -14.312 14.297 27.562 1 88.94 45 TRP B C 1
ATOM 2670 O O . TRP B 1 45 ? -14.844 14.219 28.672 1 88.94 45 TRP B O 1
ATOM 2680 N N . ARG B 1 46 ? -13.188 14.812 27.328 1 89.12 46 ARG B N 1
ATOM 2681 C CA . ARG B 1 46 ? -12.297 15.078 28.453 1 89.12 46 ARG B CA 1
ATOM 2682 C C . ARG B 1 46 ? -12.359 16.547 28.859 1 89.12 46 ARG B C 1
ATOM 2684 O O . ARG B 1 46 ? -12.25 16.875 30.031 1 89.12 46 ARG B O 1
ATOM 2691 N N . VAL B 1 47 ? -12.539 17.297 27.688 1 87.94 47 VAL B N 1
ATOM 2692 C CA . VAL B 1 47 ? -12.508 18.734 27.891 1 87.94 47 VAL B CA 1
ATOM 2693 C C . VAL B 1 47 ? -13.914 19.312 27.734 1 87.94 47 VAL B C 1
ATOM 2695 O O . VAL B 1 47 ? -14.516 19.203 26.656 1 87.94 47 VAL B O 1
ATOM 2698 N N . GLU B 1 48 ? -14.727 19.531 28.531 1 88.88 48 GLU B N 1
ATOM 2699 C CA . GLU B 1 48 ? -16.109 20.016 28.547 1 88.88 48 GLU B CA 1
ATOM 2700 C C . GLU B 1 48 ? -16.172 21.469 28.125 1 88.88 48 GLU B C 1
ATOM 2702 O O . GLU B 1 48 ? -16.844 22.281 28.781 1 88.88 48 GLU B O 1
ATOM 2707 N N . ARG B 1 49 ? -15.453 21.922 27.156 1 92.75 49 ARG B N 1
ATOM 2708 C CA . ARG B 1 49 ? -15.414 23.25 26.562 1 92.75 49 ARG B CA 1
ATOM 2709 C C . ARG B 1 49 ? -14.891 23.188 25.125 1 92.75 49 ARG B C 1
ATOM 2711 O O . ARG B 1 49 ? -14.352 22.172 24.703 1 92.75 49 ARG B O 1
ATOM 2718 N N . PRO B 1 50 ? -15.148 24.25 24.359 1 96.31 50 PRO B N 1
ATOM 2719 C CA . PRO B 1 50 ? -14.477 24.297 23.062 1 96.31 50 PRO B CA 1
ATOM 2720 C C . PRO B 1 50 ? -12.961 24.141 23.172 1 96.31 50 PRO B C 1
ATOM 2722 O O . PRO B 1 50 ? -12.352 24.656 24.125 1 96.31 50 PRO B O 1
ATOM 2725 N N . LEU B 1 51 ? -12.453 23.453 22.234 1 98.19 51 LEU B N 1
ATOM 2726 C CA . LEU B 1 51 ? -11.023 23.156 22.297 1 98.19 51 LEU B CA 1
ATOM 2727 C C . LEU B 1 51 ? -10.211 24.375 21.859 1 98.19 51 LEU B C 1
ATOM 2729 O O . LEU B 1 51 ? -10.656 25.172 21.031 1 98.19 51 LEU B O 1
ATOM 2733 N N . THR B 1 52 ? -9.07 24.547 22.5 1 97.94 52 THR B N 1
ATOM 2734 C CA . THR B 1 52 ? -8.039 25.469 22.031 1 97.94 52 THR B CA 1
ATOM 2735 C C . THR B 1 52 ? -7.047 24.75 21.109 1 97.94 52 THR B C 1
ATOM 2737 O O . THR B 1 52 ? -6.352 23.828 21.547 1 97.94 52 THR B O 1
ATOM 2740 N N . ILE B 1 53 ? -7.004 25.188 19.797 1 98.62 53 ILE B N 1
ATOM 2741 C CA . ILE B 1 53 ? -6.301 24.422 18.766 1 98.62 53 ILE B CA 1
ATOM 2742 C C . ILE B 1 53 ? -5.273 25.312 18.078 1 98.62 53 ILE B C 1
ATOM 2744 O O . ILE B 1 53 ? -5.559 26.469 17.75 1 98.62 53 ILE B O 1
ATOM 2748 N N . LEU B 1 54 ? -4.059 24.797 17.922 1 98.75 54 LEU B N 1
ATOM 2749 C CA . LEU B 1 54 ? -3.049 25.422 17.078 1 98.75 54 LEU B CA 1
ATOM 2750 C C . LEU B 1 54 ? -2.926 24.688 15.75 1 98.75 54 LEU B C 1
ATOM 2752 O O . LEU B 1 54 ? -2.748 23.469 15.719 1 98.75 54 LEU B O 1
ATOM 2756 N N . ASP B 1 55 ? -3.104 25.344 14.641 1 98.75 55 ASP B N 1
ATOM 2757 C CA . ASP B 1 55 ? -2.816 24.828 13.305 1 98.75 55 ASP B CA 1
ATOM 2758 C C . ASP B 1 55 ? -1.505 25.406 12.773 1 98.75 55 ASP B C 1
ATOM 2760 O O . ASP B 1 55 ? -1.498 26.453 12.117 1 98.75 55 ASP B O 1
ATOM 2764 N N . LEU B 1 56 ? -0.434 24.703 13.062 1 98.5 56 LEU B N 1
ATOM 2765 C CA . LEU B 1 56 ? 0.917 25.125 12.703 1 98.5 56 LEU B CA 1
ATOM 2766 C C . LEU B 1 56 ? 1.272 24.672 11.289 1 98.5 56 LEU B C 1
ATOM 2768 O O . LEU B 1 56 ? 1.334 23.469 11.016 1 98.5 56 LEU B O 1
ATOM 2772 N N . GLY B 1 57 ? 1.55 25.609 10.414 1 96.75 57 GLY B N 1
ATOM 2773 C CA . GLY B 1 57 ? 1.737 25.297 9.008 1 96.75 57 GLY B CA 1
ATOM 2774 C C . GLY B 1 57 ? 0.437 25.016 8.281 1 96.75 57 GLY B C 1
ATOM 2775 O O . GLY B 1 57 ? 0.369 24.109 7.449 1 96.75 57 GLY B O 1
ATOM 2776 N N . GLY B 1 58 ? -0.577 25.75 8.609 1 96.25 58 GLY B N 1
ATOM 2777 C CA . GLY B 1 58 ? -1.921 25.422 8.156 1 96.25 58 GLY B CA 1
ATOM 2778 C C . GLY B 1 58 ? -2.268 26.047 6.82 1 96.25 58 GLY B C 1
ATOM 2779 O O . GLY B 1 58 ? -3.348 25.797 6.281 1 96.25 58 GLY B O 1
ATOM 2780 N N . GLY B 1 59 ? -1.371 26.859 6.258 1 94.81 59 GLY B N 1
ATOM 2781 C CA . GLY B 1 59 ? -1.562 27.438 4.934 1 94.81 59 GLY B CA 1
ATOM 2782 C C . GLY B 1 59 ? -2.803 28.297 4.832 1 94.81 59 GLY B C 1
ATOM 2783 O O . GLY B 1 59 ? -2.994 29.219 5.637 1 94.81 59 GLY B O 1
ATOM 2784 N N . THR B 1 60 ? -3.664 27.969 3.914 1 93.38 60 THR B N 1
ATOM 2785 C CA . THR B 1 60 ? -4.844 28.766 3.635 1 93.38 60 THR B CA 1
ATOM 2786 C C . THR B 1 60 ? -5.961 28.453 4.629 1 93.38 60 THR B C 1
ATOM 2788 O O . THR B 1 60 ? -7.098 28.906 4.449 1 93.38 60 THR B O 1
ATOM 2791 N N . GLY B 1 61 ? -5.73 27.641 5.586 1 95.31 61 GLY B N 1
ATOM 2792 C CA . GLY B 1 61 ? -6.582 27.484 6.754 1 95.31 61 GLY B CA 1
ATOM 2793 C C . GLY B 1 61 ? -7.746 26.547 6.523 1 95.31 61 GLY B C 1
ATOM 2794 O O . GLY B 1 61 ? -8.812 26.703 7.121 1 95.31 61 GLY B O 1
ATOM 2795 N N . ARG B 1 62 ? -7.602 25.531 5.727 1 93.94 62 ARG B N 1
ATOM 2796 C CA . ARG B 1 62 ? -8.703 24.625 5.406 1 93.94 62 ARG B CA 1
ATOM 2797 C C . ARG B 1 62 ? -9.164 23.859 6.641 1 93.94 62 ARG B C 1
ATOM 2799 O O . ARG B 1 62 ? -10.367 23.797 6.93 1 93.94 62 ARG B O 1
ATOM 2806 N N . TYR B 1 63 ? -8.266 23.312 7.375 1 96.44 63 TYR B N 1
ATOM 2807 C CA . TYR B 1 63 ? -8.625 22.594 8.594 1 96.44 63 TYR B CA 1
ATOM 2808 C C . TYR B 1 63 ? -9.016 23.547 9.703 1 96.44 63 TYR B C 1
ATOM 2810 O O . TYR B 1 63 ? -9.969 23.312 10.445 1 96.44 63 TYR B O 1
ATOM 2818 N N . ALA B 1 64 ? -8.297 24.656 9.805 1 97.81 64 ALA B N 1
ATOM 2819 C CA . ALA B 1 64 ? -8.555 25.656 10.836 1 97.81 64 ALA B CA 1
ATOM 2820 C C . ALA B 1 64 ? -9.984 26.188 10.75 1 97.81 64 ALA B C 1
ATOM 2822 O O . ALA B 1 64 ? -10.688 26.266 11.758 1 97.81 64 ALA B O 1
ATOM 2823 N N . VAL B 1 65 ? -10.414 26.516 9.555 1 96.56 65 VAL B N 1
ATOM 2824 C CA . VAL B 1 65 ? -11.742 27.078 9.328 1 96.56 65 VAL B CA 1
ATOM 2825 C C . VAL B 1 65 ? -12.805 26.047 9.672 1 96.56 65 VAL B C 1
ATOM 2827 O O . VAL B 1 65 ? -13.82 26.375 10.297 1 96.56 65 VAL B O 1
ATOM 2830 N N . GLU B 1 66 ? -12.586 24.781 9.234 1 95.81 66 GLU B N 1
ATOM 2831 C CA . GLU B 1 66 ? -13.523 23.703 9.547 1 95.81 66 GLU B CA 1
ATOM 2832 C C . GLU B 1 66 ? -13.68 23.516 11.055 1 95.81 66 GLU B C 1
ATOM 2834 O O . GLU B 1 66 ? -14.789 23.344 11.547 1 95.81 66 GLU B O 1
ATOM 2839 N N . LEU B 1 67 ? -12.586 23.562 11.781 1 97.88 67 LEU B N 1
ATOM 2840 C CA . LEU B 1 67 ? -12.609 23.359 13.219 1 97.88 67 LEU B CA 1
ATOM 2841 C C . LEU B 1 67 ? -13.219 24.562 13.93 1 97.88 67 LEU B C 1
ATOM 2843 O O . LEU B 1 67 ? -13.961 24.406 14.898 1 97.88 67 LEU B O 1
ATOM 2847 N N . ALA B 1 68 ? -12.945 25.75 13.461 1 98.06 68 ALA B N 1
ATOM 2848 C CA . ALA B 1 68 ? -13.547 26.953 14.016 1 98.06 68 ALA B CA 1
ATOM 2849 C C . ALA B 1 68 ? -15.055 26.969 13.805 1 98.06 68 ALA B C 1
ATOM 2851 O O . ALA B 1 68 ? -15.805 27.422 14.672 1 98.06 68 ALA B O 1
ATOM 2852 N N . ARG B 1 69 ? -15.477 26.516 12.648 1 96.75 69 ARG B N 1
ATOM 2853 C CA . ARG B 1 69 ? -16.906 26.438 12.344 1 96.75 69 ARG B CA 1
ATOM 2854 C C . ARG B 1 69 ? -17.625 25.562 13.367 1 96.75 69 ARG B C 1
ATOM 2856 O O . ARG B 1 69 ? -18.797 25.797 13.656 1 96.75 69 ARG B O 1
ATOM 2863 N N . LYS B 1 70 ? -16.938 24.672 13.93 1 96 70 LYS B N 1
ATOM 2864 C CA . LYS B 1 70 ? -17.516 23.781 14.93 1 96 70 LYS B CA 1
ATOM 2865 C C . LYS B 1 70 ? -17.453 24.406 16.328 1 96 70 LYS B C 1
ATOM 2867 O O . LYS B 1 70 ? -17.828 23.766 17.312 1 96 70 LYS B O 1
ATOM 2872 N N . GLY B 1 71 ? -16.859 25.594 16.453 1 96 71 GLY B N 1
ATOM 2873 C CA . GLY B 1 71 ? -16.922 26.344 17.688 1 96 71 GLY B CA 1
ATOM 2874 C C . GLY B 1 71 ? -15.609 26.344 18.453 1 96 71 GLY B C 1
ATOM 2875 O O . GLY B 1 71 ? -15.523 26.891 19.562 1 96 71 GLY B O 1
ATOM 2876 N N . HIS B 1 72 ? -14.586 25.781 17.891 1 97.75 72 HIS B N 1
ATOM 2877 C CA . HIS B 1 72 ? -13.305 25.719 18.594 1 97.75 72 HIS B CA 1
ATOM 2878 C C . HIS B 1 72 ? -12.5 26.984 18.391 1 97.75 72 HIS B C 1
ATOM 2880 O O . HIS B 1 72 ? -12.75 27.75 17.453 1 97.75 72 HIS B O 1
ATOM 2886 N N . SER B 1 73 ? -11.688 27.297 19.375 1 97.94 73 SER B N 1
ATOM 2887 C CA . SER B 1 73 ? -10.766 28.422 19.266 1 97.94 73 SER B CA 1
ATOM 2888 C C . SER B 1 73 ? -9.484 28.016 18.547 1 97.94 73 SER B C 1
ATOM 2890 O O . SER B 1 73 ? -8.656 27.281 19.078 1 97.94 73 SER B O 1
ATOM 2892 N N . VAL B 1 74 ? -9.289 28.531 17.297 1 98.56 74 VAL B N 1
ATOM 2893 C CA . VAL B 1 74 ? -8.203 28.031 16.453 1 98.56 74 VAL B CA 1
ATOM 2894 C C . VAL B 1 74 ? -7.238 29.172 16.141 1 98.56 74 VAL B C 1
ATOM 2896 O O . VAL B 1 74 ? -7.656 30.234 15.688 1 98.56 74 VAL B O 1
ATOM 2899 N N . THR B 1 75 ? -5.984 29 16.438 1 98.5 75 THR B N 1
ATOM 2900 C CA . THR B 1 75 ? -4.895 29.859 15.992 1 98.5 75 THR B CA 1
ATOM 2901 C C . THR B 1 75 ? -4.191 29.234 14.781 1 98.5 75 THR B C 1
ATOM 2903 O O . THR B 1 75 ? -3.785 28.078 14.812 1 98.5 75 THR B O 1
ATOM 2906 N N . LEU B 1 76 ? -4.082 30.016 13.68 1 98.56 76 LEU B N 1
ATOM 2907 C CA . LEU B 1 76 ? -3.428 29.578 12.453 1 98.56 76 LEU B CA 1
ATOM 2908 C C . LEU B 1 76 ? -2.053 30.219 12.305 1 98.56 76 LEU B C 1
ATOM 2910 O O . LEU B 1 76 ? -1.92 31.438 12.43 1 98.56 76 LEU B O 1
ATOM 2914 N N . VAL B 1 77 ? -1.059 29.391 12.125 1 98 77 VAL B N 1
ATOM 2915 C CA . VAL B 1 77 ? 0.309 29.875 11.938 1 98 77 VAL B CA 1
ATOM 2916 C C . VAL B 1 77 ? 0.874 29.328 10.625 1 98 77 VAL B C 1
ATOM 2918 O O . VAL B 1 77 ? 0.699 28.156 10.305 1 98 77 VAL B O 1
ATOM 2921 N N . ASP B 1 78 ? 1.53 30.125 9.867 1 97 78 ASP B N 1
ATOM 2922 C CA . ASP B 1 78 ? 2.217 29.719 8.641 1 97 78 ASP B CA 1
ATOM 2923 C C . ASP B 1 78 ? 3.355 30.672 8.305 1 97 78 ASP B C 1
ATOM 2925 O O . ASP B 1 78 ? 3.359 31.828 8.75 1 97 78 ASP B O 1
ATOM 2929 N N . ILE B 1 79 ? 4.27 30.203 7.535 1 95.38 79 ILE B N 1
ATOM 2930 C CA . ILE B 1 79 ? 5.43 31.016 7.184 1 95.38 79 ILE B CA 1
ATOM 2931 C C . ILE B 1 79 ? 5.07 31.953 6.035 1 95.38 79 ILE B C 1
ATOM 2933 O O . ILE B 1 79 ? 5.719 33 5.848 1 95.38 79 ILE B O 1
ATOM 2937 N N . SER B 1 80 ? 4.055 31.625 5.254 1 94.31 80 SER B N 1
ATOM 2938 C CA . SER B 1 80 ? 3.688 32.375 4.055 1 94.31 80 SER B CA 1
ATOM 2939 C C . SER B 1 80 ? 2.609 33.406 4.359 1 94.31 80 SER B C 1
ATOM 2941 O O . SER B 1 80 ? 1.466 33.062 4.648 1 94.31 80 SER B O 1
ATOM 2943 N N . GLN B 1 81 ? 2.93 34.688 4.156 1 94.81 81 GLN B N 1
ATOM 2944 C CA . GLN B 1 81 ? 1.964 35.75 4.395 1 94.81 81 GLN B CA 1
ATOM 2945 C C . GLN B 1 81 ? 0.823 35.719 3.381 1 94.81 81 GLN B C 1
ATOM 2947 O O . GLN B 1 81 ? -0.33 35.969 3.721 1 94.81 81 GLN B O 1
ATOM 2952 N N . SER B 1 82 ? 1.155 35.344 2.176 1 93.69 82 SER B N 1
ATOM 2953 C CA . SER B 1 82 ? 0.129 35.281 1.14 1 93.69 82 SER B CA 1
ATOM 2954 C C . SER B 1 82 ? -0.91 34.219 1.47 1 93.69 82 SER B C 1
ATOM 2956 O O . SER B 1 82 ? -2.105 34.406 1.253 1 93.69 82 SER B O 1
ATOM 2958 N N . GLU B 1 83 ? -0.445 33.062 1.972 1 94.19 83 GLU B N 1
ATOM 2959 C CA . GLU B 1 83 ? -1.37 32 2.383 1 94.19 83 GLU B CA 1
ATOM 2960 C C . GLU B 1 83 ? -2.24 32.469 3.549 1 94.19 83 GLU B C 1
ATOM 2962 O O . GLU B 1 83 ? -3.438 32.188 3.588 1 94.19 83 GLU B O 1
ATOM 2967 N N . LEU B 1 84 ? -1.662 33.219 4.461 1 96.69 84 LEU B N 1
ATOM 2968 C CA . LEU B 1 84 ? -2.389 33.688 5.633 1 96.69 84 LEU B CA 1
ATOM 2969 C C . LEU B 1 84 ? -3.439 34.719 5.238 1 96.69 84 LEU B C 1
ATOM 2971 O O . LEU B 1 84 ? -4.531 34.75 5.812 1 96.69 84 LEU B O 1
ATOM 2975 N N . ASP B 1 85 ? -3.1 35.562 4.297 1 96.06 85 ASP B N 1
ATOM 2976 C CA . ASP B 1 85 ? -4.062 36.531 3.807 1 96.06 85 ASP B CA 1
ATOM 2977 C C . ASP B 1 85 ? -5.277 35.844 3.184 1 96.06 85 ASP B C 1
ATOM 2979 O O . ASP B 1 85 ? -6.418 36.25 3.426 1 96.06 85 ASP B O 1
ATOM 2983 N N . LEU B 1 86 ? -4.984 34.906 2.432 1 94.62 86 LEU B N 1
ATOM 2984 C CA . LEU B 1 86 ? -6.07 34.125 1.842 1 94.62 86 LEU B CA 1
ATOM 2985 C C . LEU B 1 86 ? -6.879 33.406 2.92 1 94.62 86 LEU B C 1
ATOM 2987 O O . LEU B 1 86 ? -8.094 33.281 2.801 1 94.62 86 LEU B O 1
ATOM 2991 N N . ALA B 1 87 ? -6.207 32.938 3.898 1 95.75 87 ALA B N 1
ATOM 2992 C CA . ALA B 1 87 ? -6.879 32.25 4.996 1 95.75 87 ALA B CA 1
ATOM 2993 C C . ALA B 1 87 ? -7.871 33.156 5.699 1 95.75 87 ALA B C 1
ATOM 2995 O O . ALA B 1 87 ? -8.969 32.75 6.059 1 95.75 87 ALA B O 1
ATOM 2996 N N . LYS B 1 88 ? -7.512 34.375 5.941 1 96.56 88 LYS B N 1
ATOM 2997 C CA . LYS B 1 88 ? -8.398 35.375 6.559 1 96.56 88 LYS B CA 1
ATOM 2998 C C . LYS B 1 88 ? -9.648 35.594 5.715 1 96.56 88 LYS B C 1
ATOM 3000 O O . LYS B 1 88 ? -10.766 35.625 6.242 1 96.56 88 LYS B O 1
ATOM 3005 N N . SER B 1 89 ? -9.398 35.75 4.453 1 95.12 89 SER B N 1
ATOM 3006 C CA . SER B 1 89 ? -10.516 35.906 3.529 1 95.12 89 SER B CA 1
ATOM 3007 C C . SER B 1 89 ? -11.422 34.688 3.516 1 95.12 89 SER B C 1
ATOM 3009 O O . SER B 1 89 ? -12.648 34.812 3.523 1 95.12 89 SER B O 1
ATOM 3011 N N . PHE B 1 90 ? -10.773 33.594 3.453 1 93.88 90 PHE B N 1
ATOM 3012 C CA . PHE B 1 90 ? -11.508 32.344 3.443 1 93.88 90 PHE B CA 1
ATOM 3013 C C . PHE B 1 90 ? -12.344 32.188 4.711 1 93.88 90 PHE B C 1
ATOM 3015 O O . PHE B 1 90 ? -13.508 31.797 4.648 1 93.88 90 PHE B O 1
ATOM 3022 N N . ALA B 1 91 ? -11.781 32.469 5.844 1 96.12 91 ALA B N 1
ATOM 3023 C CA . ALA B 1 91 ? -12.492 32.406 7.113 1 96.12 91 ALA B CA 1
ATOM 3024 C C . ALA B 1 91 ? -13.695 33.344 7.109 1 96.12 91 ALA B C 1
ATOM 3026 O O . ALA B 1 91 ? -14.797 32.969 7.5 1 96.12 91 ALA B O 1
ATOM 3027 N N . ALA B 1 92 ? -13.5 34.5 6.652 1 96 92 ALA B N 1
ATOM 3028 C CA . ALA B 1 92 ? -14.57 35.5 6.59 1 96 92 ALA B CA 1
ATOM 3029 C C . ALA B 1 92 ? -15.703 35.031 5.688 1 96 92 ALA B C 1
ATOM 3031 O O . ALA B 1 92 ? -16.875 35.156 6.051 1 96 92 ALA B O 1
ATOM 3032 N N . GLU B 1 93 ? -15.352 34.594 4.566 1 95.44 93 GLU B N 1
ATOM 3033 C CA . GLU B 1 93 ? -16.328 34.094 3.604 1 95.44 93 GLU B CA 1
ATOM 3034 C C . GLU B 1 93 ? -17.125 32.906 4.176 1 95.44 93 GLU B C 1
ATOM 3036 O O . GLU B 1 93 ? -18.281 32.719 3.814 1 95.44 93 GLU B O 1
ATOM 3041 N N . SER B 1 94 ? -16.484 32.219 5.043 1 94.62 94 SER B N 1
ATOM 3042 C CA . SER B 1 94 ? -17.109 31.047 5.637 1 94.62 94 SER B CA 1
ATOM 3043 C C . SER B 1 94 ? -17.906 31.406 6.891 1 94.62 94 SER B C 1
ATOM 3045 O O . SER B 1 94 ? -18.469 30.531 7.543 1 94.62 94 SER B O 1
ATOM 3047 N N . GLY B 1 95 ? -17.797 32.656 7.363 1 95.56 95 GLY B N 1
ATOM 3048 C CA . GLY B 1 95 ? -18.531 33.125 8.523 1 95.56 95 GLY B CA 1
ATOM 3049 C C . GLY B 1 95 ? -17.906 32.719 9.844 1 95.56 95 GLY B C 1
ATOM 3050 O O . GLY B 1 95 ? -18.609 32.531 10.836 1 95.56 95 GLY B O 1
ATOM 3051 N N . VAL B 1 96 ? -16.625 32.469 9.758 1 95.44 96 VAL B N 1
ATOM 3052 C CA . VAL B 1 96 ? -15.961 32.031 10.977 1 95.44 96 VAL B CA 1
ATOM 3053 C C . VAL B 1 96 ? -14.859 33.031 11.352 1 95.44 96 VAL B C 1
ATOM 3055 O O . VAL B 1 96 ? -14.359 33.75 10.492 1 95.44 96 VAL B O 1
ATOM 3058 N N . THR B 1 97 ? -14.625 33.094 12.656 1 95.25 97 THR B N 1
ATOM 3059 C CA . THR B 1 97 ? -13.531 33.906 13.156 1 95.25 97 THR B CA 1
ATOM 3060 C C . THR B 1 97 ? -12.445 33.031 13.781 1 95.25 97 THR B C 1
ATOM 3062 O O . THR B 1 97 ? -12.719 32.25 14.695 1 95.25 97 THR B O 1
ATOM 3065 N N . LEU B 1 98 ? -11.266 33.125 13.273 1 97.62 98 LEU B N 1
ATOM 3066 C CA . LEU B 1 98 ? -10.117 32.5 13.891 1 97.62 98 LEU B CA 1
ATOM 3067 C C . LEU B 1 98 ? -9.602 33.312 15.07 1 97.62 98 LEU B C 1
ATOM 3069 O O . LEU B 1 98 ? -9.633 34.531 15.031 1 97.62 98 LEU B O 1
ATOM 3073 N N . LYS B 1 99 ? -9.164 32.656 16.062 1 97.19 99 LYS B N 1
ATOM 3074 C CA . LYS B 1 99 ? -8.648 33.344 17.234 1 97.19 99 LYS B CA 1
ATOM 3075 C C . LYS B 1 99 ? -7.465 34.25 16.875 1 97.19 99 LYS B C 1
ATOM 3077 O O . LYS B 1 99 ? -7.34 35.344 17.391 1 97.19 99 LYS B O 1
ATOM 3082 N N . ALA B 1 100 ? -6.531 33.719 16.109 1 97.19 100 ALA B N 1
ATOM 3083 C CA . ALA B 1 100 ? -5.367 34.469 15.648 1 97.19 100 ALA B CA 1
ATOM 3084 C C . ALA B 1 100 ? -4.805 33.875 14.359 1 97.19 100 ALA B C 1
ATOM 3086 O O . ALA B 1 100 ? -4.945 32.688 14.102 1 97.19 100 ALA B O 1
ATOM 3087 N N . VAL B 1 101 ? -4.281 34.688 13.484 1 97.81 101 VAL B N 1
ATOM 3088 C CA . VAL B 1 101 ? -3.539 34.344 12.273 1 97.81 101 VAL B CA 1
ATOM 3089 C C . VAL B 1 101 ? -2.152 34.969 12.32 1 97.81 101 VAL B C 1
ATOM 3091 O O . VAL B 1 101 ? -2.023 36.188 12.266 1 97.81 101 VAL B O 1
ATOM 3094 N N . VAL B 1 102 ? -1.132 34.156 12.406 1 97.25 102 VAL B N 1
ATOM 3095 C CA . VAL B 1 102 ? 0.194 34.688 12.75 1 97.25 102 VAL B CA 1
ATOM 3096 C C . VAL B 1 102 ? 1.225 34.125 11.758 1 97.25 102 VAL B C 1
ATOM 3098 O O . VAL B 1 102 ? 1.214 32.938 11.438 1 97.25 102 VAL B O 1
ATOM 3101 N N . GLN B 1 103 ? 2.053 34.969 11.227 1 96.75 103 GLN B N 1
ATOM 3102 C CA . GLN B 1 103 ? 3.174 34.531 10.398 1 96.75 103 GLN B CA 1
ATOM 3103 C C . GLN B 1 103 ? 4.371 34.156 11.266 1 96.75 103 GLN B C 1
ATOM 3105 O O . GLN B 1 103 ? 4.84 34.938 12.078 1 96.75 103 GLN B O 1
ATOM 3110 N N . ALA B 1 104 ? 4.848 32.938 11.125 1 95.75 104 ALA B N 1
ATOM 3111 C CA . ALA B 1 104 ? 6.031 32.469 11.852 1 95.75 104 ALA B CA 1
ATOM 3112 C C . ALA B 1 104 ? 6.68 31.281 11.148 1 95.75 104 ALA B C 1
ATOM 3114 O O . ALA B 1 104 ? 6.027 30.578 10.375 1 95.75 104 ALA B O 1
ATOM 3115 N N . ASP B 1 105 ? 7.941 31.125 11.383 1 95.12 105 ASP B N 1
ATOM 3116 C CA . ASP B 1 105 ? 8.711 29.953 10.977 1 95.12 105 ASP B CA 1
ATOM 3117 C C . ASP B 1 105 ? 8.711 28.891 12.07 1 95.12 105 ASP B C 1
ATOM 3119 O O . ASP B 1 105 ? 9.234 29.109 13.156 1 95.12 105 ASP B O 1
ATOM 3123 N N . ALA B 1 106 ? 8.102 27.703 11.727 1 94.19 106 ALA B N 1
ATOM 3124 C CA . ALA B 1 106 ? 7.996 26.625 12.711 1 94.19 106 ALA B CA 1
ATOM 3125 C C . ALA B 1 106 ? 9.359 26.266 13.289 1 94.19 106 ALA B C 1
ATOM 3127 O O . ALA B 1 106 ? 9.469 25.891 14.453 1 94.19 106 ALA B O 1
ATOM 3128 N N . ARG B 1 107 ? 10.523 26.391 12.664 1 92.56 107 ARG B N 1
ATOM 3129 C CA . ARG B 1 107 ? 11.875 26 13.062 1 92.56 107 ARG B CA 1
ATOM 3130 C C . ARG B 1 107 ? 12.383 26.891 14.195 1 92.56 107 ARG B C 1
ATOM 3132 O O . ARG B 1 107 ? 13.312 26.516 14.914 1 92.56 107 ARG B O 1
ATOM 3139 N N . THR B 1 108 ? 11.719 28.047 14.266 1 90.31 108 THR B N 1
ATOM 3140 C CA . THR B 1 108 ? 12.297 29.031 15.18 1 90.31 108 THR B CA 1
ATOM 3141 C C . THR B 1 108 ? 11.367 29.281 16.359 1 90.31 108 THR B C 1
ATOM 3143 O O . THR B 1 108 ? 11.578 30.219 17.125 1 90.31 108 THR B O 1
ATOM 3146 N N . ILE B 1 109 ? 10.422 28.484 16.422 1 91.94 109 ILE B N 1
ATOM 3147 C CA . ILE B 1 109 ? 9.477 28.641 17.531 1 91.94 109 ILE B CA 1
ATOM 3148 C C . ILE B 1 109 ? 10.195 28.438 18.859 1 91.94 109 ILE B C 1
ATOM 3150 O O . ILE B 1 109 ? 10.93 27.453 19.031 1 91.94 109 ILE B O 1
ATOM 3154 N N . GLN B 1 110 ? 10.039 29.391 19.734 1 92.5 110 GLN B N 1
ATOM 3155 C CA . GLN B 1 110 ? 10.477 29.297 21.125 1 92.5 110 GLN B CA 1
ATOM 3156 C C . GLN B 1 110 ? 9.281 29.219 22.062 1 92.5 110 GLN B C 1
ATOM 3158 O O . GLN B 1 110 ? 8.461 30.141 22.109 1 92.5 110 GLN B O 1
ATOM 3163 N N . VAL B 1 111 ? 9.25 28.094 22.719 1 95.31 111 VAL B N 1
ATOM 3164 C CA . VAL B 1 111 ? 8.125 27.891 23.625 1 95.31 111 VAL B CA 1
ATOM 3165 C C . VAL B 1 111 ? 8.422 28.562 24.969 1 95.31 111 VAL B C 1
ATOM 3167 O O . VAL B 1 111 ? 9.445 28.281 25.594 1 95.31 111 VAL B O 1
ATOM 3170 N N . HIS B 1 112 ? 7.57 29.359 25.422 1 94.12 112 HIS B N 1
ATOM 3171 C CA . HIS B 1 112 ? 7.734 30.094 26.672 1 94.12 112 HIS B CA 1
ATOM 3172 C C . HIS B 1 112 ? 6.996 29.391 27.812 1 94.12 112 HIS B C 1
ATOM 3174 O O . HIS B 1 112 ? 6.004 28.703 27.594 1 94.12 112 HIS B O 1
ATOM 3180 N N . PRO B 1 113 ? 7.473 29.594 29.078 1 91.5 113 PRO B N 1
ATOM 3181 C CA . PRO B 1 113 ? 6.754 29.047 30.234 1 91.5 113 PRO B CA 1
ATOM 3182 C C . PRO B 1 113 ? 5.383 29.688 30.438 1 91.5 113 PRO B C 1
ATOM 3184 O O . PRO B 1 113 ? 5.176 30.844 30.047 1 91.5 113 PRO B O 1
ATOM 3187 N N . LYS B 1 114 ? 4.695 28.969 31.125 1 88 114 LYS B N 1
ATOM 3188 C CA . LYS B 1 114 ? 3.367 29.484 31.453 1 88 114 LYS B CA 1
ATOM 3189 C C . LYS B 1 114 ? 3.459 30.703 32.375 1 88 114 LYS B C 1
ATOM 3191 O O . LYS B 1 114 ? 4.281 30.734 33.281 1 88 114 LYS B O 1
ATOM 3196 N N . GLY B 1 115 ? 2.742 31.703 32.125 1 80.69 115 GLY B N 1
ATOM 3197 C CA . GLY B 1 115 ? 2.664 32.844 33.031 1 80.69 115 GLY B CA 1
ATOM 3198 C C . GLY B 1 115 ? 3.561 34 32.625 1 80.69 115 GLY B C 1
ATOM 3199 O O . GLY B 1 115 ? 3.426 35.094 33.156 1 80.69 115 GLY B O 1
ATOM 3200 N N . GLU B 1 116 ? 4.422 33.844 31.719 1 77.25 116 GLU B N 1
ATOM 3201 C CA . GLU B 1 116 ? 5.352 34.906 31.359 1 77.25 116 GLU B CA 1
ATOM 3202 C C . GLU B 1 116 ? 4.664 35.969 30.5 1 77.25 116 GLU B C 1
ATOM 3204 O O . GLU B 1 116 ? 4.805 37.156 30.766 1 77.25 116 GLU B O 1
ATOM 3209 N N . ASP B 1 117 ? 4.078 35.5 29.406 1 76.56 117 ASP B N 1
ATOM 3210 C CA . ASP B 1 117 ? 3.365 36.375 28.469 1 76.56 117 ASP B CA 1
ATOM 3211 C C . ASP B 1 117 ? 2.049 35.75 28.031 1 76.56 117 ASP B C 1
ATOM 3213 O O . ASP B 1 117 ? 2.043 34.812 27.234 1 76.56 117 ASP B O 1
ATOM 3217 N N . SER B 1 118 ? 1.078 36.344 28.453 1 75.12 118 SER B N 1
ATOM 3218 C CA . SER B 1 118 ? -0.235 35.75 28.203 1 75.12 118 SER B CA 1
ATOM 3219 C C . SER B 1 118 ? -0.643 35.906 26.75 1 75.12 118 SER B C 1
ATOM 3221 O O . SER B 1 118 ? -1.543 35.219 26.266 1 75.12 118 SER B O 1
ATOM 3223 N N . GLN B 1 119 ? 0.107 36.656 26.094 1 79.88 119 GLN B N 1
ATOM 3224 C CA . GLN B 1 119 ? -0.293 36.906 24.703 1 79.88 119 GLN B CA 1
ATOM 3225 C C . GLN B 1 119 ? 0.526 36.062 23.734 1 79.88 119 GLN B C 1
ATOM 3227 O O . GLN B 1 119 ? 0.2 35.969 22.547 1 79.88 119 GLN B O 1
ATOM 3232 N N . ASN B 1 120 ? 1.39 35.406 24.266 1 91.19 120 ASN B N 1
ATOM 3233 C CA . ASN B 1 120 ? 2.244 34.594 23.406 1 91.19 120 ASN B CA 1
ATOM 3234 C C . ASN B 1 120 ? 1.562 33.281 23.016 1 91.19 120 ASN B C 1
ATOM 3236 O O . ASN B 1 120 ? 1.163 32.5 23.875 1 91.19 120 ASN B O 1
ATOM 3240 N N . ILE B 1 121 ? 1.47 33.062 21.766 1 94.62 121 ILE B N 1
ATOM 3241 C CA . ILE B 1 121 ? 0.742 31.906 21.281 1 94.62 121 ILE B CA 1
ATOM 3242 C C . ILE B 1 121 ? 1.639 30.672 21.344 1 94.62 121 ILE B C 1
ATOM 3244 O O . ILE B 1 121 ? 1.172 29.547 21.156 1 94.62 121 ILE B O 1
ATOM 3248 N N . PHE B 1 122 ? 2.906 30.875 21.609 1 97.19 122 PHE B N 1
ATOM 3249 C CA . PHE B 1 122 ? 3.84 29.781 21.797 1 97.19 122 PHE B CA 1
ATOM 3250 C C . PHE B 1 122 ? 4.215 29.625 23.266 1 97.19 122 PHE B C 1
ATOM 3252 O O . PHE B 1 122 ? 5.32 29.984 23.672 1 97.19 122 PHE B O 1
ATOM 3259 N N . THR B 1 123 ? 3.289 29.125 24.016 1 95.75 123 THR B N 1
ATOM 3260 C CA . THR B 1 123 ? 3.406 28.969 25.453 1 95.75 123 THR B CA 1
ATOM 3261 C C . THR B 1 123 ? 3.164 27.531 25.875 1 95.75 123 THR B C 1
ATOM 3263 O O . THR B 1 123 ? 2.414 26.812 25.219 1 95.75 123 THR B O 1
ATOM 3266 N N . GLN B 1 124 ? 3.74 27.078 26.969 1 95 124 GLN B N 1
ATOM 3267 C CA . GLN B 1 124 ? 3.621 25.719 27.469 1 95 124 GLN B CA 1
ATOM 3268 C C . GLN B 1 124 ? 2.184 25.391 27.859 1 95 124 GLN B C 1
ATOM 3270 O O . GLN B 1 124 ? 1.51 26.219 28.484 1 95 124 GLN B O 1
ATOM 3275 N N . SER B 1 125 ? 1.693 24.266 27.375 1 94.62 125 SER B N 1
ATOM 3276 C CA . SER B 1 125 ? 0.502 23.609 27.891 1 94.62 125 SER B CA 1
ATOM 3277 C C . SER B 1 125 ? -0.738 24.469 27.719 1 94.62 125 SER B C 1
ATOM 3279 O O . SER B 1 125 ? -1.528 24.625 28.656 1 94.62 125 SER B O 1
ATOM 3281 N N . ILE B 1 126 ? -0.922 25 26.562 1 94.88 126 ILE B N 1
ATOM 3282 C CA . ILE B 1 126 ? -2.102 25.844 26.422 1 94.88 126 ILE B CA 1
ATOM 3283 C C . ILE B 1 126 ? -3.021 25.266 25.344 1 94.88 126 ILE B C 1
ATOM 3285 O O . ILE B 1 126 ? -4.18 25.672 25.234 1 94.88 126 ILE B O 1
ATOM 3289 N N . TYR B 1 127 ? -2.535 24.375 24.562 1 97.75 127 TYR B N 1
ATOM 3290 C CA . TYR B 1 127 ? -3.365 23.844 23.484 1 97.75 127 TYR B CA 1
ATOM 3291 C C . TYR B 1 127 ? -3.883 22.453 23.828 1 97.75 127 TYR B C 1
ATOM 3293 O O . TYR B 1 127 ? -3.156 21.641 24.391 1 97.75 127 TYR B O 1
ATOM 3301 N N . ASP B 1 128 ? -5.145 22.172 23.516 1 98.31 128 ASP B N 1
ATOM 3302 C CA . ASP B 1 128 ? -5.719 20.828 23.625 1 98.31 128 ASP B CA 1
ATOM 3303 C C . ASP B 1 128 ? -5.285 19.969 22.438 1 98.31 128 ASP B C 1
ATOM 3305 O O . ASP B 1 128 ? -5.16 18.75 22.578 1 98.31 128 ASP B O 1
ATOM 3309 N N . MET B 1 129 ? -5.109 20.594 21.297 1 98.75 129 MET B N 1
ATOM 3310 C CA . MET B 1 129 ? -4.766 19.906 20.047 1 98.75 129 MET B CA 1
ATOM 3311 C C . MET B 1 129 ? -3.883 20.781 19.172 1 98.75 129 MET B C 1
ATOM 3313 O O . MET B 1 129 ? -4.078 22 19.109 1 98.75 129 MET B O 1
ATOM 3317 N N . ILE B 1 130 ? -2.949 20.188 18.547 1 98.88 130 ILE B N 1
ATOM 3318 C CA . ILE B 1 130 ? -2.104 20.875 17.578 1 98.88 130 ILE B CA 1
ATOM 3319 C C . ILE B 1 130 ? -2.08 20.094 16.266 1 98.88 130 ILE B C 1
ATOM 3321 O O . ILE B 1 130 ? -1.896 18.875 16.266 1 98.88 130 ILE B O 1
ATOM 3325 N N . LEU B 1 131 ? -2.402 20.734 15.195 1 98.81 131 LEU B N 1
ATOM 3326 C CA . LEU B 1 131 ? -2.143 20.234 13.852 1 98.81 131 LEU B CA 1
ATOM 3327 C C . LEU B 1 131 ? -0.805 20.75 13.328 1 98.81 131 LEU B C 1
ATOM 3329 O O . LEU B 1 131 ? -0.551 21.953 13.344 1 98.81 131 LEU B O 1
ATOM 3333 N N . CYS B 1 132 ? 0.069 19.875 12.977 1 98.44 132 CYS B N 1
ATOM 3334 C CA . CYS B 1 132 ? 1.355 20.203 12.367 1 98.44 132 CYS B CA 1
ATOM 3335 C C . CYS B 1 132 ? 1.534 19.469 11.047 1 98.44 132 CYS B C 1
ATOM 3337 O O . CYS B 1 132 ? 2.396 18.594 10.93 1 98.44 132 CYS B O 1
ATOM 3339 N N . GLN B 1 133 ? 0.86 19.766 10 1 94.38 133 GLN B N 1
ATOM 3340 C CA . GLN B 1 133 ? 0.764 18.969 8.789 1 94.38 133 GLN B CA 1
ATOM 3341 C C . GLN B 1 133 ? 1.647 19.531 7.68 1 94.38 133 GLN B C 1
ATOM 3343 O O . GLN B 1 133 ? 2.164 18.781 6.852 1 94.38 133 GLN B O 1
ATOM 3348 N N . GLY B 1 134 ? 2.057 20.688 7.637 1 88.75 134 GLY B N 1
ATOM 3349 C CA . GLY B 1 134 ? 2.857 21.281 6.582 1 88.75 134 GLY B CA 1
ATOM 3350 C C . GLY B 1 134 ? 4.352 21.172 6.828 1 88.75 134 GLY B C 1
ATOM 3351 O O . GLY B 1 134 ? 5.098 20.719 5.957 1 88.75 134 GLY B O 1
ATOM 3352 N N . PRO B 1 135 ? 4.801 21.344 7.914 1 91.75 135 PRO B N 1
ATOM 3353 C CA . PRO B 1 135 ? 6.223 21.578 8.188 1 91.75 135 PRO B CA 1
ATOM 3354 C C . PRO B 1 135 ? 7.07 20.312 7.977 1 91.75 135 PRO B C 1
ATOM 3356 O O . PRO B 1 135 ? 8.188 20.406 7.457 1 91.75 135 PRO B O 1
ATOM 3359 N N . MET B 1 136 ? 6.566 19.141 8.266 1 91.94 136 MET B N 1
ATOM 3360 C CA . MET B 1 136 ? 7.406 17.953 8.367 1 91.94 136 MET B CA 1
ATOM 3361 C C . MET B 1 136 ? 8.008 17.594 7.008 1 91.94 136 MET B C 1
ATOM 3363 O O . MET B 1 136 ? 9.102 17.047 6.938 1 91.94 136 MET B O 1
ATOM 3367 N N . TYR B 1 137 ? 7.312 17.906 5.945 1 89.5 137 TYR B N 1
ATOM 3368 C CA . TYR B 1 137 ? 7.867 17.484 4.668 1 89.5 137 TYR B CA 1
ATOM 3369 C C . TYR B 1 137 ? 8.602 18.625 3.98 1 89.5 137 TYR B C 1
ATOM 3371 O O . TYR B 1 137 ? 9.039 18.484 2.836 1 89.5 137 TYR B O 1
ATOM 3379 N N . HIS B 1 138 ? 8.891 19.656 4.688 1 91.62 138 HIS B N 1
ATOM 3380 C CA . HIS B 1 138 ? 9.711 20.75 4.164 1 91.62 138 HIS B CA 1
ATOM 3381 C C . HIS B 1 138 ? 10.992 20.906 4.969 1 91.62 138 HIS B C 1
ATOM 3383 O O . HIS B 1 138 ? 11.898 21.641 4.566 1 91.62 138 HIS B O 1
ATOM 3389 N N . LEU B 1 139 ? 11.062 20.266 6.059 1 93.69 139 LEU B N 1
ATOM 3390 C CA . LEU B 1 139 ? 12.258 20.312 6.898 1 93.69 139 LEU B CA 1
ATOM 3391 C C . LEU B 1 139 ? 13.211 19.172 6.559 1 93.69 139 LEU B C 1
ATOM 3393 O O . LEU B 1 139 ? 12.93 18.016 6.859 1 93.69 139 LEU B O 1
ATOM 3397 N N . LEU B 1 140 ? 14.344 19.469 6.082 1 92.31 140 LEU B N 1
ATOM 3398 C CA . LEU B 1 140 ? 15.266 18.469 5.535 1 92.31 140 LEU B CA 1
ATOM 3399 C C . LEU B 1 140 ? 16.047 17.781 6.652 1 92.31 140 LEU B C 1
ATOM 3401 O O . LEU B 1 140 ? 16.281 16.578 6.59 1 92.31 140 LEU B O 1
ATOM 3405 N N . GLU B 1 141 ? 16.375 18.531 7.641 1 94.31 141 GLU B N 1
ATOM 3406 C CA . GLU B 1 141 ? 17.203 17.969 8.703 1 94.31 141 GLU B CA 1
ATOM 3407 C C . GLU B 1 141 ? 16.359 17.359 9.805 1 94.31 141 GLU B C 1
ATOM 3409 O O . GLU B 1 141 ? 15.359 17.938 10.234 1 94.31 141 GLU B O 1
ATOM 3414 N N . GLU B 1 142 ? 16.766 16.203 10.227 1 95.75 142 GLU B N 1
ATOM 3415 C CA . GLU B 1 142 ? 16.047 15.516 11.297 1 95.75 142 GLU B CA 1
ATOM 3416 C C . GLU B 1 142 ? 15.992 16.359 12.562 1 95.75 142 GLU B C 1
ATOM 3418 O O . GLU B 1 142 ? 14.977 16.375 13.266 1 95.75 142 GLU B O 1
ATOM 3423 N N . SER B 1 143 ? 17.094 17.078 12.859 1 96 143 SER B N 1
ATOM 3424 C CA . SER B 1 143 ? 17.156 17.906 14.055 1 96 143 SER B CA 1
ATOM 3425 C C . SER B 1 143 ? 16.078 18.984 14.031 1 96 143 SER B C 1
ATOM 3427 O O . SER B 1 143 ? 15.531 19.359 15.078 1 96 143 SER B O 1
ATOM 3429 N N . GLU B 1 144 ? 15.805 19.516 12.852 1 96.38 144 GLU B N 1
ATOM 3430 C CA . GLU B 1 144 ? 14.75 20.516 12.703 1 96.38 144 GLU B CA 1
ATOM 3431 C C . GLU B 1 144 ? 13.375 19.906 12.969 1 96.38 144 GLU B C 1
ATOM 3433 O O . GLU B 1 144 ? 12.539 20.516 13.641 1 96.38 144 GLU B O 1
ATOM 3438 N N . ARG B 1 145 ? 13.117 18.688 12.414 1 97.44 145 ARG B N 1
ATOM 3439 C CA . ARG B 1 145 ? 11.852 18 12.625 1 97.44 145 ARG B CA 1
ATOM 3440 C C . ARG B 1 145 ? 11.656 17.656 14.094 1 97.44 145 ARG B C 1
ATOM 3442 O O . ARG B 1 145 ? 10.562 17.828 14.641 1 97.44 145 ARG B O 1
ATOM 3449 N N . LEU B 1 146 ? 12.711 17.234 14.758 1 97.56 146 LEU B N 1
ATOM 3450 C CA . LEU B 1 146 ? 12.664 16.922 16.188 1 97.56 146 LEU B CA 1
ATOM 3451 C C . LEU B 1 146 ? 12.344 18.172 17 1 97.56 146 LEU B C 1
ATOM 3453 O O . LEU B 1 146 ? 11.531 18.125 17.922 1 97.56 146 LEU B O 1
ATOM 3457 N N . HIS B 1 147 ? 12.969 19.266 16.656 1 96.81 147 HIS B N 1
ATOM 3458 C CA . HIS B 1 147 ? 12.75 20.516 17.375 1 96.81 147 HIS B CA 1
ATOM 3459 C C . HIS B 1 147 ? 11.289 20.938 17.312 1 96.81 147 HIS B C 1
ATOM 3461 O O . HIS B 1 147 ? 10.688 21.281 18.328 1 96.81 147 HIS B O 1
ATOM 3467 N N . VAL B 1 148 ? 10.742 20.906 16.125 1 98.06 148 VAL B N 1
ATOM 3468 C CA . VAL B 1 148 ? 9.367 21.344 15.914 1 98.06 148 VAL B CA 1
ATOM 3469 C C . VAL B 1 148 ? 8.414 20.438 16.688 1 98.06 148 VAL B C 1
ATOM 3471 O O . VAL B 1 148 ? 7.488 20.906 17.344 1 98.06 148 VAL B O 1
ATOM 3474 N N . LEU B 1 149 ? 8.602 19.125 16.609 1 98.44 149 LEU B N 1
ATOM 3475 C CA . LEU B 1 149 ? 7.719 18.172 17.281 1 98.44 149 LEU B CA 1
ATOM 3476 C C . LEU B 1 149 ? 7.824 18.312 18.797 1 98.44 149 LEU B C 1
ATOM 3478 O O . LEU B 1 149 ? 6.82 18.203 19.5 1 98.44 149 LEU B O 1
ATOM 3482 N N . CYS B 1 150 ? 9.008 18.562 19.312 1 97.88 150 CYS B N 1
ATOM 3483 C CA . CYS B 1 150 ? 9.188 18.797 20.75 1 97.88 150 CYS B CA 1
ATOM 3484 C C . CYS B 1 150 ? 8.477 20.078 21.188 1 97.88 150 CYS B C 1
ATOM 3486 O O . CYS B 1 150 ? 7.844 20.109 22.25 1 97.88 150 CYS B O 1
ATOM 3488 N N . ALA B 1 151 ? 8.648 21.125 20.406 1 97.81 151 ALA B N 1
ATOM 3489 C CA . ALA B 1 151 ? 7.957 22.375 20.703 1 97.81 151 ALA B CA 1
ATOM 3490 C C . ALA B 1 151 ? 6.445 22.172 20.75 1 97.81 151 ALA B C 1
ATOM 3492 O O . ALA B 1 151 ? 5.773 22.625 21.672 1 97.81 151 ALA B O 1
ATOM 3493 N N . CYS B 1 152 ? 5.918 21.438 19.703 1 98.62 152 CYS B N 1
ATOM 3494 C CA . CYS B 1 152 ? 4.488 21.141 19.672 1 98.62 152 CYS B CA 1
ATOM 3495 C C . CYS B 1 152 ? 4.066 20.375 20.922 1 98.62 152 CYS B C 1
ATOM 3497 O O . CYS B 1 152 ? 3.078 20.734 21.562 1 98.62 152 CYS B O 1
ATOM 3499 N N . ALA B 1 153 ? 4.809 19.391 21.25 1 98.19 153 ALA B N 1
ATOM 3500 C CA . ALA B 1 153 ? 4.484 18.578 22.422 1 98.19 153 ALA B CA 1
ATOM 3501 C C . ALA B 1 153 ? 4.457 19.438 23.688 1 98.19 153 ALA B C 1
ATOM 3503 O O . ALA B 1 153 ? 3.568 19.281 24.531 1 98.19 153 ALA B O 1
ATOM 3504 N N . SER B 1 154 ? 5.383 20.328 23.844 1 96.88 154 SER B N 1
ATOM 3505 C CA . SER B 1 154 ? 5.492 21.156 25.047 1 96.88 154 SER B CA 1
ATOM 3506 C C . SER B 1 154 ? 4.305 22.109 25.172 1 96.88 154 SER B C 1
ATOM 3508 O O . SER B 1 154 ? 3.932 22.5 26.281 1 96.88 154 SER B O 1
ATOM 3510 N N . MET B 1 155 ? 3.746 22.453 24.062 1 97.75 155 MET B N 1
ATOM 3511 C CA . MET B 1 155 ? 2.646 23.406 24.062 1 97.75 155 MET B CA 1
ATOM 3512 C C . MET B 1 155 ? 1.315 22.719 24.312 1 97.75 155 MET B C 1
ATOM 3514 O O . MET B 1 155 ? 0.306 23.359 24.578 1 97.75 155 MET B O 1
ATOM 3518 N N . LEU B 1 156 ? 1.344 21.391 24.219 1 97.88 156 LEU B N 1
ATOM 3519 C CA . LEU B 1 156 ? 0.127 20.625 24.453 1 97.88 156 LEU B CA 1
ATOM 3520 C C . LEU B 1 156 ? -0.164 20.5 25.953 1 97.88 156 LEU B C 1
ATOM 3522 O O . LEU B 1 156 ? 0.754 20.328 26.75 1 97.88 156 LEU B O 1
ATOM 3526 N N . GLN B 1 157 ? -1.427 20.609 26.297 1 95.19 157 GLN B N 1
ATOM 3527 C CA . GLN B 1 157 ? -1.88 20.203 27.625 1 95.19 157 GLN B CA 1
ATOM 3528 C C . GLN B 1 157 ? -1.672 18.703 27.844 1 95.19 157 GLN B C 1
ATOM 3530 O O . GLN B 1 157 ? -1.595 17.938 26.891 1 95.19 157 GLN B O 1
ATOM 3535 N N . PRO B 1 158 ? -1.569 18.375 29.172 1 92.88 158 PRO B N 1
ATOM 3536 C CA . PRO B 1 158 ? -1.579 16.938 29.422 1 92.88 158 PRO B CA 1
ATOM 3537 C C . PRO B 1 158 ? -2.771 16.234 28.781 1 92.88 158 PRO B C 1
ATOM 3539 O O . PRO B 1 158 ? -3.908 16.688 28.906 1 92.88 158 PRO B O 1
ATOM 3542 N N . GLY B 1 159 ? -2.471 15.188 28.078 1 95.19 159 GLY B N 1
ATOM 3543 C CA . GLY B 1 159 ? -3.531 14.469 27.391 1 95.19 159 GLY B CA 1
ATOM 3544 C C . GLY B 1 159 ? -3.871 15.055 26.031 1 95.19 159 GLY B C 1
ATOM 3545 O O . GLY B 1 159 ? -4.711 14.523 25.312 1 95.19 159 GLY B O 1
ATOM 3546 N N . GLY B 1 160 ? -3.207 16.188 25.719 1 98 160 GLY B N 1
ATOM 3547 C CA . GLY B 1 160 ? -3.445 16.812 24.422 1 98 160 GLY B CA 1
ATOM 3548 C C . GLY B 1 160 ? -2.982 15.953 23.266 1 98 160 GLY B C 1
ATOM 3549 O O . GLY B 1 160 ? -2.246 14.984 23.438 1 98 160 GLY B O 1
ATOM 3550 N N . ILE B 1 161 ? -3.447 16.281 22.031 1 98.62 161 ILE B N 1
ATOM 3551 C CA . ILE B 1 161 ? -3.197 15.445 20.859 1 98.62 161 ILE B CA 1
ATOM 3552 C C . ILE B 1 161 ? -2.447 16.25 19.797 1 98.62 161 ILE B C 1
ATOM 3554 O O . ILE B 1 161 ? -2.77 17.422 19.562 1 98.62 161 ILE B O 1
ATOM 3558 N N . LEU B 1 162 ? -1.437 15.688 19.297 1 98.88 162 LEU B N 1
ATOM 3559 C CA . LEU B 1 162 ? -0.678 16.219 18.156 1 98.88 162 LEU B CA 1
ATOM 3560 C C . LEU B 1 162 ? -0.955 15.406 16.891 1 98.88 162 LEU B C 1
ATOM 3562 O O . LEU B 1 162 ? -0.792 14.188 16.891 1 98.88 162 LEU B O 1
ATOM 3566 N N . VAL B 1 163 ? -1.432 16.031 15.82 1 98.88 163 VAL B N 1
ATOM 3567 C CA . VAL B 1 163 ? -1.656 15.422 14.516 1 98.88 163 VAL B CA 1
ATOM 3568 C C . VAL B 1 163 ? -0.644 15.961 13.508 1 98.88 163 VAL B C 1
ATOM 3570 O O . VAL B 1 163 ? -0.598 17.172 13.25 1 98.88 163 VAL B O 1
ATOM 3573 N N . THR B 1 164 ? 0.162 15.117 12.961 1 98.75 164 THR B N 1
ATOM 3574 C CA . THR B 1 164 ? 1.252 15.508 12.07 1 98.75 164 THR B CA 1
ATOM 3575 C C . THR B 1 164 ? 1.151 14.789 10.734 1 98.75 164 THR B C 1
ATOM 3577 O O . THR B 1 164 ? 0.85 13.594 10.688 1 98.75 164 THR B O 1
ATOM 3580 N N . ALA B 1 165 ? 1.423 15.461 9.664 1 98.25 165 ALA B N 1
ATOM 3581 C CA . ALA B 1 165 ? 1.377 14.844 8.344 1 98.25 165 ALA B CA 1
ATOM 3582 C C . ALA B 1 165 ? 2.781 14.648 7.777 1 98.25 165 ALA B C 1
ATOM 3584 O O . ALA B 1 165 ? 3.693 15.422 8.086 1 98.25 165 ALA B O 1
ATOM 3585 N N . PHE B 1 166 ? 2.969 13.648 6.984 1 98.19 166 PHE B N 1
ATOM 3586 C CA . PHE B 1 166 ? 4.191 13.312 6.266 1 98.19 166 PHE B CA 1
ATOM 3587 C C . PHE B 1 166 ? 3.891 12.992 4.809 1 98.19 166 PHE B C 1
ATOM 3589 O O . PHE B 1 166 ? 2.75 12.68 4.457 1 98.19 166 PHE B O 1
ATOM 3596 N N . VAL B 1 167 ? 4.863 13.156 3.98 1 97.75 167 VAL B N 1
ATOM 3597 C CA . VAL B 1 167 ? 4.824 12.672 2.604 1 97.75 167 VAL B CA 1
ATOM 3598 C C . VAL B 1 167 ? 5.723 11.445 2.461 1 97.75 167 VAL B C 1
ATOM 3600 O O . VAL B 1 167 ? 6.84 11.43 2.982 1 97.75 167 VAL B O 1
ATOM 3603 N N . THR B 1 168 ? 5.223 10.438 1.794 1 97.56 168 THR B N 1
ATOM 3604 C CA . THR B 1 168 ? 6.004 9.219 1.659 1 97.56 168 THR B CA 1
ATOM 3605 C C . THR B 1 168 ? 6.93 9.297 0.447 1 97.56 168 THR B C 1
ATOM 3607 O O . THR B 1 168 ? 6.637 10 -0.518 1 97.56 168 THR B O 1
ATOM 3610 N N . ARG B 1 169 ? 8.031 8.57 0.5 1 96.94 169 ARG B N 1
ATOM 3611 C CA . ARG B 1 169 ? 8.938 8.445 -0.64 1 96.94 169 ARG B CA 1
ATOM 3612 C C . ARG B 1 169 ? 8.219 7.844 -1.842 1 96.94 169 ARG B C 1
ATOM 3614 O O . ARG B 1 169 ? 8.523 8.18 -2.988 1 96.94 169 ARG B O 1
ATOM 3621 N N . TYR B 1 170 ? 7.23 7.055 -1.621 1 97.38 170 TYR B N 1
ATOM 3622 C CA . TYR B 1 170 ? 6.5 6.352 -2.672 1 97.38 170 TYR B CA 1
ATOM 3623 C C . TYR B 1 170 ? 5.656 7.32 -3.492 1 97.38 170 TYR B C 1
ATOM 3625 O O . TYR B 1 170 ? 5.402 7.086 -4.676 1 97.38 170 TYR B O 1
ATOM 3633 N N . ALA B 1 171 ? 5.227 8.398 -2.793 1 97.19 171 ALA B N 1
ATOM 3634 C CA . ALA B 1 171 ? 4.449 9.414 -3.506 1 97.19 171 ALA B CA 1
ATOM 3635 C C . ALA B 1 171 ? 5.223 9.953 -4.707 1 97.19 171 ALA B C 1
ATOM 3637 O O . ALA B 1 171 ? 4.695 10 -5.82 1 97.19 171 ALA B O 1
ATOM 3638 N N . HIS B 1 172 ? 6.441 10.305 -4.488 1 96.81 172 HIS B N 1
ATOM 3639 C CA . HIS B 1 172 ? 7.277 10.836 -5.559 1 96.81 172 HIS B CA 1
ATOM 3640 C C . HIS B 1 172 ? 7.566 9.773 -6.613 1 96.81 172 HIS B C 1
ATOM 3642 O O . HIS B 1 172 ? 7.492 10.055 -7.816 1 96.81 172 HIS B O 1
ATOM 3648 N N . LEU B 1 173 ? 7.859 8.586 -6.176 1 97.94 173 LEU B N 1
ATOM 3649 C CA . LEU B 1 173 ? 8.203 7.504 -7.098 1 97.94 173 LEU B CA 1
ATOM 3650 C C . LEU B 1 173 ? 7.004 7.133 -7.969 1 97.94 173 LEU B C 1
ATOM 3652 O O . LEU B 1 173 ? 7.152 6.875 -9.164 1 97.94 173 LEU B O 1
ATOM 3656 N N . ARG B 1 174 ? 5.824 7.098 -7.402 1 97.94 174 ARG B N 1
ATOM 3657 C CA . ARG B 1 174 ? 4.605 6.844 -8.164 1 97.94 174 ARG B CA 1
ATOM 3658 C C . ARG B 1 174 ? 4.363 7.945 -9.195 1 97.94 174 ARG B C 1
ATOM 3660 O O . ARG B 1 174 ? 3.953 7.668 -10.32 1 97.94 174 ARG B O 1
ATOM 3667 N N . ASP B 1 175 ? 4.641 9.18 -8.781 1 96.38 175 ASP B N 1
ATOM 3668 C CA . ASP B 1 175 ? 4.469 10.312 -9.68 1 96.38 175 ASP B CA 1
ATOM 3669 C C . ASP B 1 175 ? 5.371 10.18 -10.906 1 96.38 175 ASP B C 1
ATOM 3671 O O . ASP B 1 175 ? 4.914 10.328 -12.039 1 96.38 175 ASP B O 1
ATOM 3675 N N . ILE B 1 176 ? 6.648 9.836 -10.734 1 96.94 176 ILE B N 1
ATOM 3676 C CA . ILE B 1 176 ? 7.566 9.812 -11.867 1 96.94 176 ILE B CA 1
ATOM 3677 C C . ILE B 1 176 ? 7.316 8.555 -12.703 1 96.94 176 ILE B C 1
ATOM 3679 O O . ILE B 1 176 ? 7.535 8.562 -13.922 1 96.94 176 ILE B O 1
ATOM 3683 N N . ALA B 1 177 ? 6.805 7.48 -12.102 1 97.75 177 ALA B N 1
ATOM 3684 C CA . ALA B 1 177 ? 6.434 6.293 -12.867 1 97.75 177 ALA B CA 1
ATOM 3685 C C . ALA B 1 177 ? 5.344 6.617 -13.883 1 97.75 177 ALA B C 1
ATOM 3687 O O . ALA B 1 177 ? 5.312 6.035 -14.977 1 97.75 177 ALA B O 1
ATOM 3688 N N . GLN B 1 178 ? 4.5 7.523 -13.539 1 96.44 178 GLN B N 1
ATOM 3689 C CA . GLN B 1 178 ? 3.357 7.859 -14.375 1 96.44 178 GLN B CA 1
ATOM 3690 C C . GLN B 1 178 ? 3.705 8.977 -15.359 1 96.44 178 GLN B C 1
ATOM 3692 O O . GLN B 1 178 ? 3.252 8.969 -16.5 1 96.44 178 GLN B O 1
ATOM 3697 N N . ARG B 1 179 ? 4.535 9.914 -14.953 1 96.38 179 ARG B N 1
ATOM 3698 C CA . ARG B 1 179 ? 4.684 11.133 -15.742 1 96.38 179 ARG B CA 1
ATOM 3699 C C . ARG B 1 179 ? 5.992 11.117 -16.531 1 96.38 179 ARG B C 1
ATOM 3701 O O . ARG B 1 179 ? 6.059 11.648 -17.641 1 96.38 179 ARG B O 1
ATOM 3708 N N . ASP B 1 180 ? 6.992 10.586 -15.93 1 97 180 ASP B N 1
ATOM 3709 C CA . ASP B 1 180 ? 8.328 10.586 -16.516 1 97 180 ASP B CA 1
ATOM 3710 C C . ASP B 1 180 ? 9.133 9.375 -16.047 1 97 180 ASP B C 1
ATOM 3712 O O . ASP B 1 180 ? 10.148 9.523 -15.359 1 97 180 ASP B O 1
ATOM 3716 N N . PRO B 1 181 ? 8.75 8.195 -16.469 1 97.19 181 PRO B N 1
ATOM 3717 C CA . PRO B 1 181 ? 9.344 6.973 -15.922 1 97.19 181 PRO B CA 1
ATOM 3718 C C . PRO B 1 181 ? 10.82 6.816 -16.297 1 97.19 181 PRO B C 1
ATOM 3720 O O . PRO B 1 181 ? 11.562 6.129 -15.594 1 97.19 181 PRO B O 1
ATOM 3723 N N . ASP B 1 182 ? 11.305 7.516 -17.328 1 97.69 182 ASP B N 1
ATOM 3724 C CA . ASP B 1 182 ? 12.703 7.414 -17.734 1 97.69 182 ASP B CA 1
ATOM 3725 C C . ASP B 1 182 ? 13.617 8.086 -16.703 1 97.69 182 ASP B C 1
ATOM 3727 O O . ASP B 1 182 ? 14.812 7.781 -16.641 1 97.69 182 ASP B O 1
ATOM 3731 N N . ARG B 1 183 ? 13.086 8.961 -15.992 1 97.31 183 ARG B N 1
ATOM 3732 C CA . ARG B 1 183 ? 13.867 9.828 -15.117 1 97.31 183 ARG B CA 1
ATOM 3733 C C . ARG B 1 183 ? 14.609 9.016 -14.055 1 97.31 183 ARG B C 1
ATOM 3735 O O . ARG B 1 183 ? 15.734 9.344 -13.688 1 97.31 183 ARG B O 1
ATOM 3742 N N . LEU B 1 184 ? 13.953 7.941 -13.492 1 98 184 LEU B N 1
ATOM 3743 C CA . LEU B 1 184 ? 14.578 7.137 -12.445 1 98 184 LEU B CA 1
ATOM 3744 C C . LEU B 1 184 ? 15.93 6.594 -12.906 1 98 184 LEU B C 1
ATOM 3746 O O . LEU B 1 184 ? 16.938 6.762 -12.219 1 98 184 LEU B O 1
ATOM 3750 N N . ALA B 1 185 ? 15.938 6.012 -14.062 1 97.25 185 ALA B N 1
ATOM 3751 C CA . ALA B 1 185 ? 17.172 5.434 -14.594 1 97.25 185 ALA B CA 1
ATOM 3752 C C . ALA B 1 185 ? 18.172 6.523 -14.977 1 97.25 185 ALA B C 1
ATOM 3754 O O . ALA B 1 185 ? 19.359 6.41 -14.68 1 97.25 185 ALA B O 1
ATOM 3755 N N . MET B 1 186 ? 17.703 7.59 -15.609 1 97.5 186 MET B N 1
ATOM 3756 C CA . MET B 1 186 ? 18.547 8.664 -16.109 1 97.5 186 MET B CA 1
ATOM 3757 C C . MET B 1 186 ? 19.266 9.367 -14.969 1 97.5 186 MET B C 1
ATOM 3759 O O . MET B 1 186 ? 20.422 9.773 -15.109 1 97.5 186 MET B O 1
ATOM 3763 N N . GLU B 1 187 ? 18.609 9.5 -13.859 1 97.62 187 GLU B N 1
ATOM 3764 C CA . GLU B 1 187 ? 19.172 10.266 -12.75 1 97.62 187 GLU B CA 1
ATOM 3765 C C . GLU B 1 187 ? 19.438 9.367 -11.547 1 97.62 187 GLU B C 1
ATOM 3767 O O . GLU B 1 187 ? 19.375 9.82 -10.398 1 97.62 187 GLU B O 1
ATOM 3772 N N . PHE B 1 188 ? 19.609 8.031 -11.812 1 97.62 188 PHE B N 1
ATOM 3773 C CA . PHE B 1 188 ? 19.734 7.113 -10.688 1 97.62 188 PHE B CA 1
ATOM 3774 C C . PHE B 1 188 ? 20.969 7.441 -9.859 1 97.62 188 PHE B C 1
ATOM 3776 O O . PHE B 1 188 ? 20.875 7.668 -8.648 1 97.62 188 PHE B O 1
ATOM 3783 N N . GLU B 1 189 ? 22.141 7.543 -10.484 1 96.94 189 GLU B N 1
ATOM 3784 C CA . GLU B 1 189 ? 23.391 7.754 -9.758 1 96.94 189 GLU B CA 1
ATOM 3785 C C . GLU B 1 189 ? 23.5 9.188 -9.242 1 96.94 189 GLU B C 1
ATOM 3787 O O . GLU B 1 189 ? 24.062 9.422 -8.172 1 96.94 189 GLU B O 1
ATOM 3792 N N . SER B 1 190 ? 22.938 10.164 -9.953 1 96.31 190 SER B N 1
ATOM 3793 C CA . SER B 1 190 ? 23.109 11.57 -9.609 1 96.31 190 SER B CA 1
ATOM 3794 C C . SER B 1 190 ? 22.125 12.008 -8.531 1 96.31 190 SER B C 1
ATOM 3796 O O . SER B 1 190 ? 22.391 12.977 -7.805 1 96.31 190 SER B O 1
ATOM 3798 N N . PHE B 1 191 ? 21.047 11.289 -8.406 1 96.94 191 PHE B N 1
ATOM 3799 C CA . PHE B 1 191 ? 20.047 11.82 -7.484 1 96.94 191 PHE B CA 1
ATOM 3800 C C . PHE B 1 191 ? 19.344 10.688 -6.746 1 96.94 191 PHE B C 1
ATOM 3802 O O . PHE B 1 191 ? 19.359 10.641 -5.516 1 96.94 191 PHE B O 1
ATOM 3809 N N . TYR B 1 192 ? 18.719 9.68 -7.391 1 97.75 192 TYR B N 1
ATOM 3810 C CA . TYR B 1 192 ? 17.734 8.781 -6.812 1 97.75 192 TYR B CA 1
ATOM 3811 C C . TYR B 1 192 ? 18.391 7.797 -5.852 1 97.75 192 TYR B C 1
ATOM 3813 O O . TYR B 1 192 ? 17.781 7.391 -4.855 1 97.75 192 TYR B O 1
ATOM 3821 N N . LYS B 1 193 ? 19.609 7.367 -6.137 1 97.06 193 LYS B N 1
ATOM 3822 C CA . LYS B 1 193 ? 20.312 6.48 -5.211 1 97.06 193 LYS B CA 1
ATOM 3823 C C . LYS B 1 193 ? 20.359 7.074 -3.807 1 97.06 193 LYS B C 1
ATOM 3825 O O . LYS B 1 193 ? 20.016 6.398 -2.832 1 97.06 193 LYS B O 1
ATOM 3830 N N . GLU B 1 194 ? 20.703 8.344 -3.719 1 96.38 194 GLU B N 1
ATOM 3831 C CA . GLU B 1 194 ? 20.75 9.031 -2.434 1 96.38 194 GLU B CA 1
ATOM 3832 C C . GLU B 1 194 ? 19.344 9.336 -1.916 1 96.38 194 GLU B C 1
ATOM 3834 O O . G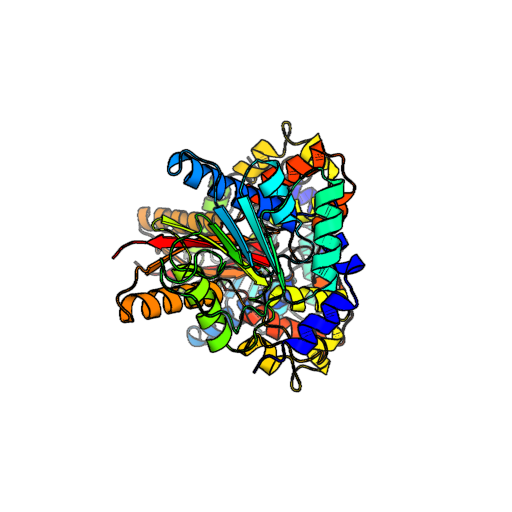LU B 1 194 ? 19.078 9.211 -0.718 1 96.38 194 GLU B O 1
ATOM 3839 N N . TYR B 1 195 ? 18.484 9.742 -2.77 1 96.88 195 TYR B N 1
ATOM 3840 C CA . TYR B 1 195 ? 17.109 10.055 -2.406 1 96.88 195 TYR B CA 1
ATOM 3841 C C . TYR B 1 195 ? 16.438 8.859 -1.744 1 96.88 195 TYR B C 1
ATOM 3843 O O . TYR B 1 195 ? 15.766 9.008 -0.715 1 96.88 195 TYR B O 1
ATOM 3851 N N . LEU B 1 196 ? 16.641 7.637 -2.309 1 96.5 196 LEU B N 1
ATOM 3852 C CA . LEU B 1 196 ? 16 6.422 -1.811 1 96.5 196 LEU B CA 1
ATOM 3853 C C . LEU B 1 196 ? 16.484 6.094 -0.402 1 96.5 196 LEU B C 1
ATOM 3855 O O . LEU B 1 196 ? 15.719 5.559 0.41 1 96.5 196 LEU B O 1
ATOM 3859 N N . SER B 1 197 ? 17.641 6.473 -0.079 1 94.62 197 SER B N 1
ATOM 3860 C CA . SER B 1 197 ? 18.203 6.156 1.226 1 94.62 197 SER B CA 1
ATOM 3861 C C . SER B 1 197 ? 17.906 7.25 2.242 1 94.62 197 SER B C 1
ATOM 3863 O O . SER B 1 197 ? 17.609 6.965 3.402 1 94.62 197 SER B O 1
ATOM 3865 N N . SER B 1 198 ? 17.859 8.547 1.848 1 94.88 198 SER B N 1
ATOM 3866 C CA . SER B 1 198 ? 17.812 9.648 2.799 1 94.88 198 SER B CA 1
ATOM 3867 C C . SER B 1 198 ? 16.406 10.242 2.895 1 94.88 198 SER B C 1
ATOM 3869 O O . SER B 1 198 ? 16.062 10.859 3.904 1 94.88 198 SER B O 1
ATOM 3871 N N . GLY B 1 199 ? 15.688 10.156 1.755 1 96.38 199 GLY B N 1
ATOM 3872 C CA . GLY B 1 199 ? 14.383 10.789 1.694 1 96.38 199 GLY B CA 1
ATOM 3873 C C . GLY B 1 199 ? 14.461 12.273 1.371 1 96.38 199 GLY B C 1
ATOM 3874 O O . GLY B 1 199 ? 13.43 12.945 1.263 1 96.38 199 GLY B O 1
ATOM 3875 N N . LYS B 1 200 ? 15.664 12.844 1.28 1 95.44 200 LYS B N 1
ATOM 3876 C CA . LYS B 1 200 ? 15.844 14.258 0.959 1 95.44 200 LYS B CA 1
ATOM 3877 C C . LYS B 1 200 ? 15.633 14.516 -0.529 1 95.44 200 LYS B C 1
ATOM 3879 O O . LYS B 1 200 ? 16.359 13.984 -1.368 1 95.44 200 LYS B O 1
ATOM 3884 N N . TYR B 1 201 ? 14.641 15.195 -0.844 1 95.06 201 TYR B N 1
ATOM 3885 C CA . TYR B 1 201 ? 14.359 15.609 -2.213 1 95.06 201 TYR B CA 1
ATOM 3886 C C . TYR B 1 201 ? 14.93 17 -2.488 1 95.06 201 TYR B C 1
ATOM 3888 O O . TYR B 1 201 ? 14.297 18.016 -2.184 1 95.06 201 TYR B O 1
ATOM 3896 N N . THR B 1 202 ? 16.016 17.062 -3.139 1 90.94 202 THR B N 1
ATOM 3897 C CA . THR B 1 202 ? 16.734 18.312 -3.396 1 90.94 202 THR B CA 1
ATOM 3898 C C . THR B 1 202 ? 16.859 18.562 -4.895 1 90.94 202 THR B C 1
ATOM 3900 O O . THR B 1 202 ? 17.688 19.375 -5.324 1 90.94 202 THR B O 1
ATOM 3903 N N . ARG B 1 203 ? 16.172 17.734 -5.645 1 87.69 203 ARG B N 1
ATOM 3904 C CA . ARG B 1 203 ? 16.266 17.844 -7.098 1 87.69 203 ARG B CA 1
ATOM 3905 C C . ARG B 1 203 ? 15.766 19.188 -7.59 1 87.69 203 ARG B C 1
ATOM 3907 O O . ARG B 1 203 ? 16.312 19.766 -8.531 1 87.69 203 ARG B O 1
ATOM 3914 N N . ASN B 1 204 ? 14.68 19.578 -7.035 1 83.81 204 ASN B N 1
ATOM 3915 C CA . ASN B 1 204 ? 14.164 20.906 -7.285 1 83.81 204 ASN B CA 1
ATOM 3916 C C . ASN B 1 204 ? 14.641 21.906 -6.227 1 83.81 204 ASN B C 1
ATOM 3918 O O . ASN B 1 204 ? 14.117 21.922 -5.109 1 83.81 204 ASN B O 1
ATOM 3922 N N . ALA B 1 205 ? 15.453 22.734 -6.59 1 80.06 205 ALA B N 1
ATOM 3923 C CA . ALA B 1 205 ? 16.094 23.656 -5.652 1 80.06 205 ALA B CA 1
ATOM 3924 C C . ALA B 1 205 ? 15.07 24.625 -5.07 1 80.06 205 ALA B C 1
ATOM 3926 O O . ALA B 1 205 ? 15.258 25.141 -3.969 1 80.06 205 ALA B O 1
ATOM 3927 N N . SER B 1 206 ? 14.055 24.812 -5.785 1 80.94 206 SER B N 1
ATOM 3928 C CA . SER B 1 206 ? 13.055 25.781 -5.355 1 80.94 206 SER B CA 1
ATOM 3929 C C . SER B 1 206 ? 12.047 25.141 -4.398 1 80.94 206 SER B C 1
ATOM 3931 O O . SER B 1 206 ? 11.281 25.844 -3.738 1 80.94 206 SER B O 1
ATOM 3933 N N . MET B 1 207 ? 12.141 23.859 -4.246 1 83.31 207 MET B N 1
ATOM 3934 C CA . MET B 1 207 ? 11.188 23.203 -3.355 1 83.31 207 MET B CA 1
ATOM 3935 C C . MET B 1 207 ? 11.789 21.953 -2.721 1 83.31 207 MET B C 1
ATOM 3937 O O . MET B 1 207 ? 11.297 20.844 -2.939 1 83.31 207 MET B O 1
ATOM 3941 N N . PRO B 1 208 ? 12.812 22.156 -1.973 1 88.75 208 PRO B N 1
ATOM 3942 C CA . PRO B 1 208 ? 13.328 20.984 -1.261 1 88.75 208 PRO B CA 1
ATOM 3943 C C . PRO B 1 208 ? 12.305 20.391 -0.303 1 88.75 208 PRO B C 1
ATOM 3945 O O . PRO B 1 208 ? 11.508 21.109 0.293 1 88.75 208 PRO B O 1
ATOM 3948 N N . SER B 1 209 ? 12.328 19.141 -0.229 1 93.06 209 SER B N 1
ATOM 3949 C CA . SER B 1 209 ? 11.367 18.438 0.609 1 93.06 209 SER B CA 1
ATOM 3950 C C . SER B 1 209 ? 11.984 17.188 1.238 1 93.06 209 SER B C 1
ATOM 3952 O O . SER B 1 209 ? 13.102 16.797 0.884 1 93.06 209 SER B O 1
ATOM 3954 N N . TYR B 1 210 ? 11.359 16.734 2.217 1 96.06 210 TYR B N 1
ATOM 3955 C CA . TYR B 1 210 ? 11.734 15.477 2.865 1 96.06 210 TYR B CA 1
ATOM 3956 C C . TYR B 1 210 ? 10.594 14.469 2.805 1 96.06 210 TYR B C 1
ATOM 3958 O O . TYR B 1 210 ? 9.469 14.773 3.199 1 96.06 210 TYR B O 1
ATOM 3966 N N . HIS B 1 211 ? 10.906 13.312 2.236 1 97.69 211 HIS B N 1
ATOM 3967 C CA . HIS B 1 211 ? 9.945 12.227 2.117 1 97.69 211 HIS B CA 1
ATOM 3968 C C . HIS B 1 211 ? 10.359 11.031 2.971 1 97.69 211 HIS B C 1
ATOM 3970 O O . HIS B 1 211 ? 11.539 10.703 3.062 1 97.69 211 HIS B O 1
ATOM 3976 N N . THR B 1 212 ? 9.398 10.43 3.59 1 97 212 THR B N 1
ATOM 3977 C CA . THR B 1 212 ? 9.695 9.383 4.559 1 97 212 THR B CA 1
ATOM 3978 C C . THR B 1 212 ? 8.828 8.156 4.312 1 97 212 THR B C 1
ATOM 3980 O O . THR B 1 212 ? 8.305 7.969 3.215 1 97 212 THR B O 1
ATOM 3983 N N . ASN B 1 213 ? 8.844 7.129 5.18 1 95.5 213 ASN B N 1
ATOM 3984 C CA . ASN B 1 213 ? 7.906 6.016 5.266 1 95.5 213 ASN B CA 1
ATOM 3985 C C . ASN B 1 213 ? 7.352 5.859 6.676 1 95.5 213 ASN B C 1
ATOM 3987 O O . ASN B 1 213 ? 7.727 6.605 7.582 1 95.5 213 ASN B O 1
ATOM 3991 N N . ALA B 1 214 ? 6.441 4.992 6.828 1 96.56 214 ALA B N 1
ATOM 3992 C CA . ALA B 1 214 ? 5.723 4.848 8.094 1 96.56 214 ALA B CA 1
ATOM 3993 C C . ALA B 1 214 ? 6.68 4.48 9.227 1 96.56 214 ALA B C 1
ATOM 3995 O O . ALA B 1 214 ? 6.555 4.992 10.336 1 96.56 214 ALA B O 1
ATOM 3996 N N . LYS B 1 215 ? 7.594 3.604 8.961 1 95.5 215 LYS B N 1
ATOM 3997 C CA . LYS B 1 215 ? 8.547 3.17 9.977 1 95.5 215 LYS B CA 1
ATOM 3998 C C . LYS B 1 215 ? 9.398 4.34 10.469 1 95.5 215 LYS B C 1
ATOM 4000 O O . LYS B 1 215 ? 9.547 4.543 11.672 1 95.5 215 LYS B O 1
ATOM 4005 N N . GLU B 1 216 ? 9.93 5.094 9.578 1 96.06 216 GLU B N 1
ATOM 4006 C CA . GLU B 1 216 ? 10.773 6.234 9.914 1 96.06 216 GLU B CA 1
ATOM 4007 C C . GLU B 1 216 ? 9.977 7.312 10.641 1 96.06 216 GLU B C 1
ATOM 4009 O O . GLU B 1 216 ? 10.492 7.973 11.539 1 96.06 216 GLU B O 1
ATOM 4014 N N . ALA B 1 217 ? 8.773 7.559 10.211 1 97 217 ALA B N 1
ATOM 4015 C CA . ALA B 1 217 ? 7.906 8.5 10.922 1 97 217 ALA B CA 1
ATOM 4016 C C . ALA B 1 217 ? 7.707 8.07 12.375 1 97 217 ALA B C 1
ATOM 4018 O O . ALA B 1 217 ? 7.754 8.898 13.281 1 97 217 ALA B O 1
ATOM 4019 N N . GLY B 1 218 ? 7.453 6.758 12.57 1 97.69 218 GLY B N 1
ATOM 4020 C CA . GLY B 1 218 ? 7.324 6.242 13.93 1 97.69 218 GLY B CA 1
ATOM 4021 C C . GLY B 1 218 ? 8.578 6.43 14.758 1 97.69 218 GLY B C 1
ATOM 4022 O O . GLY B 1 218 ? 8.5 6.773 15.938 1 97.69 218 GLY B O 1
ATOM 4023 N N . GLU B 1 219 ? 9.695 6.18 14.172 1 97.75 219 GLU B N 1
ATOM 4024 C CA . GLU B 1 219 ? 10.969 6.344 14.859 1 97.75 219 GLU B CA 1
ATOM 4025 C C . GLU B 1 219 ? 11.18 7.789 15.289 1 97.75 219 GLU B C 1
ATOM 4027 O O . GLU B 1 219 ? 11.758 8.047 16.344 1 97.75 219 GLU B O 1
ATOM 4032 N N . LEU B 1 220 ? 10.773 8.672 14.461 1 97.81 220 LEU B N 1
ATOM 4033 C CA . LEU B 1 220 ? 10.867 10.086 14.789 1 97.81 220 LEU B CA 1
ATOM 4034 C C . LEU B 1 220 ? 10.117 10.398 16.078 1 97.81 220 LEU B C 1
ATOM 4036 O O . LEU B 1 220 ? 10.625 11.117 16.938 1 97.81 220 LEU B O 1
ATOM 4040 N N . PHE B 1 221 ? 8.945 9.883 16.25 1 98.38 221 PHE B N 1
ATOM 4041 C CA . PHE B 1 221 ? 8.148 10.117 17.438 1 98.38 221 PHE B CA 1
ATOM 4042 C C . PHE B 1 221 ? 8.773 9.438 18.656 1 98.38 221 PHE B C 1
ATOM 4044 O O . PHE B 1 221 ? 8.688 9.945 19.766 1 98.38 221 PHE B O 1
ATOM 4051 N N . TRP B 1 222 ? 9.344 8.289 18.422 1 98.06 222 TRP B N 1
ATOM 4052 C CA . TRP B 1 222 ? 10.062 7.617 19.5 1 98.06 222 TRP B CA 1
ATOM 4053 C C . TRP B 1 222 ? 11.219 8.477 20 1 98.06 222 TRP B C 1
ATOM 4055 O O . TRP B 1 222 ? 11.445 8.586 21.219 1 98.06 222 TRP B O 1
ATOM 4065 N N . GLU B 1 223 ? 11.906 9.016 19.109 1 98.31 223 GLU B N 1
ATOM 4066 C CA . GLU B 1 223 ? 13.016 9.891 19.469 1 98.31 223 GLU B CA 1
ATOM 4067 C C . GLU B 1 223 ? 12.523 11.125 20.219 1 98.31 223 GLU B C 1
ATOM 4069 O O . GLU B 1 223 ? 13.148 11.555 21.188 1 98.31 223 GLU B O 1
ATOM 4074 N N . VAL B 1 224 ? 11.469 11.695 19.75 1 98.44 224 VAL B N 1
ATOM 4075 C CA . VAL B 1 224 ? 10.875 12.859 20.406 1 98.44 224 VAL B CA 1
ATOM 4076 C C . VAL B 1 224 ? 10.5 12.5 21.844 1 98.44 224 VAL B C 1
ATOM 4078 O O . VAL B 1 224 ? 10.789 13.258 22.781 1 98.44 224 VAL B O 1
ATOM 4081 N N . ASP B 1 225 ? 9.812 11.367 22.031 1 98.31 225 ASP B N 1
ATOM 4082 C CA . ASP B 1 225 ? 9.445 10.906 23.359 1 98.31 225 ASP B CA 1
ATOM 4083 C C . ASP B 1 225 ? 10.672 10.789 24.266 1 98.31 225 ASP B C 1
ATOM 4085 O O . ASP B 1 225 ? 10.648 11.242 25.406 1 98.31 225 ASP B O 1
ATOM 4089 N N . GLY B 1 226 ? 11.703 10.188 23.719 1 97.56 226 GLY B N 1
ATOM 4090 C CA . GLY B 1 226 ? 12.938 10.055 24.469 1 97.56 226 GLY B CA 1
ATOM 4091 C C . GLY B 1 226 ? 13.539 11.383 24.875 1 97.56 226 GLY B C 1
ATOM 4092 O O . GLY B 1 226 ? 13.977 11.547 26.016 1 97.56 226 GLY B O 1
ATOM 4093 N N . LEU B 1 227 ? 13.609 12.344 23.984 1 97.69 227 LEU B N 1
ATOM 4094 C CA . LEU B 1 227 ? 14.18 13.656 24.25 1 97.69 227 LEU B CA 1
ATOM 4095 C C . LEU B 1 227 ? 13.391 14.391 25.328 1 97.69 227 LEU B C 1
ATOM 4097 O O . LEU B 1 227 ? 13.977 15.031 26.203 1 97.69 227 LEU B O 1
ATOM 4101 N N . LEU B 1 228 ? 12.117 14.297 25.234 1 97 228 LEU B N 1
ATOM 4102 C CA . LEU B 1 228 ? 11.273 14.953 26.234 1 97 228 LEU B CA 1
ATOM 4103 C C . LEU B 1 228 ? 11.492 14.352 27.609 1 97 228 LEU B C 1
ATOM 4105 O O . LEU B 1 228 ? 11.695 15.078 28.594 1 97 228 LEU B O 1
ATOM 4109 N N . ARG B 1 229 ? 11.5 13.078 27.688 1 95.75 229 ARG B N 1
ATOM 4110 C CA . ARG B 1 229 ? 11.664 12.398 28.953 1 95.75 229 ARG B CA 1
ATOM 4111 C C . ARG B 1 229 ? 13.047 12.664 29.547 1 95.75 229 ARG B C 1
ATOM 4113 O O . ARG B 1 229 ? 13.203 12.781 30.766 1 95.75 229 ARG B O 1
ATOM 4120 N N . ALA B 1 230 ? 13.977 12.742 28.719 1 96.25 230 ALA B N 1
ATOM 4121 C CA . ALA B 1 230 ? 15.336 13.031 29.172 1 96.25 230 ALA B CA 1
ATOM 4122 C C . ALA B 1 230 ? 15.406 14.406 29.828 1 96.25 230 ALA B C 1
ATOM 4124 O O . ALA B 1 230 ? 16.25 14.641 30.703 1 96.25 230 ALA B O 1
ATOM 4125 N N . ARG B 1 231 ? 14.523 15.336 29.484 1 93.19 231 ARG B N 1
ATOM 4126 C CA . ARG B 1 231 ? 14.492 16.688 30.031 1 93.19 231 ARG B CA 1
ATOM 4127 C C . ARG B 1 231 ? 13.531 16.781 31.219 1 93.19 231 ARG B C 1
ATOM 4129 O O . ARG B 1 231 ? 13.258 17.859 31.719 1 93.19 231 ARG B O 1
ATOM 4136 N N . GLY B 1 232 ? 12.93 15.648 31.562 1 93.5 232 GLY B N 1
ATOM 4137 C CA . GLY B 1 232 ? 12 15.617 32.688 1 93.5 232 GLY B CA 1
ATOM 4138 C C . GLY B 1 232 ? 10.617 16.109 32.312 1 93.5 232 GLY B C 1
ATOM 4139 O O . GLY B 1 232 ? 9.82 16.469 33.188 1 93.5 232 GLY B O 1
ATOM 4140 N N . ALA B 1 233 ? 10.367 16.219 31.062 1 93.44 233 ALA B N 1
ATOM 4141 C CA . ALA B 1 233 ? 9.062 16.672 30.578 1 93.44 233 ALA B CA 1
ATOM 4142 C C . ALA B 1 233 ? 8.141 15.5 30.281 1 93.44 233 ALA B C 1
ATOM 4144 O O . ALA B 1 233 ? 8.602 14.367 30.125 1 93.44 233 ALA B O 1
ATOM 4145 N N . PRO B 1 234 ? 6.852 15.734 30.281 1 94.56 234 PRO B N 1
ATOM 4146 C CA . PRO B 1 234 ? 5.934 14.688 29.812 1 94.56 234 PRO B CA 1
ATOM 4147 C C . PRO B 1 234 ? 6.277 14.188 28.422 1 94.56 234 PRO B C 1
ATOM 4149 O O . PRO B 1 234 ? 6.695 14.969 27.562 1 94.56 234 PRO B O 1
ATOM 4152 N N . GLY B 1 235 ? 5.992 12.914 28.172 1 96.69 235 GLY B N 1
ATOM 4153 C CA . GLY B 1 235 ? 6.324 12.281 26.906 1 96.69 235 GLY B CA 1
ATOM 4154 C C . GLY B 1 235 ? 5.262 12.484 25.844 1 96.69 235 GLY B C 1
ATOM 4155 O O . GLY B 1 235 ? 4.289 13.211 26.062 1 96.69 235 GLY B O 1
ATOM 4156 N N . LEU B 1 236 ? 5.543 12.016 24.719 1 98.12 236 LEU B N 1
ATOM 4157 C CA . LEU B 1 236 ? 4.645 12 23.562 1 98.12 236 LEU B CA 1
ATOM 4158 C C . LEU B 1 236 ? 4.539 10.602 22.969 1 98.12 236 LEU B C 1
ATOM 4160 O O . LEU B 1 236 ? 5.516 10.07 22.453 1 98.12 236 LEU B O 1
ATOM 4164 N N . THR B 1 237 ? 3.387 9.992 23.031 1 97.94 237 THR B N 1
ATOM 4165 C CA . THR B 1 237 ? 3.189 8.617 22.578 1 97.94 237 THR B CA 1
ATOM 4166 C C . THR B 1 237 ? 2.447 8.586 21.25 1 97.94 237 THR B C 1
ATOM 4168 O O . THR B 1 237 ? 1.367 9.164 21.125 1 97.94 237 THR B O 1
ATOM 4171 N N . LEU B 1 238 ? 3.053 7.941 20.266 1 98.38 238 LEU B N 1
ATOM 4172 C CA . LEU B 1 238 ? 2.396 7.742 18.969 1 98.38 238 LEU B CA 1
ATOM 4173 C C . LEU B 1 238 ? 1.302 6.688 19.078 1 98.38 238 LEU B C 1
ATOM 4175 O O . LEU B 1 238 ? 1.577 5.531 19.422 1 98.38 238 LEU B O 1
ATOM 4179 N N . ASN B 1 239 ? 0.065 7.105 18.75 1 97.69 239 ASN B N 1
ATOM 4180 C CA . ASN B 1 239 ? -1.074 6.211 18.938 1 97.69 239 ASN B CA 1
ATOM 4181 C C . ASN B 1 239 ? -1.552 5.633 17.609 1 97.69 239 ASN B C 1
ATOM 4183 O O . ASN B 1 239 ? -2.004 4.488 17.547 1 97.69 239 ASN B O 1
ATOM 4187 N N . ARG B 1 240 ? -1.507 6.469 16.578 1 97.81 240 ARG B N 1
ATOM 4188 C CA . ARG B 1 240 ? -2.051 6.07 15.281 1 97.81 240 ARG B CA 1
ATOM 4189 C C . ARG B 1 240 ? -1.177 6.578 14.141 1 97.81 240 ARG B C 1
ATOM 4191 O O . ARG B 1 240 ? -0.614 7.672 14.219 1 97.81 240 ARG B O 1
ATOM 4198 N N . VAL B 1 241 ? -0.981 5.836 13.195 1 98.56 241 VAL B N 1
ATOM 4199 C CA . VAL B 1 241 ? -0.515 6.27 11.883 1 98.56 241 VAL B CA 1
ATOM 4200 C C . VAL B 1 241 ? -1.556 5.91 10.82 1 98.56 241 VAL B C 1
ATOM 4202 O O . VAL B 1 241 ? -1.991 4.762 10.734 1 98.56 241 VAL B O 1
ATOM 4205 N N . VAL B 1 242 ? -1.964 6.883 10.016 1 98.56 242 VAL B N 1
ATOM 4206 C CA . VAL B 1 242 ? -3.105 6.738 9.117 1 98.56 242 VAL B CA 1
ATOM 4207 C C . VAL B 1 242 ? -2.668 7.004 7.68 1 98.56 242 VAL B C 1
ATOM 4209 O O . VAL B 1 242 ? -1.997 8 7.402 1 98.56 242 VAL B O 1
ATOM 4212 N N . ALA B 1 243 ? -3.033 6.086 6.785 1 98.38 243 ALA B N 1
ATOM 4213 C CA . ALA B 1 243 ? -2.863 6.309 5.352 1 98.38 243 ALA B CA 1
ATOM 4214 C C . ALA B 1 243 ? -3.947 7.234 4.805 1 98.38 243 ALA B C 1
ATOM 4216 O O . ALA B 1 243 ? -5.102 6.828 4.656 1 98.38 243 ALA B O 1
ATOM 4217 N N . CYS B 1 244 ? -3.598 8.422 4.355 1 97.44 244 CYS B N 1
ATOM 4218 C CA . CYS B 1 244 ? -4.582 9.461 4.09 1 97.44 244 CYS B CA 1
ATOM 4219 C C . CYS B 1 244 ? -5.336 9.188 2.795 1 97.44 244 CYS B C 1
ATOM 4221 O O . CYS B 1 244 ? -6.422 9.727 2.576 1 97.44 244 CYS B O 1
ATOM 4223 N N . GLU B 1 245 ? -4.793 8.398 1.884 1 96.81 245 GLU B N 1
ATOM 4224 C CA . GLU B 1 245 ? -5.5 8 0.669 1 96.81 245 GLU B CA 1
ATOM 4225 C C . GLU B 1 245 ? -5.879 6.523 0.708 1 96.81 245 GLU B C 1
ATOM 4227 O O . GLU B 1 245 ? -6.359 5.973 -0.285 1 96.81 245 GLU B O 1
ATOM 4232 N N . GLY B 1 246 ? -5.539 5.883 1.869 1 96.19 246 GLY B N 1
ATOM 4233 C CA . GLY B 1 246 ? -5.801 4.457 1.966 1 96.19 246 GLY B CA 1
ATOM 4234 C C . GLY B 1 246 ? -5.156 3.654 0.85 1 96.19 246 GLY B C 1
ATOM 4235 O O . GLY B 1 246 ? -3.965 3.811 0.574 1 96.19 246 GLY B O 1
ATOM 4236 N N . PHE B 1 247 ? -5.926 2.777 0.256 1 97.44 247 PHE B N 1
ATOM 4237 C CA . PHE B 1 247 ? -5.414 1.914 -0.802 1 97.44 247 PHE B CA 1
ATOM 4238 C C . PHE B 1 247 ? -5.512 2.604 -2.158 1 97.44 247 PHE B C 1
ATOM 4240 O O . PHE B 1 247 ? -5.285 1.977 -3.195 1 97.44 247 PHE B O 1
ATOM 4247 N N . LEU B 1 248 ? -5.797 3.918 -2.211 1 97.75 248 LEU B N 1
ATOM 4248 C CA . LEU B 1 248 ? -5.988 4.621 -3.475 1 97.75 248 LEU B CA 1
ATOM 4249 C C . LEU B 1 248 ? -4.926 5.699 -3.662 1 97.75 248 LEU B C 1
ATOM 4251 O O . LEU B 1 248 ? -5.172 6.715 -4.316 1 97.75 248 LEU B O 1
ATOM 4255 N N . GLY B 1 249 ? -3.77 5.574 -3.051 1 96.06 249 GLY B N 1
ATOM 4256 C CA . GLY B 1 249 ? -2.66 6.48 -3.299 1 96.06 249 GLY B CA 1
ATOM 4257 C C . GLY B 1 249 ? -2.199 6.477 -4.742 1 96.06 249 GLY B C 1
ATOM 4258 O O . GLY B 1 249 ? -2.607 5.621 -5.531 1 96.06 249 GLY B O 1
ATOM 4259 N N . GLY B 1 250 ? -1.377 7.492 -5.133 1 95.38 250 GLY B N 1
ATOM 4260 C CA . GLY B 1 250 ? -0.805 7.551 -6.469 1 95.38 250 GLY B CA 1
ATOM 4261 C C . GLY B 1 250 ? -1.758 8.125 -7.5 1 95.38 250 GLY B C 1
ATOM 4262 O O . GLY B 1 250 ? -1.599 7.883 -8.703 1 95.38 250 GLY B O 1
ATOM 4263 N N . GLY B 1 251 ? -2.768 8.789 -7.02 1 94.25 251 GLY B N 1
ATOM 4264 C CA . GLY B 1 251 ? -3.709 9.398 -7.941 1 94.25 251 GLY B CA 1
ATOM 4265 C C . GLY B 1 251 ? -4.859 8.484 -8.312 1 94.25 251 GLY B C 1
ATOM 4266 O O . GLY B 1 251 ? -5.723 8.859 -9.117 1 94.25 251 GLY B O 1
ATOM 4267 N N . LEU B 1 252 ? -4.98 7.348 -7.75 1 96.06 252 LEU B N 1
ATOM 4268 C CA . LEU B 1 252 ? -5.992 6.359 -8.109 1 96.06 252 LEU B CA 1
ATOM 4269 C C . LEU B 1 252 ? -7.383 6.836 -7.699 1 96.06 252 LEU B C 1
ATOM 4271 O O . LEU B 1 252 ? -8.391 6.297 -8.164 1 96.06 252 LEU B O 1
ATOM 4275 N N . ALA B 1 253 ? -7.441 7.855 -6.859 1 95.19 253 ALA B N 1
ATOM 4276 C CA . ALA B 1 253 ? -8.719 8.406 -6.414 1 95.19 253 ALA B CA 1
ATOM 4277 C C . ALA B 1 253 ? -9.133 9.602 -7.27 1 95.19 253 ALA B C 1
ATOM 4279 O O . ALA B 1 253 ? -10.078 10.312 -6.934 1 95.19 253 ALA B O 1
ATOM 4280 N N . GLY B 1 254 ? -8.484 9.875 -8.352 1 92.56 254 GLY B N 1
ATOM 4281 C CA . GLY B 1 254 ? -8.633 11.086 -9.133 1 92.56 254 GLY B CA 1
ATOM 4282 C C . GLY B 1 254 ? -10.047 11.305 -9.641 1 92.56 254 GLY B C 1
ATOM 4283 O O . GLY B 1 254 ? -10.484 12.445 -9.82 1 92.56 254 GLY B O 1
ATOM 4284 N N . LYS B 1 255 ? -10.805 10.281 -9.844 1 94.62 255 LYS B N 1
ATOM 4285 C CA . LYS B 1 255 ? -12.133 10.398 -10.445 1 94.62 255 LYS B CA 1
ATOM 4286 C C . LYS B 1 255 ? -13.203 10.508 -9.367 1 94.62 255 LYS B C 1
ATOM 4288 O O . LYS B 1 255 ? -14.375 10.773 -9.672 1 94.62 255 LYS B O 1
ATOM 4293 N N . LEU B 1 256 ? -12.859 10.359 -8.141 1 96.06 256 LEU B N 1
ATOM 4294 C CA . LEU B 1 256 ? -13.859 10.32 -7.082 1 96.06 256 LEU B CA 1
ATOM 4295 C C . LEU B 1 256 ? -14.469 11.695 -6.863 1 96.06 256 LEU B C 1
ATOM 4297 O O . LEU B 1 256 ? -15.625 11.812 -6.434 1 96.06 256 LEU B O 1
ATOM 4301 N N . GLY B 1 257 ? -13.719 12.734 -7.145 1 92.19 257 GLY B N 1
ATOM 4302 C CA . GLY B 1 257 ? -14.195 14.094 -6.938 1 92.19 257 GLY B CA 1
ATOM 4303 C C . GLY B 1 257 ? -15.398 14.445 -7.785 1 92.19 257 GLY B C 1
ATOM 4304 O O . GLY B 1 257 ? -16.172 15.352 -7.449 1 92.19 257 GLY B O 1
ATOM 4305 N N . ALA B 1 258 ? -15.617 13.766 -8.891 1 93.06 258 ALA B N 1
ATOM 4306 C CA . ALA B 1 258 ? -16.688 14.062 -9.836 1 93.06 258 ALA B CA 1
ATOM 4307 C C . ALA B 1 258 ? -17.969 13.312 -9.469 1 93.06 258 ALA B C 1
ATOM 4309 O O . ALA B 1 258 ? -19.031 13.539 -10.062 1 93.06 258 ALA B O 1
ATOM 4310 N N . LEU B 1 259 ? -17.938 12.5 -8.484 1 96 259 LEU B N 1
ATOM 4311 C CA . LEU B 1 259 ? -19.094 11.695 -8.078 1 96 259 LEU B CA 1
ATOM 4312 C C . LEU B 1 259 ? -20.125 12.555 -7.344 1 96 259 LEU B C 1
ATOM 4314 O O . LEU B 1 259 ? -19.828 13.688 -6.953 1 96 259 LEU B O 1
ATOM 4318 N N . SER B 1 260 ? -21.359 11.984 -7.277 1 96.31 260 SER B N 1
ATOM 4319 C CA . SER B 1 260 ? -22.328 12.578 -6.355 1 96.31 260 SER B CA 1
ATOM 4320 C C . SER B 1 260 ? -21.797 12.555 -4.922 1 96.31 260 SER B C 1
ATOM 4322 O O . SER B 1 260 ? -20.938 11.75 -4.582 1 96.31 260 SER B O 1
ATOM 4324 N N . PRO B 1 261 ? -22.25 13.508 -4.094 1 95.44 261 PRO B N 1
ATOM 4325 C CA . PRO B 1 261 ? -21.797 13.523 -2.697 1 95.44 261 PRO B CA 1
ATOM 4326 C C . PRO B 1 261 ? -22 12.18 -1.997 1 95.44 261 PRO B C 1
ATOM 4328 O O . PRO B 1 261 ? -21.141 11.75 -1.23 1 95.44 261 PRO B O 1
ATOM 4331 N N . GLU B 1 262 ? -23.078 11.539 -2.285 1 96.06 262 GLU B N 1
ATOM 4332 C CA . GLU B 1 262 ? -23.375 10.266 -1.646 1 96.06 262 GLU B CA 1
ATOM 4333 C C . GLU B 1 262 ? -22.391 9.188 -2.078 1 96.06 262 GLU B C 1
ATOM 4335 O O . GLU B 1 262 ? -21.891 8.422 -1.247 1 96.06 262 GLU B O 1
ATOM 4340 N N . ALA B 1 263 ? -22.172 9.102 -3.348 1 97.5 263 ALA B N 1
ATOM 4341 C CA . ALA B 1 263 ? -21.234 8.117 -3.877 1 97.5 263 ALA B CA 1
ATOM 4342 C C . ALA B 1 263 ? -19.812 8.375 -3.355 1 97.5 263 ALA B C 1
ATOM 4344 O O . ALA B 1 263 ? -19.094 7.438 -3.012 1 97.5 263 ALA B O 1
ATOM 4345 N N . TYR B 1 264 ? -19.469 9.641 -3.318 1 97.5 264 TYR B N 1
ATOM 4346 C CA . TYR B 1 264 ? -18.156 10.016 -2.795 1 97.5 264 TYR B CA 1
ATOM 4347 C C . TYR B 1 264 ? -18.016 9.602 -1.335 1 97.5 264 TYR B C 1
ATOM 4349 O O . TYR B 1 264 ? -17 9.023 -0.946 1 97.5 264 TYR B O 1
ATOM 4357 N N . GLU B 1 265 ? -19 9.891 -0.554 1 97.06 265 GLU B N 1
ATOM 4358 C CA . GLU B 1 265 ? -18.953 9.562 0.867 1 97.06 265 GLU B CA 1
ATOM 4359 C C . GLU B 1 265 ? -18.859 8.055 1.079 1 97.06 265 GLU B C 1
ATOM 4361 O O . GLU B 1 265 ? -18.219 7.594 2.031 1 97.06 265 GLU B O 1
ATOM 4366 N N . ARG B 1 266 ? -19.516 7.281 0.225 1 97.75 266 ARG B N 1
ATOM 4367 C CA . ARG B 1 266 ? -19.406 5.828 0.308 1 97.75 266 ARG B CA 1
ATOM 4368 C C . ARG B 1 266 ? -17.969 5.371 0.121 1 97.75 266 ARG B C 1
ATOM 4370 O O . ARG B 1 266 ? -17.5 4.48 0.83 1 97.75 266 ARG B O 1
ATOM 4377 N N . TRP B 1 267 ? -17.266 5.938 -0.814 1 98.19 267 TRP B N 1
ATOM 4378 C CA . TRP B 1 267 ? -15.852 5.633 -0.999 1 98.19 267 TRP B CA 1
ATOM 4379 C C . TRP B 1 267 ? -15.047 6.004 0.244 1 98.19 267 TRP B C 1
ATOM 4381 O O . TRP B 1 267 ? -14.203 5.227 0.701 1 98.19 267 TRP B O 1
ATOM 4391 N N . VAL B 1 268 ? -15.297 7.227 0.794 1 97.69 268 VAL B N 1
ATOM 4392 C CA . VAL B 1 268 ? -14.578 7.66 1.989 1 97.69 268 VAL B CA 1
ATOM 4393 C C . VAL B 1 268 ? -14.797 6.652 3.115 1 97.69 268 VAL B C 1
ATOM 4395 O O . VAL B 1 268 ? -13.844 6.254 3.791 1 97.69 268 VAL B O 1
ATOM 4398 N N . ASP B 1 269 ? -16.031 6.172 3.242 1 97.5 269 ASP B N 1
ATOM 4399 C CA . ASP B 1 269 ? -16.375 5.203 4.277 1 97.5 269 ASP B CA 1
ATOM 4400 C C . ASP B 1 269 ? -15.602 3.9 4.098 1 97.5 269 ASP B C 1
ATOM 4402 O O . ASP B 1 269 ? -15.109 3.328 5.07 1 97.5 269 ASP B O 1
ATOM 4406 N N . VAL B 1 270 ? -15.531 3.451 2.904 1 97.88 270 VAL B N 1
ATOM 4407 C CA . VAL B 1 270 ? -14.875 2.178 2.621 1 97.88 270 VAL B CA 1
ATOM 4408 C C . VAL B 1 270 ? -13.367 2.316 2.812 1 97.88 270 VAL B C 1
ATOM 4410 O O . VAL B 1 270 ? -12.734 1.466 3.441 1 97.88 270 VAL B O 1
ATOM 4413 N N . VAL B 1 271 ? -12.773 3.395 2.371 1 97.69 271 VAL B N 1
ATOM 4414 C CA . VAL B 1 271 ? -11.328 3.592 2.406 1 97.69 271 VAL B CA 1
ATOM 4415 C C . VAL B 1 271 ? -10.867 3.766 3.85 1 97.69 271 VAL B C 1
ATOM 4417 O O . VAL B 1 271 ? -9.836 3.215 4.25 1 97.69 271 VAL B O 1
ATOM 4420 N N . VAL B 1 272 ? -11.602 4.492 4.641 1 96.5 272 VAL B N 1
ATOM 4421 C CA . VAL B 1 272 ? -11.172 4.816 5.996 1 96.5 272 VAL B CA 1
ATOM 4422 C C . VAL B 1 272 ? -11.125 3.547 6.844 1 96.5 272 VAL B C 1
ATOM 4424 O O . VAL B 1 272 ? -10.352 3.457 7.801 1 96.5 272 VAL B O 1
ATOM 4427 N N . GLN B 1 273 ? -11.859 2.484 6.469 1 94.75 273 GLN B N 1
ATOM 4428 C CA . GLN B 1 273 ? -11.922 1.243 7.234 1 94.75 273 GLN B CA 1
ATOM 4429 C C . GLN B 1 273 ? -10.562 0.561 7.297 1 94.75 273 GLN B C 1
ATOM 4431 O O . GLN B 1 273 ? -10.25 -0.124 8.273 1 94.75 273 GLN B O 1
ATOM 4436 N N . SER B 1 274 ? -9.742 0.837 6.297 1 94.25 274 SER B N 1
ATOM 4437 C CA . SER B 1 274 ? -8.453 0.157 6.258 1 94.25 274 SER B CA 1
ATOM 4438 C C . SER B 1 274 ? -7.301 1.153 6.32 1 94.25 274 SER B C 1
ATOM 4440 O O . SER B 1 274 ? -6.145 0.786 6.105 1 94.25 274 SER B O 1
ATOM 4442 N N . SER B 1 275 ? -7.602 2.395 6.617 1 96.31 275 SER B N 1
ATOM 4443 C CA . SER B 1 275 ? -6.598 3.449 6.508 1 96.31 275 SER B CA 1
ATOM 4444 C C . SER B 1 275 ? -5.551 3.338 7.613 1 96.31 275 SER B C 1
ATOM 4446 O O . SER B 1 275 ? -4.492 3.959 7.535 1 96.31 275 SER B O 1
ATOM 4448 N N . GLU B 1 276 ? -5.816 2.531 8.648 1 97.19 276 GLU B N 1
ATOM 4449 C CA . GLU B 1 276 ? -4.852 2.367 9.727 1 97.19 276 GLU B CA 1
ATOM 4450 C C . GLU B 1 276 ? -4.203 0.986 9.688 1 97.19 276 GLU B C 1
ATOM 4452 O O . GLU B 1 276 ? -3.406 0.641 10.555 1 97.19 276 GLU B O 1
ATOM 4457 N N . ASP B 1 277 ? -4.578 0.136 8.703 1 96.19 277 ASP B N 1
ATOM 4458 C CA . ASP B 1 277 ? -3.932 -1.163 8.539 1 96.19 277 ASP B CA 1
ATOM 4459 C C . ASP B 1 277 ? -2.461 -1.001 8.156 1 96.19 277 ASP B C 1
ATOM 4461 O O . ASP B 1 277 ? -2.135 -0.29 7.203 1 96.19 277 ASP B O 1
ATOM 4465 N N . GLU B 1 278 ? -1.61 -1.676 8.836 1 95.81 278 GLU B N 1
ATOM 4466 C CA . GLU B 1 278 ? -0.172 -1.565 8.609 1 95.81 278 GLU B CA 1
ATOM 4467 C C . GLU B 1 278 ? 0.18 -1.843 7.152 1 95.81 27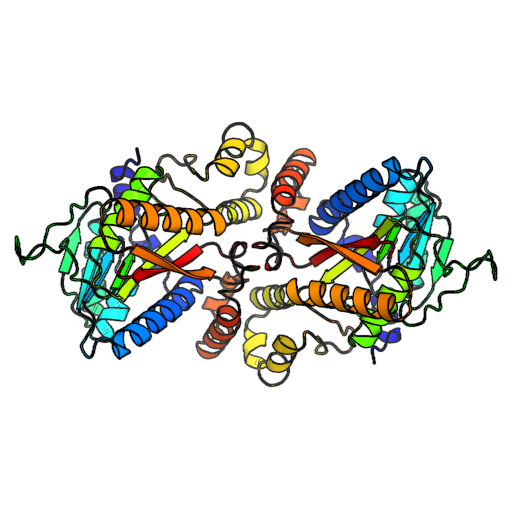8 GLU B C 1
ATOM 4469 O O . GLU B 1 278 ? 1.046 -1.177 6.582 1 95.81 278 GLU B O 1
ATOM 4474 N N . GLU B 1 279 ? -0.482 -2.725 6.508 1 95.88 279 GLU B N 1
ATOM 4475 C CA . GLU B 1 279 ? -0.135 -3.166 5.164 1 95.88 279 GLU B CA 1
ATOM 4476 C C . GLU B 1 279 ? -0.487 -2.104 4.125 1 95.88 279 GLU B C 1
ATOM 4478 O O . GLU B 1 279 ? -0.102 -2.215 2.959 1 95.88 279 GLU B O 1
ATOM 4483 N N . LEU B 1 280 ? -1.167 -1.061 4.57 1 96.56 280 LEU B N 1
ATOM 4484 C CA . LEU B 1 280 ? -1.6 -0.064 3.598 1 96.56 280 LEU B CA 1
ATOM 4485 C C . LEU B 1 280 ? -0.872 1.259 3.814 1 96.56 280 LEU B C 1
ATOM 4487 O O . LEU B 1 280 ? -1.032 2.195 3.029 1 96.56 280 LEU B O 1
ATOM 4491 N N . LEU B 1 281 ? -0.014 1.375 4.809 1 97.81 281 LEU B N 1
ATOM 4492 C CA . LEU B 1 281 ? 0.618 2.646 5.148 1 97.81 281 LEU B CA 1
ATOM 4493 C C . LEU B 1 281 ? 1.515 3.125 4.012 1 97.81 281 LEU B C 1
ATOM 4495 O O . LEU B 1 281 ? 1.589 4.324 3.736 1 97.81 281 LEU B O 1
ATOM 4499 N N . GLY B 1 282 ? 2.07 2.189 3.328 1 96.56 282 GLY B N 1
ATOM 4500 C CA . GLY B 1 282 ? 2.941 2.549 2.221 1 96.56 282 GLY B CA 1
ATOM 4501 C C . GLY B 1 282 ? 2.184 2.859 0.943 1 96.56 282 GLY B C 1
ATOM 4502 O O . GLY B 1 282 ? 2.771 3.328 -0.034 1 96.56 282 GLY B O 1
ATOM 4503 N N . ASN B 1 283 ? 0.912 2.68 0.941 1 94.88 283 ASN B N 1
ATOM 4504 C CA . ASN B 1 283 ? 0.085 2.928 -0.235 1 94.88 283 ASN B CA 1
ATOM 4505 C C . ASN B 1 283 ? -0.28 4.402 -0.363 1 94.88 283 ASN B C 1
ATOM 4507 O O . ASN B 1 283 ? -0.616 4.871 -1.452 1 94.88 283 ASN B O 1
ATOM 4511 N N . ALA B 1 284 ? -0.276 5.074 0.723 1 95.81 284 ALA B N 1
ATOM 4512 C CA . ALA B 1 284 ? -0.726 6.465 0.714 1 95.81 284 ALA B CA 1
ATOM 4513 C C . ALA B 1 284 ? 0.424 7.41 0.383 1 95.81 284 ALA B C 1
ATOM 4515 O O . ALA B 1 284 ? 1.586 7.109 0.67 1 95.81 284 ALA B O 1
ATOM 4516 N N . ASP B 1 285 ? 0.074 8.445 -0.237 1 97 285 ASP B N 1
ATOM 4517 C CA . ASP B 1 285 ? 1.046 9.5 -0.524 1 97 285 ASP B CA 1
ATOM 4518 C C . ASP B 1 285 ? 1.328 10.336 0.719 1 97 285 ASP B C 1
ATOM 4520 O O . ASP B 1 285 ? 2.424 10.875 0.873 1 97 285 ASP B O 1
ATOM 4524 N N . HIS B 1 286 ? 0.353 10.422 1.544 1 97.56 286 HIS B N 1
ATOM 4525 C CA . HIS B 1 286 ? 0.461 11.148 2.803 1 97.56 286 HIS B CA 1
ATOM 4526 C C . HIS B 1 286 ? 0.115 10.258 3.988 1 97.56 286 HIS B C 1
ATOM 4528 O O . HIS B 1 286 ? -0.781 9.414 3.896 1 97.56 286 HIS B O 1
ATOM 4534 N N . LEU B 1 287 ? 0.844 10.414 5.027 1 98.44 287 LEU B N 1
ATOM 4535 C CA . LEU B 1 287 ? 0.549 9.773 6.305 1 98.44 287 LEU B CA 1
ATOM 4536 C C . LEU B 1 287 ? 0.146 10.805 7.348 1 98.44 287 LEU B C 1
ATOM 4538 O O . LEU B 1 287 ? 0.646 11.938 7.336 1 98.44 287 LEU B O 1
ATOM 4542 N N . LEU B 1 288 ? -0.736 10.477 8.148 1 98.5 288 LEU B N 1
ATOM 4543 C CA . LEU B 1 288 ? -1.12 11.266 9.32 1 98.5 288 LEU B CA 1
ATOM 4544 C C . LEU B 1 288 ? -0.766 10.523 10.602 1 98.5 288 LEU B C 1
ATOM 4546 O O . LEU B 1 288 ? -1.206 9.391 10.82 1 98.5 288 LEU B O 1
ATOM 4550 N N . ALA B 1 289 ? 0.055 11.078 11.406 1 98.69 289 ALA B N 1
ATOM 4551 C CA . ALA B 1 289 ? 0.429 10.523 12.703 1 98.69 289 ALA B CA 1
ATOM 4552 C C . ALA B 1 289 ? -0.309 11.219 13.836 1 98.69 289 ALA B C 1
ATOM 4554 O O . ALA B 1 289 ? -0.346 12.453 13.898 1 98.69 289 ALA B O 1
ATOM 4555 N N . VAL B 1 290 ? -0.934 10.477 14.695 1 98.81 290 VAL B N 1
ATOM 4556 C CA . VAL B 1 290 ? -1.643 10.992 15.867 1 98.81 290 VAL B CA 1
ATOM 4557 C C . VAL B 1 290 ? -0.904 10.586 17.141 1 98.81 290 VAL B C 1
ATOM 4559 O O . VAL B 1 290 ? -0.759 9.398 17.422 1 98.81 290 VAL B O 1
ATOM 4562 N N . ALA B 1 291 ? -0.458 11.555 17.859 1 98.75 291 ALA B N 1
ATOM 4563 C CA . ALA B 1 291 ? 0.276 11.305 19.094 1 98.75 291 ALA B CA 1
ATOM 4564 C C . ALA B 1 291 ? -0.373 12.023 20.281 1 98.75 291 ALA B C 1
ATOM 4566 O O . ALA B 1 291 ? -1.099 13.008 20.094 1 98.75 291 ALA B O 1
ATOM 4567 N N . GLU B 1 292 ? -0.143 11.539 21.422 1 98.38 292 GLU B N 1
ATOM 4568 C CA . GLU B 1 292 ? -0.731 12.086 22.641 1 98.38 292 GLU B CA 1
ATOM 4569 C C . GLU B 1 292 ? 0.346 12.438 23.672 1 98.38 292 GLU B C 1
ATOM 4571 O O . GLU B 1 292 ? 1.304 11.688 23.859 1 98.38 292 GLU B O 1
ATOM 4576 N N . ARG B 1 293 ? 0.152 13.594 24.25 1 97.69 293 ARG B N 1
ATOM 4577 C CA . ARG B 1 293 ? 1.035 14 25.328 1 97.69 293 ARG B CA 1
ATOM 4578 C C . ARG B 1 293 ? 0.72 13.234 26.609 1 97.69 293 ARG B C 1
ATOM 4580 O O . ARG B 1 293 ? -0.395 13.312 27.141 1 97.69 293 ARG B O 1
ATOM 4587 N N . VAL B 1 294 ? 1.679 12.445 27.109 1 93.44 294 VAL B N 1
ATOM 4588 C CA . VAL B 1 294 ? 1.397 11.555 28.234 1 93.44 294 VAL B CA 1
ATOM 4589 C C . VAL B 1 294 ? 2.26 11.945 29.422 1 93.44 294 VAL B C 1
ATOM 4591 O O . VAL B 1 294 ? 3.424 12.32 29.266 1 93.44 294 VAL B O 1
ATOM 4594 N N . LEU B 1 295 ? 1.621 11.961 30.547 1 79.94 295 LEU B N 1
ATOM 4595 C CA . LEU B 1 295 ? 2.33 12.281 31.781 1 79.94 295 LEU B CA 1
ATOM 4596 C C . LEU B 1 295 ? 3.295 11.156 32.156 1 79.94 295 LEU B C 1
ATOM 4598 O O . LEU B 1 295 ? 3.105 10.008 31.766 1 79.94 295 LEU B O 1
ATOM 4602 N N . GLN B 1 296 ? 4.457 11.453 32.781 1 65 296 GLN B N 1
ATOM 4603 C CA . GLN B 1 296 ? 5.418 10.5 33.312 1 65 296 GLN B CA 1
ATOM 4604 C C . GLN B 1 296 ? 4.746 9.508 34.25 1 65 296 GLN B C 1
ATOM 4606 O O . GLN B 1 296 ? 3.768 9.844 34.906 1 65 296 GLN B O 1
#